Protein 6LEB (pdb70)

Organism: Staphylococcus aureus (NCBI:txid1280)

Radius of gyration: 27.62 Å; Cα contacts (8 Å, |Δi|>4): 1698; chains: 2; bounding box: 69×49×66 Å

InterPro domains:
  IPR008966 Adhesion domain superfamily [SSF49401] (119-272)
  IPR008966 Adhesion domain superfamily [SSF49401] (278-456)
  IPR011252 Fibrogen-binding domain 1 [G3DSA:2.60.40.1280] (119-278)
  IPR011266 Fibrinogen-binding domain 2 [PF10425] (284-421)
  IPR013783 Immunoglobulin-like fold [G3DSA:2.60.40.10] (432-464)
  IPR033764 SD-repeat containing protein, B domain [PF17210] (435-464)
  IPR041171 SDR-like Ig domain [PF17961] (153-250)

Solvent-accessible surface area: 28413 Å² total; per-residue (Å²): 180,38,64,81,3,13,89,72,1,72,12,77,110,28,54,0,36,32,34,148,17,56,98,19,211,128,81,51,64,69,3,0,75,1,63,40,75,4,20,0,10,0,94,4,63,6,66,9,56,87,74,2,73,83,12,3,25,2,12,0,99,14,17,117,54,0,16,1,12,29,36,101,60,22,39,119,78,29,45,8,61,7,9,100,21,89,61,1,0,124,5,107,15,63,84,189,87,5,17,0,58,4,53,4,27,68,11,5,55,94,47,34,103,7,55,13,32,10,24,18,12,0,0,0,38,6,79,61,0,31,60,24,102,45,58,22,99,0,60,2,35,0,2,94,45,103,49,50,80,93,3,41,0,19,4,39,11,86,118,58,68,30,2,3,5,8,16,15,64,19,36,26,134,69,49,2,9,14,1,0,0,0,0,1,4,112,108,98,77,0,80,84,1,34,1,30,0,55,9,79,23,0,74,11,65,49,128,44,162,38,15,66,0,19,24,12,90,70,91,110,22,13,25,9,0,2,21,11,67,57,96,142,21,108,83,4,30,81,115,23,100,30,95,61,56,86,95,54,60,15,2,38,2,74,2,23,54,78,121,102,52,14,57,89,13,8,0,0,28,3,19,1,60,26,54,24,124,53,28,26,11,16,84,0,40,0,28,0,56,6,85,108,39,147,32,76,64,50,19,76,25,48,46,92,122,15,25,8,50,3,75,17,75,139,151,190,38,67,79,3,15,88,72,2,72,11,77,110,28,60,2,40,32,32,134,16,57,100,17,201,121,82,52,67,72,3,0,74,0,62,40,90,3,16,0,11,0,91,3,63,5,68,11,54,84,73,2,80,85,10,2,25,1,11,0,95,14,16,115,56,0,17,1,13,22,36,98,61,21,38,119,80,30,41,7,60,5,15,98,21,89,60,2,0,123,4,106,15,64,84,180,91,6,17,0,57,4,53,5,29,68,12,5,58,95,51,36,103,6,54,12,33,12,20,20,13,0,0,0,39,6,78,61,0,29,61,27,98,47,56,24,101,0,58,2,34,0,2,94,45,103,49,48,94,94,2,37,0,18,4,37,10,90,117,62,67,24,2,3,5,8,16,13,65,18,39,27,134,69,49,2,8,14,1,0,0,0,0,0,4,56,107,110,76,0,79,95,1,36,1,30,0,54,10,81,21,0,65,11,65,46,127,42,161,37,15,66,0,20,26,12,90,72,89,123,26,12,26,8,0,3,22,10,74,55,102,138,22,106,82,4,30,81,113,23,100,30,96,61,55,97,102,53,30,16,1,39,1,74,2,24,54,78,120,102,52,13,57,86,13,8,0,0,28,2,21,0,61,27,37,22,124,52,28,26,11,16,82,0,44,0,28,0,62,6,88,108,38,144,31,76,68,51,19,78,24,49,45,112,118,17,25,9,51,2,79,25,77,136,163

B-factor: mean 20.79, std 12.11, range [7.82, 120.67]

CATH classification: 2.60.40.1280 (+1 more: 2.60.40.1290)

Nearest PDB structures (foldseek):
  6leb-assembly1_B  TM=1.003E+00  e=2.572E-63  Staphylococcus aureus
  6lxh-assembly1_B  TM=9.954E-01  e=1.216E-54  Staphylococcus aureus
  6lxh-assembly1_A  TM=9.614E-01  e=3.596E-55  Staphylococcus aureus
  6lxh-assembly1_C  TM=9.514E-01  e=2.008E-55  Staphylococcus aureus
  6lxs-assembly1_A  TM=9.581E-01  e=9.839E-55  Staphylococcus aureus

Secondary structure (DSSP, 8-state):
---B-GGGEEEEEEEEEEES-EE-TTT--EEEETTTT-EEEEEEEEEE-TT--TT-EEEEEE-TTEEESSSBPPPSEEEEE-TTS-EEEEEEEETTTTEEEEEE-THHHHEEEEEEEEEEEEEE-TTTS-STTEEEEEEEEETTEEEEEEEEEE----TT-SEEEEEEEE-TTT--EEEEEEE-TT---BS-EEEEEEEESEE--GGG---EEEE-SSGGGS-TTS---GGGSEE-GGGS-EEEETTTTEEEEETTTT-S-B---EEEEEEEEES-TT---EEEEEEEEETTEEEEEEEEE--SS-EEEEEEEE-/---B-TTTEEEEEEEEEEES-EE-TTT--EEEETTTT-EEEEEEEEEE-TT--TT-EEEEEE-TTEEESSSBPPPSEEEEE-TTS-EEEEEEEETTTTEEEEEE-THHHHEEEEEEEEEEEEEE-TTTS-STTEEEEEEEEETTEEEEEEEEEE----TT-SEEEEEEEE-TTT--EEEEEEE-TT---BS-EEEEEEEESEE--GGG---EEEE-SSGGGS-TTS---TTSSEE-GGGS-EEEETTTTEEEEETTTT-S-B---EEEEEEEEES-TT---EEEEEEEEETTEEEEEEEEE--SS-EEEEEEEE-

Sequence (630 aa):
QGTNVNDKVHFTNIDIAIDKGHVNKTTGNTEFWATSSDVLKLKANYTIDDSVKEGDTFTFKYGQYFRPGSVRLPSQTQNLYNAQGNIIAKGIYDDSKTNTTTYTFTNYVDQYTNVSGSFEEQVAFAKRENATTDKTAYKMEVTLGNDTYSKDVIVDYGNQKGQQLISSTNYINNEDLSRNMTVYVNQHKKTYTKETFVTNLTGYKFNPDAKNFKIYEVTDQNNQFVDSFTPDTSKLKDVTGQFDVIYSNDNKTATVDLLNGQSSSDKQYIIQQVAYPDNSSTDNGKIDYTLETQNGKSSWSSNSYSNVNGSSTANGDQKQGTNVNDKVHFTNIDIAIDKGHVNKTTGNTEFWATSSDVLKLKANYTIDDSVKEGDTFTFKYGQYFRPGSVRLPSQTQNLYNAQGNIIAKGIYDDSKTNTTTYTFTNYVDQYTTNVSGSFEEQVAFAKRENATTDKTAYKMEVTLGNDTYSKDVIVDYGNQKGQQLISSTNYINNEDLSRNMTVYVNQHKKTYTKETFVTNLTGYKFNPDAKNFKIYEVTDQNNQFVDSFTPDTTSSKKLLKDVTGQFDVIYSNDNKTATVDLLNGQSSSDKQYIIQQVAYPDNSSTDNGKIDYTLETQNGKSSWSSNSYSNVNGSSTANGDQK

Structure (mmCIF, N/CA/C/O backbone):
data_6LEB
#
_entry.id   6LEB
#
_cell.length_a   63.734
_cell.length_b   87.130
_cell.length_c   63.974
_cell.angle_alpha   90.000
_cell.angle_beta   97.990
_cell.angle_gamma   90.000
#
_symmetry.space_group_name_H-M   'P 1 21 1'
#
loop_
_entity.id
_entity.type
_entity.pdbx_description
1 polymer 'Ser-Asp rich fibrinogen-binding, bone sialoprotein-binding protein'
2 non-polymer 'MAGNESIUM ION'
3 non-polymer GLYCEROL
4 water water
#
loop_
_atom_site.group_PDB
_atom_site.id
_atom_site.type_symbol
_atom_site.label_atom_id
_atom_site.label_alt_id
_atom_site.label_comp_id
_atom_site.label_asym_id
_atom_site.label_entity_id
_atom_site.label_seq_id
_atom_site.pdbx_PDB_ins_code
_atom_site.Cartn_x
_atom_site.Cartn_y
_atom_site.Cartn_z
_atom_site.occupancy
_atom_site.B_iso_or_equiv
_atom_site.auth_seq_id
_atom_site.auth_comp_id
_atom_site.auth_asym_id
_atom_site.auth_atom_id
_atom_site.pdbx_PDB_model_num
ATOM 1 N N . GLN A 1 1 ? -26.786 67.208 6.192 1.00 54.92 181 GLN A N 1
ATOM 2 C CA . GLN A 1 1 ? -26.055 67.390 7.495 1.00 55.81 181 GLN A CA 1
ATOM 3 C C . GLN A 1 1 ? -26.502 66.326 8.532 1.00 59.62 181 GLN A C 1
ATOM 4 O O . GLN A 1 1 ? -27.690 66.212 8.889 1.00 52.24 181 GLN A O 1
ATOM 10 N N . GLY A 1 2 ? -25.506 65.523 9.078 1.00 39.65 182 GLY A N 1
ATOM 11 C CA . GLY A 1 2 ? -25.863 64.412 10.001 1.00 41.67 182 GLY A CA 1
ATOM 12 C C . GLY A 1 2 ? -26.255 63.184 9.229 1.00 33.59 182 GLY A C 1
ATOM 13 O O . GLY A 1 2 ? -26.809 62.228 9.861 1.00 37.79 182 GLY A O 1
ATOM 14 N N . THR A 1 3 ? -26.002 63.154 7.904 1.00 28.37 183 THR A N 1
ATOM 15 C CA . THR A 1 3 ? -26.391 62.000 7.100 1.00 23.05 183 THR A CA 1
ATOM 16 C C . THR A 1 3 ? -25.891 60.696 7.659 1.00 18.07 183 THR A C 1
ATOM 17 O O . THR A 1 3 ? -24.652 60.591 7.937 1.00 18.69 183 THR A O 1
ATOM 21 N N . ASN A 1 4 ? -26.706 59.680 7.767 1.00 17.97 184 ASN A N 1
ATOM 22 C CA . ASN A 1 4 ? -26.251 58.335 8.093 1.00 18.88 184 ASN A CA 1
ATOM 23 C C . ASN A 1 4 ? -25.491 57.708 6.929 1.00 16.73 184 ASN A C 1
ATOM 24 O O . ASN A 1 4 ? -25.959 57.554 5.825 1.00 21.39 184 ASN A O 1
ATOM 29 N N . VAL A 1 5 ? -24.240 57.387 7.183 1.00 14.51 185 VAL A N 1
ATOM 30 C CA . VAL A 1 5 ? -23.356 56.766 6.244 1.00 12.92 185 VAL A CA 1
ATOM 31 C C . VAL A 1 5 ? -22.863 55.396 6.646 1.00 13.28 185 VAL A C 1
ATOM 32 O O . VAL A 1 5 ? -21.783 54.929 6.256 1.00 15.45 185 VAL A O 1
ATOM 36 N N . ASN A 1 6 ? -23.754 54.600 7.263 1.00 14.33 186 ASN A N 1
ATOM 37 C CA . ASN A 1 6 ? -23.459 53.223 7.491 1.00 13.71 186 ASN A CA 1
ATOM 38 C C . ASN A 1 6 ? -23.116 52.494 6.208 1.00 16.06 186 ASN A C 1
ATOM 39 O O . ASN A 1 6 ? -22.365 51.518 6.270 1.00 16.46 186 ASN A O 1
ATOM 44 N N . ASP A 1 7 ? -23.696 52.926 5.078 1.00 15.77 187 ASP A N 1
ATOM 45 C CA . ASP A 1 7 ? -23.448 52.227 3.814 1.00 16.42 187 ASP A CA 1
ATOM 46 C C . ASP A 1 7 ? -22.142 52.717 3.123 1.00 16.84 187 ASP A C 1
ATOM 47 O O . ASP A 1 7 ? -21.863 52.216 2.062 1.00 20.20 187 ASP A O 1
ATOM 52 N N . LYS A 1 8 ? -21.381 53.629 3.727 1.00 15.61 188 LYS A N 1
ATOM 53 C CA . LYS A 1 8 ? -20.214 54.176 3.156 1.00 16.00 188 LYS A CA 1
ATOM 54 C C . LYS A 1 8 ? -18.969 54.015 4.023 1.00 15.50 188 LYS A C 1
ATOM 55 O O . LYS A 1 8 ? -17.921 54.497 3.668 1.00 16.06 188 LYS A O 1
ATOM 61 N N . VAL A 1 9 ? -19.087 53.274 5.135 1.00 14.58 189 VAL A N 1
ATOM 62 C CA . VAL A 1 9 ? -18.022 52.984 5.969 1.00 14.45 189 VAL A CA 1
ATOM 63 C C . VAL A 1 9 ? -18.006 51.420 6.010 1.00 15.15 189 VAL A C 1
ATOM 64 O O . VAL A 1 9 ? -18.950 50.803 6.473 1.00 14.64 189 VAL A O 1
ATOM 68 N N . HIS A 1 10 ? -16.927 50.819 5.530 1.00 13.15 190 HIS A N 1
ATOM 69 C CA . HIS A 1 10 ? -16.931 49.354 5.155 1.00 12.07 190 HIS A CA 1
ATOM 70 C C . HIS A 1 10 ? -15.922 48.670 6.049 1.00 13.51 190 HIS A C 1
ATOM 71 O O . HIS A 1 10 ? -14.715 49.019 6.023 1.00 15.07 190 HIS A O 1
ATOM 78 N N . PHE A 1 11 ? -16.404 47.706 6.821 1.00 14.13 191 PHE A N 1
ATOM 79 C CA . PHE A 1 11 ? -15.572 47.012 7.736 1.00 13.71 191 PHE A CA 1
ATOM 80 C C . PHE A 1 11 ? -15.197 45.612 7.176 1.00 12.95 191 PHE A C 1
ATOM 81 O O . PHE A 1 11 ? -16.041 44.936 6.576 1.00 17.00 191 PHE A O 1
ATOM 89 N N . THR A 1 12 ? -13.964 45.206 7.443 1.00 12.92 192 THR A N 1
ATOM 90 C CA . THR A 1 12 ? -13.436 43.891 7.035 1.00 13.86 192 THR A CA 1
ATOM 91 C C . THR A 1 12 ? -12.625 43.299 8.153 1.00 13.21 192 THR A C 1
ATOM 92 O O . THR A 1 12 ? -12.272 44.026 9.141 1.00 11.53 192 THR A O 1
ATOM 96 N N . ASN A 1 13 ? -12.352 41.996 8.107 1.00 13.10 193 ASN A N 1
ATOM 97 C CA . ASN A 1 13 ? -11.511 41.312 9.138 1.00 15.48 193 ASN A CA 1
ATOM 98 C C . ASN A 1 13 ? -12.060 41.535 10.541 1.00 12.14 193 ASN A C 1
ATOM 99 O O . ASN A 1 13 ? -11.337 41.721 11.487 1.00 14.31 193 ASN A O 1
ATOM 104 N N . ILE A 1 14 ? -13.369 41.527 10.626 1.00 12.74 194 ILE A N 1
ATOM 105 C CA . ILE A 1 14 ? -14.006 41.722 11.957 1.00 12.48 194 ILE A CA 1
ATOM 106 C C . ILE A 1 14 ? -13.700 40.486 12.802 1.00 12.93 194 ILE A C 1
ATOM 107 O O . ILE A 1 14 ? -13.733 39.327 12.288 1.00 14.43 194 ILE A O 1
ATOM 112 N N . ASP A 1 15 ? -13.350 40.676 14.045 1.00 11.62 195 ASP A N 1
ATOM 113 C CA . ASP A 1 15 ? -13.062 39.534 14.893 1.00 11.79 195 ASP A CA 1
ATOM 114 C C . ASP A 1 15 ? -13.432 39.877 16.347 1.00 12.19 195 ASP A C 1
ATOM 115 O O . ASP A 1 15 ? -13.278 41.017 16.799 1.00 12.71 195 ASP A O 1
ATOM 120 N N . ILE A 1 16 ? -13.910 38.870 17.095 1.00 12.04 196 ILE A N 1
ATOM 121 C CA . ILE A 1 16 ? -14.035 38.934 18.538 1.00 14.77 196 ILE A CA 1
ATOM 122 C C . ILE A 1 16 ? -13.148 37.860 19.091 1.00 12.82 196 ILE A C 1
ATOM 123 O O . ILE A 1 16 ? -13.338 36.684 18.757 1.00 17.88 196 ILE A O 1
ATOM 128 N N . ALA A 1 17 ? -12.213 38.222 19.907 1.00 13.97 197 ALA A N 1
ATOM 129 C CA . ALA A 1 17 ? -11.306 37.319 20.591 1.00 14.24 197 ALA A CA 1
ATOM 130 C C . ALA A 1 17 ? -11.418 37.395 22.090 1.00 14.53 197 ALA A C 1
ATOM 131 O O . ALA A 1 17 ? -11.895 38.338 22.657 1.00 14.05 197 ALA A O 1
ATOM 133 N N . ILE A 1 18 ? -11.092 36.326 22.775 1.00 13.04 198 ILE A N 1
ATOM 134 C CA . ILE A 1 18 ? -11.037 36.289 24.264 1.00 15.26 198 ILE A CA 1
ATOM 135 C C . ILE A 1 18 ? -9.545 36.569 24.699 1.00 14.02 198 ILE A C 1
ATOM 136 O O . ILE A 1 18 ? -8.620 35.884 24.192 1.00 18.78 198 ILE A O 1
ATOM 141 N N . ASP A 1 19 ? -9.333 37.524 25.578 1.00 12.64 199 ASP A N 1
ATOM 142 C CA . ASP A 1 19 ? -8.026 37.896 25.968 1.00 14.17 199 ASP A CA 1
ATOM 143 C C . ASP A 1 19 ? -7.940 37.845 27.493 1.00 16.79 199 ASP A C 1
ATOM 144 O O . ASP A 1 19 ? -8.528 38.728 28.159 1.00 16.37 199 ASP A O 1
ATOM 149 N N . LYS A 1 20 ? -7.203 36.887 28.044 1.00 18.41 200 LYS A N 1
ATOM 150 C CA . LYS A 1 20 ? -6.422 35.959 27.203 1.00 21.26 200 LYS A CA 1
ATOM 151 C C . LYS A 1 20 ? -7.189 34.682 26.965 1.00 22.69 200 LYS A C 1
ATOM 152 O O . LYS A 1 20 ? -6.833 33.936 26.041 1.00 23.10 200 LYS A O 1
ATOM 158 N N . GLY A 1 21 ? -8.246 34.403 27.778 1.00 17.58 201 GLY A N 1
ATOM 159 C CA . GLY A 1 21 ? -8.925 33.154 27.565 1.00 20.00 201 GLY A CA 1
ATOM 160 C C . GLY A 1 21 ? -8.359 32.118 28.528 1.00 19.97 201 GLY A C 1
ATOM 161 O O . GLY A 1 21 ? -7.200 32.148 28.903 1.00 21.42 201 GLY A O 1
ATOM 162 N N . HIS A 1 22 ? -9.218 31.248 29.026 1.00 20.18 202 HIS A N 1
ATOM 163 C CA . HIS A 1 22 ? -8.776 30.194 29.907 1.00 17.79 202 HIS A CA 1
ATOM 164 C C . HIS A 1 22 ? -9.191 28.892 29.269 1.00 23.17 202 HIS A C 1
ATOM 165 O O . HIS A 1 22 ? -10.266 28.728 28.788 1.00 23.77 202 HIS A O 1
ATOM 172 N N . VAL A 1 23 ? -8.254 27.904 29.211 1.00 28.05 203 VAL A N 1
ATOM 173 C CA . VAL A 1 23 ? -8.563 26.638 28.582 1.00 26.38 203 VAL A CA 1
ATOM 174 C C . VAL A 1 23 ? -9.227 25.761 29.705 1.00 30.26 203 VAL A C 1
ATOM 175 O O . VAL A 1 23 ? -8.700 25.577 30.831 1.00 35.66 203 VAL A O 1
ATOM 179 N N . ASN A 1 24 ? -10.359 25.187 29.371 1.00 28.22 204 ASN A N 1
ATOM 180 C CA . ASN A 1 24 ? -11.151 24.244 30.278 1.00 26.56 204 ASN A CA 1
ATOM 181 C C . ASN A 1 24 ? -10.426 22.906 30.206 1.00 31.86 204 ASN A C 1
ATOM 182 O O . ASN A 1 24 ? -10.186 22.348 29.096 1.00 33.54 204 ASN A O 1
ATOM 187 N N . LYS A 1 25 ? -9.977 22.471 31.389 1.00 37.28 205 LYS A N 1
ATOM 188 C CA . LYS A 1 25 ? -9.180 21.263 31.595 1.00 41.82 205 LYS A CA 1
ATOM 189 C C . LYS A 1 25 ? -9.853 20.028 30.943 1.00 45.87 205 LYS A C 1
ATOM 190 O O . LYS A 1 25 ? -9.228 19.201 30.248 1.00 53.87 205 LYS A O 1
ATOM 196 N N . THR A 1 26 ? -11.158 19.956 31.116 1.00 39.80 206 THR A N 1
ATOM 197 C CA . THR A 1 26 ? -11.917 18.793 30.641 1.00 34.86 206 THR A CA 1
ATOM 198 C C . THR A 1 26 ? -12.314 18.843 29.161 1.00 49.60 206 THR A C 1
ATOM 199 O O . THR A 1 26 ? -12.404 17.827 28.400 1.00 41.83 206 THR A O 1
ATOM 203 N N . THR A 1 27 ? -12.757 20.023 28.736 1.00 36.34 207 THR A N 1
ATOM 204 C CA . THR A 1 27 ? -13.349 20.070 27.407 1.00 35.97 207 THR A CA 1
ATOM 205 C C . THR A 1 27 ? -12.368 20.461 26.359 1.00 41.17 207 THR A C 1
ATOM 206 O O . THR A 1 27 ? -12.653 20.273 25.147 1.00 30.15 207 THR A O 1
ATOM 210 N N . GLY A 1 28 ? -11.342 21.249 26.796 1.00 30.66 208 GLY A N 1
ATOM 211 C CA . GLY A 1 28 ? -10.360 21.718 25.894 0.90 29.12 208 GLY A CA 1
ATOM 212 C C . GLY A 1 28 ? -10.679 23.010 25.211 1.00 37.51 208 GLY A C 1
ATOM 213 O O . GLY A 1 28 ? -9.848 23.596 24.418 1.00 33.24 208 GLY A O 1
ATOM 214 N N . ASN A 1 29 ? -11.864 23.536 25.506 1.00 31.18 209 ASN A N 1
ATOM 215 C CA . ASN A 1 29 ? -12.293 24.830 24.831 1.00 31.45 209 ASN A CA 1
ATOM 216 C C . ASN A 1 29 ? -11.623 25.950 25.510 1.00 25.28 209 ASN A C 1
ATOM 217 O O . ASN A 1 29 ? -11.422 25.855 26.749 1.00 26.47 209 ASN A O 1
ATOM 222 N N . THR A 1 30 ? -11.357 27.025 24.762 1.00 23.36 210 THR A N 1
ATOM 223 C CA . THR A 1 30 ? -10.991 28.325 25.381 1.00 21.73 210 THR A CA 1
ATOM 224 C C . THR A 1 30 ? -12.271 29.066 25.713 1.00 17.57 210 THR A C 1
ATOM 225 O O . THR A 1 30 ? -13.104 29.244 24.884 1.00 19.46 210 THR A O 1
ATOM 229 N N . GLU A 1 31 ? -12.326 29.471 26.990 1.00 15.47 211 GLU A N 1
ATOM 230 C CA . GLU A 1 31 ? -13.503 30.122 27.556 1.00 18.38 211 GLU A CA 1
ATOM 231 C C . GLU A 1 31 ? -13.175 31.498 27.992 1.00 16.80 211 GLU A C 1
ATOM 232 O O . GLU A 1 31 ? -12.010 31.821 28.254 1.00 17.38 211 GLU A O 1
ATOM 238 N N . PHE A 1 32 ? -14.249 32.253 28.158 1.00 15.93 212 PHE A N 1
ATOM 239 C CA . PHE A 1 32 ? -14.226 33.597 28.686 1.00 15.87 212 PHE A CA 1
ATOM 240 C C . PHE A 1 32 ? -14.553 33.525 30.144 1.00 15.07 212 PHE A C 1
ATOM 241 O O . PHE A 1 32 ? -15.718 33.385 30.506 1.00 17.27 212 PHE A O 1
ATOM 249 N N . TRP A 1 33 ? -13.535 33.622 30.960 1.00 15.92 213 TRP A N 1
ATOM 250 C CA . TRP A 1 33 ? -13.678 33.647 32.431 1.00 18.12 213 TRP A CA 1
ATOM 251 C C . TRP A 1 33 ? -13.782 35.046 32.879 1.00 14.31 213 TRP A C 1
ATOM 252 O O . TRP A 1 33 ? -12.816 35.744 33.197 1.00 15.71 213 TRP A O 1
ATOM 263 N N . ALA A 1 34 ? -15.041 35.458 32.953 1.00 17.52 214 ALA A N 1
ATOM 264 C CA . ALA A 1 34 ? -15.307 36.826 33.187 1.00 15.80 214 ALA A CA 1
ATOM 265 C C . ALA A 1 34 ? -14.953 37.323 34.520 1.00 17.30 214 ALA A C 1
ATOM 266 O O . ALA A 1 34 ? -14.823 38.553 34.704 1.00 19.81 214 ALA A O 1
ATOM 268 N N . THR A 1 35 ? -14.842 36.440 35.507 1.00 17.17 215 THR A N 1
ATOM 269 C CA . THR A 1 35 ? -14.476 36.920 36.839 1.00 18.81 215 THR A CA 1
ATOM 270 C C . THR A 1 35 ? -12.961 36.616 37.131 1.00 22.08 215 THR A C 1
ATOM 271 O O . THR A 1 35 ? -12.541 36.689 38.326 1.00 27.37 215 THR A O 1
ATOM 275 N N . SER A 1 36 ? -12.249 36.152 36.144 1.00 21.98 216 SER A N 1
ATOM 276 C CA . SER A 1 36 ? -10.765 35.932 36.215 1.00 24.75 216 SER A CA 1
ATOM 277 C C . SER A 1 36 ? -10.027 36.777 35.252 1.00 25.22 216 SER A C 1
ATOM 278 O O . SER A 1 36 ? -9.024 36.297 34.661 1.00 27.27 216 SER A O 1
ATOM 281 N N . SER A 1 37 ? -10.401 38.051 35.130 1.00 20.30 217 SER A N 1
ATOM 282 C CA . SER A 1 37 ? -9.611 39.008 34.343 1.00 23.03 217 SER A CA 1
ATOM 283 C C . SER A 1 37 ? -9.631 38.863 32.788 1.00 20.31 217 SER A C 1
ATOM 284 O O . SER A 1 37 ? -9.143 39.788 32.148 1.00 20.74 217 SER A O 1
ATOM 287 N N . ASP A 1 38 ? -10.357 37.923 32.253 1.00 17.70 218 ASP A N 1
ATOM 288 C CA . ASP A 1 38 ? -10.505 37.880 30.811 1.00 16.28 218 ASP A CA 1
ATOM 289 C C . ASP A 1 38 ? -11.449 39.053 30.367 1.00 15.05 218 ASP A C 1
ATOM 290 O O . ASP A 1 38 ? -12.396 39.403 31.057 1.00 15.81 218 ASP A O 1
ATOM 295 N N . VAL A 1 39 ? -11.181 39.554 29.188 1.00 11.34 219 VAL A N 1
ATOM 296 C CA . VAL A 1 39 ? -12.054 40.418 28.450 1.00 13.12 219 VAL A CA 1
ATOM 297 C C . VAL A 1 39 ? -12.218 39.888 27.030 1.00 13.12 219 VAL A C 1
ATOM 298 O O . VAL A 1 39 ? -11.532 39.016 26.564 1.00 14.35 219 VAL A O 1
ATOM 302 N N . LEU A 1 40 ? -13.162 40.482 26.314 1.00 11.28 220 LEU A N 1
ATOM 303 C CA . LEU A 1 40 ? -13.320 40.314 24.866 1.00 11.32 220 LEU A CA 1
ATOM 304 C C . LEU A 1 40 ? -12.609 41.463 24.150 1.00 10.84 220 LEU A C 1
ATOM 305 O O . LEU A 1 40 ? -12.517 42.511 24.714 1.00 11.70 220 LEU A O 1
ATOM 310 N N . LYS A 1 41 ? -12.090 41.211 22.972 1.00 11.86 221 LYS A N 1
ATOM 311 C CA . LYS A 1 41 ? -11.471 42.218 22.133 1.00 11.96 221 LYS A CA 1
ATOM 312 C C . LYS A 1 41 ? -12.118 42.171 20.766 1.00 11.93 221 LYS A C 1
ATOM 313 O O . LYS A 1 41 ? -12.118 41.139 20.130 1.00 14.44 221 LYS A O 1
ATOM 319 N N . LEU A 1 42 ? -12.759 43.284 20.385 1.00 11.26 222 LEU A N 1
ATOM 320 C CA . LEU A 1 42 ? -13.424 43.441 19.145 1.00 10.72 222 LEU A CA 1
ATOM 321 C C . LEU A 1 42 ? -12.432 44.190 18.240 1.00 9.35 222 LEU A C 1
ATOM 322 O O . LEU A 1 42 ? -12.014 45.305 18.627 1.00 10.77 222 LEU A O 1
ATOM 327 N N . LYS A 1 43 ? -12.146 43.671 17.053 1.00 10.27 223 LYS A N 1
ATOM 328 C CA . LYS A 1 43 ? -11.205 44.321 16.105 1.00 11.38 223 LYS A CA 1
ATOM 329 C C . LYS A 1 43 ? -11.807 44.339 14.749 1.00 10.90 223 LYS A C 1
ATOM 330 O O . LYS A 1 43 ? -12.576 43.444 14.374 1.00 12.22 223 LYS A O 1
ATOM 336 N N . ALA A 1 44 ? -11.488 45.396 13.968 1.00 9.86 224 ALA A N 1
ATOM 337 C CA . ALA A 1 44 ? -11.803 45.406 12.555 1.00 11.49 224 ALA A CA 1
ATOM 338 C C . ALA A 1 44 ? -10.939 46.385 11.813 1.00 11.59 224 ALA A C 1
ATOM 339 O O . ALA A 1 44 ? -10.404 47.289 12.412 1.00 11.53 224 ALA A O 1
ATOM 341 N N . ASN A 1 45 ? -10.801 46.187 10.514 1.00 10.27 225 ASN A N 1
ATOM 342 C CA . ASN A 1 45 ? -10.292 47.176 9.573 1.00 11.02 225 ASN A CA 1
ATOM 343 C C . ASN A 1 45 ? -11.469 47.885 8.970 1.00 9.25 225 ASN A C 1
ATOM 344 O O . ASN A 1 45 ? -12.613 47.293 8.835 1.00 11.23 225 ASN A O 1
ATOM 349 N N . TYR A 1 46 ? -11.254 49.066 8.444 1.00 10.71 226 TYR A N 1
ATOM 350 C CA . TYR A 1 46 ? -12.276 49.759 7.708 1.00 11.04 226 TYR A CA 1
ATOM 351 C C . TYR A 1 46 ? -11.720 50.746 6.658 1.00 12.14 226 TYR A C 1
ATOM 352 O O . TYR A 1 46 ? -10.562 51.077 6.698 1.00 11.67 226 TYR A O 1
ATOM 361 N N . THR A 1 47 ? -12.540 51.048 5.700 1.00 12.05 227 THR A N 1
ATOM 362 C CA . THR A 1 47 ? -12.332 52.127 4.742 1.00 12.15 227 THR A CA 1
ATOM 363 C C . THR A 1 47 ? -13.527 53.032 4.763 1.00 11.95 227 THR A C 1
ATOM 364 O O . THR A 1 47 ? -14.688 52.626 5.063 1.00 13.20 227 THR A O 1
ATOM 368 N N . ILE A 1 48 ? -13.298 54.304 4.468 1.00 11.68 228 ILE A N 1
ATOM 369 C CA . ILE A 1 48 ? -14.247 55.322 4.401 1.00 12.33 228 ILE A CA 1
ATOM 370 C C . ILE A 1 48 ? -14.419 55.778 2.967 1.00 14.45 228 ILE A C 1
ATOM 371 O O . ILE A 1 48 ? -13.404 56.172 2.383 1.00 15.30 228 ILE A O 1
ATOM 376 N N . ASP A 1 49 ? -15.627 55.742 2.402 1.00 13.39 229 ASP A N 1
ATOM 377 C CA . ASP A 1 49 ? -15.736 56.230 1.029 1.00 14.10 229 ASP A CA 1
ATOM 378 C C . ASP A 1 49 ? -15.450 57.750 1.001 1.00 16.78 229 ASP A C 1
ATOM 379 O O . ASP A 1 49 ? -15.761 58.510 1.933 1.00 17.29 229 ASP A O 1
ATOM 384 N N . ASP A 1 50 ? -14.839 58.224 -0.067 1.00 18.84 230 ASP A N 1
ATOM 385 C CA . ASP A 1 50 ? -14.496 59.668 -0.145 1.00 17.72 230 ASP A CA 1
ATOM 386 C C . ASP A 1 50 ? -15.739 60.573 -0.045 1.00 16.91 230 ASP A C 1
ATOM 387 O O . ASP A 1 50 ? -15.607 61.667 0.418 1.00 21.66 230 ASP A O 1
ATOM 392 N N . SER A 1 51 ? -16.900 60.137 -0.487 1.00 17.21 231 SER A N 1
ATOM 393 C CA . SER A 1 51 ? -18.071 61.034 -0.379 1.00 20.42 231 SER A CA 1
ATOM 394 C C . SER A 1 51 ? -18.564 61.384 1.001 1.00 22.05 231 SER A C 1
ATOM 395 O O . SER A 1 51 ? -19.417 62.274 1.190 1.00 24.01 231 SER A O 1
ATOM 398 N N . VAL A 1 52 ? -18.061 60.661 1.995 1.00 19.18 232 VAL A N 1
ATOM 399 C CA . VAL A 1 52 ? -18.415 60.974 3.407 1.00 16.16 232 VAL A CA 1
ATOM 400 C C . VAL A 1 52 ? -17.917 62.358 3.765 1.00 17.85 232 VAL A C 1
ATOM 401 O O . VAL A 1 52 ? -16.808 62.734 3.328 1.00 18.15 232 VAL A O 1
ATOM 405 N N . LYS A 1 53 ? -18.719 63.095 4.522 1.00 17.57 233 LYS A N 1
ATOM 406 C CA . LYS A 1 53 ? -18.413 64.458 4.909 1.00 20.17 233 LYS A CA 1
ATOM 407 C C . LYS A 1 53 ? -18.440 64.700 6.367 1.00 20.06 233 LYS A C 1
ATOM 408 O O . LYS A 1 53 ? -19.071 63.915 7.098 1.00 18.49 233 LYS A O 1
ATOM 414 N N . GLU A 1 54 ? -17.926 65.840 6.788 1.00 18.08 234 GLU A N 1
ATOM 415 C CA . GLU A 1 54 ? -18.023 66.260 8.167 1.00 18.63 234 GLU A CA 1
ATOM 416 C C . GLU A 1 54 ? -19.484 66.283 8.698 1.00 20.55 234 GLU A C 1
ATOM 417 O O . GLU A 1 54 ? -20.424 66.682 7.990 1.00 19.88 234 GLU A O 1
ATOM 423 N N . GLY A 1 55 ? -19.656 65.665 9.871 1.00 16.31 235 GLY A N 1
ATOM 424 C CA . GLY A 1 55 ? -20.902 65.501 10.500 1.00 16.77 235 GLY A CA 1
ATOM 425 C C . GLY A 1 55 ? -21.774 64.309 10.141 1.00 15.73 235 GLY A C 1
ATOM 426 O O . GLY A 1 55 ? -22.866 64.114 10.707 1.00 17.66 235 GLY A O 1
ATOM 427 N N . ASP A 1 56 ? -21.316 63.525 9.139 1.00 15.33 236 ASP A N 1
ATOM 428 C CA . ASP A 1 56 ? -21.943 62.275 8.776 1.00 16.05 236 ASP A CA 1
ATOM 429 C C . ASP A 1 56 ? -21.768 61.296 9.949 1.00 15.05 236 ASP A C 1
ATOM 430 O O . ASP A 1 56 ? -20.810 61.425 10.688 1.00 14.79 236 ASP A O 1
ATOM 435 N N . THR A 1 57 ? -22.756 60.457 10.110 1.00 14.98 237 THR A N 1
ATOM 436 C CA . THR A 1 57 ? -22.810 59.508 11.204 1.00 13.82 237 THR A CA 1
ATOM 437 C C . THR A 1 57 ? -22.813 58.123 10.847 1.00 13.16 237 THR A C 1
ATOM 438 O O . THR A 1 57 ? -23.333 57.707 9.792 1.00 14.75 237 THR A O 1
ATOM 442 N N . PHE A 1 58 ? -22.411 57.255 11.739 1.00 14.15 238 PHE A N 1
ATOM 443 C CA . PHE A 1 58 ? -22.478 55.821 11.536 1.00 12.36 238 PHE A CA 1
ATOM 444 C C . PHE A 1 58 ? -22.572 55.139 12.920 1.00 12.10 238 PHE A C 1
ATOM 445 O O . PHE A 1 58 ? -22.235 55.715 13.937 1.00 13.13 238 PHE A O 1
ATOM 453 N N . THR A 1 59 ? -23.047 53.922 12.923 1.00 12.45 239 THR A N 1
ATOM 454 C CA . THR A 1 59 ? -23.272 53.253 14.186 1.00 12.52 239 THR A CA 1
ATOM 455 C C . THR A 1 59 ? -22.536 51.924 14.326 1.00 12.40 239 THR A C 1
ATOM 456 O O . THR A 1 59 ? -22.245 51.236 13.379 1.00 12.96 239 THR A O 1
ATOM 460 N N . PHE A 1 60 ? -22.208 51.598 15.588 1.00 10.87 240 PHE A N 1
ATOM 461 C CA . PHE A 1 60 ? -21.897 50.263 16.003 1.00 10.16 240 PHE A CA 1
ATOM 462 C C . PHE A 1 60 ? -23.084 49.790 16.885 1.00 11.66 240 PHE A C 1
ATOM 463 O O . PHE A 1 60 ? -23.368 50.429 17.922 1.00 11.67 240 PHE A O 1
ATOM 471 N N . LYS A 1 61 ? -23.752 48.741 16.459 1.00 10.38 241 LYS A N 1
ATOM 472 C CA . LYS A 1 61 ? -24.892 48.163 17.206 1.00 10.77 241 LYS A CA 1
ATOM 473 C C . LYS A 1 61 ? -24.478 46.845 17.804 1.00 11.25 241 LYS A C 1
ATOM 474 O O . LYS A 1 61 ? -24.118 45.956 17.055 1.00 13.62 241 LYS A O 1
ATOM 480 N N . TYR A 1 62 ? -24.492 46.731 19.119 1.00 8.99 242 TYR A N 1
ATOM 481 C CA . TYR A 1 62 ? -24.084 45.508 19.783 1.00 9.79 242 TYR A CA 1
ATOM 482 C C . TYR A 1 62 ? -25.303 44.694 20.171 1.00 12.59 242 TYR A C 1
ATOM 483 O O . TYR A 1 62 ? -26.421 45.214 20.344 1.00 13.62 242 TYR A O 1
ATOM 492 N N . GLY A 1 63 ? -25.091 43.391 20.122 1.00 10.04 243 GLY A N 1
ATOM 493 C CA . GLY A 1 63 ? -26.203 42.466 20.337 1.00 12.18 243 GLY A CA 1
ATOM 494 C C . GLY A 1 63 ? -26.637 42.188 21.758 1.00 12.28 243 GLY A C 1
ATOM 495 O O . GLY A 1 63 ? -26.203 42.810 22.680 1.00 14.34 243 GLY A O 1
ATOM 496 N N . GLN A 1 64 ? -27.512 41.201 21.841 1.00 11.54 244 GLN A N 1
ATOM 497 C CA . GLN A 1 64 ? -28.105 40.815 23.123 1.00 13.70 244 GLN A CA 1
ATOM 498 C C . GLN A 1 64 ? -27.137 40.479 24.219 1.00 11.16 244 GLN A C 1
ATOM 499 O O . GLN A 1 64 ? -27.392 40.693 25.396 1.00 10.91 244 GLN A O 1
ATOM 505 N N . TYR A 1 65 ? -26.036 39.817 23.874 1.00 9.84 245 TYR A N 1
ATOM 506 C CA . TYR A 1 65 ? -25.136 39.270 24.814 1.00 10.70 245 TYR A CA 1
ATOM 507 C C . TYR A 1 65 ? -23.772 39.913 24.938 1.00 10.14 245 TYR A C 1
ATOM 508 O O . TYR A 1 65 ? -22.942 39.480 25.702 1.00 9.77 245 TYR A O 1
ATOM 517 N N . PHE A 1 66 ? -23.602 40.976 24.188 1.00 11.08 246 PHE A N 1
ATOM 518 C CA . PHE A 1 66 ? -22.326 41.621 23.902 1.00 9.46 246 PHE A CA 1
ATOM 519 C C . PHE A 1 66 ? -22.401 43.126 24.089 1.00 10.63 246 PHE A C 1
ATOM 520 O O . PHE A 1 66 ? -23.375 43.747 23.680 1.00 10.19 246 PHE A O 1
ATOM 528 N N . ARG A 1 67 ? -21.388 43.695 24.714 1.00 9.33 247 ARG A N 1
ATOM 529 C CA . ARG A 1 67 ? -21.327 45.140 24.858 1.00 9.14 247 ARG A CA 1
ATOM 530 C C . ARG A 1 67 ? -19.877 45.626 24.908 1.00 9.61 247 ARG A C 1
ATOM 531 O O . ARG A 1 67 ? -19.022 44.885 25.230 1.00 9.77 247 ARG A O 1
ATOM 539 N N . PRO A 1 68 ? -19.640 46.895 24.639 1.00 8.44 248 PRO A N 1
ATOM 540 C CA . PRO A 1 68 ? -18.280 47.449 24.898 1.00 8.43 248 PRO A CA 1
ATOM 541 C C . PRO A 1 68 ? -18.038 47.540 26.442 1.00 9.45 248 PRO A C 1
ATOM 542 O O . PRO A 1 68 ? -18.939 47.422 27.251 1.00 10.37 248 PRO A O 1
ATOM 546 N N . GLY A 1 69 ? -16.787 47.689 26.796 1.00 9.27 249 GLY A N 1
ATOM 547 C CA . GLY A 1 69 ? -16.321 47.802 28.165 1.00 9.76 249 GLY A CA 1
ATOM 548 C C . GLY A 1 69 ? -15.827 46.484 28.680 1.00 8.77 249 GLY A C 1
ATOM 549 O O . GLY A 1 69 ? -15.633 45.533 27.957 1.00 9.49 249 GLY A O 1
ATOM 550 N N . SER A 1 70 ? -15.621 46.450 30.009 1.00 9.11 250 SER A N 1
ATOM 551 C CA . SER A 1 70 ? -15.052 45.275 30.680 1.00 10.30 250 SER A CA 1
ATOM 552 C C . SER A 1 70 ? -15.895 44.990 31.906 1.00 10.68 250 SER A C 1
ATOM 553 O O . SER A 1 70 ? -17.116 45.224 31.867 1.00 10.76 250 SER A O 1
ATOM 556 N N . VAL A 1 71 ? -15.320 44.581 33.026 1.00 11.12 251 VAL A N 1
ATOM 557 C CA . VAL A 1 71 ? -16.128 44.610 34.260 1.00 10.15 251 VAL A CA 1
ATOM 558 C C . VAL A 1 71 ? -16.534 46.065 34.513 1.00 9.95 251 VAL A C 1
ATOM 559 O O . VAL A 1 71 ? -17.588 46.326 35.105 1.00 11.20 251 VAL A O 1
ATOM 563 N N . ARG A 1 72 ? -15.675 46.995 34.129 1.00 10.32 252 ARG A N 1
ATOM 564 C CA . ARG A 1 72 ? -15.981 48.427 34.198 1.00 12.09 252 ARG A CA 1
ATOM 565 C C . ARG A 1 72 ? -16.909 48.748 33.028 1.00 9.46 252 ARG A C 1
ATOM 566 O O . ARG A 1 72 ? -16.570 48.444 31.895 1.00 11.58 252 ARG A O 1
ATOM 574 N N . LEU A 1 73 ? -18.031 49.359 33.275 1.00 10.12 253 LEU A N 1
ATOM 575 C CA . LEU A 1 73 ? -19.018 49.728 32.241 1.00 11.24 253 LEU A CA 1
ATOM 576 C C . LEU A 1 73 ? -18.357 50.697 31.243 1.00 10.29 253 LEU A C 1
ATOM 577 O O . LEU A 1 73 ? -17.403 51.438 31.567 1.00 11.25 253 LEU A O 1
ATOM 582 N N . PRO A 1 74 ? -18.816 50.625 30.002 1.00 11.33 254 PRO A N 1
ATOM 583 C CA . PRO A 1 74 ? -18.234 51.470 28.979 1.00 11.87 254 PRO A CA 1
ATOM 584 C C . PRO A 1 74 ? -18.552 52.969 29.226 1.00 11.85 254 PRO A C 1
ATOM 585 O O . PRO A 1 74 ? -19.614 53.296 29.727 1.00 13.35 254 PRO A O 1
ATOM 589 N N . SER A 1 75 ? -17.587 53.779 28.803 1.00 12.04 255 SER A N 1
ATOM 590 C CA . SER A 1 75 ? -17.826 55.194 28.730 1.00 12.32 255 SER A CA 1
ATOM 591 C C . SER A 1 75 ? -18.942 55.556 27.775 1.00 12.11 255 SER A C 1
ATOM 592 O O . SER A 1 75 ? -19.111 54.943 26.744 1.00 11.76 255 SER A O 1
ATOM 595 N N . GLN A 1 76 ? -19.659 56.619 28.079 1.00 11.87 256 GLN A N 1
ATOM 596 C CA . GLN A 1 76 ? -20.577 57.236 27.049 1.00 11.76 256 GLN A CA 1
ATOM 597 C C . GLN A 1 76 ? -19.731 57.755 25.888 1.00 12.23 256 GLN A C 1
ATOM 598 O O . GLN A 1 76 ? -20.259 57.764 24.784 1.00 13.69 256 GLN A O 1
ATOM 604 N N . THR A 1 77 ? -18.493 58.146 26.095 1.00 12.30 257 THR A N 1
ATOM 605 C CA . THR A 1 77 ? -17.623 58.592 25.029 1.00 12.02 257 THR A CA 1
ATOM 606 C C . THR A 1 77 ? -16.941 57.387 24.421 1.00 11.01 257 THR A C 1
ATOM 607 O O . THR A 1 77 ? -16.231 56.676 25.097 1.00 12.16 257 THR A O 1
ATOM 611 N N . GLN A 1 78 ? -16.982 57.325 23.074 1.00 10.85 258 GLN A N 1
ATOM 612 C CA . GLN A 1 78 ? -16.204 56.386 22.302 1.00 11.21 258 GLN A CA 1
ATOM 613 C C . GLN A 1 78 ? -15.683 57.074 21.062 1.00 11.76 258 GLN A C 1
ATOM 614 O O . GLN A 1 78 ? -16.499 57.509 20.259 1.00 12.71 258 GLN A O 1
ATOM 620 N N . ASN A 1 79 ? -14.346 57.251 20.952 1.00 11.34 259 ASN A N 1
ATOM 621 C CA . ASN A 1 79 ? -13.789 57.958 19.874 1.00 13.05 259 ASN A CA 1
ATOM 622 C C . ASN A 1 79 ? -12.955 57.081 18.985 1.00 14.25 259 ASN A C 1
ATOM 623 O O . ASN A 1 79 ? -12.444 56.048 19.439 1.00 19.40 259 ASN A O 1
ATOM 628 N N . LEU A 1 80 ? -12.783 57.452 17.729 1.00 12.05 260 LEU A N 1
ATOM 629 C CA . LEU A 1 80 ? -11.858 56.817 16.818 1.00 11.89 260 LEU A CA 1
ATOM 630 C C . LEU A 1 80 ? -10.789 57.848 16.473 1.00 11.36 260 LEU A C 1
ATOM 631 O O . LEU A 1 80 ? -11.078 59.063 16.278 1.00 13.75 260 LEU A O 1
ATOM 636 N N . TYR A 1 81 ? -9.567 57.374 16.338 1.00 11.10 261 TYR A N 1
ATOM 637 C CA . TYR A 1 81 ? -8.340 58.156 16.105 1.00 12.26 261 TYR A CA 1
ATOM 638 C C . TYR A 1 81 ? -7.709 57.869 14.781 1.00 10.04 261 TYR A C 1
ATOM 639 O O . TYR A 1 81 ? -7.882 56.762 14.213 1.00 11.56 261 TYR A O 1
ATOM 648 N N . ASN A 1 82 ? -6.861 58.800 14.328 1.00 12.31 262 ASN A N 1
ATOM 649 C CA . ASN A 1 82 ? -5.951 58.539 13.241 1.00 12.13 262 ASN A CA 1
ATOM 650 C C . ASN A 1 82 ? -4.515 58.329 13.729 1.00 12.54 262 ASN A C 1
ATOM 651 O O . ASN A 1 82 ? -4.266 58.292 14.971 1.00 12.78 262 ASN A O 1
ATOM 656 N N . ALA A 1 83 ? -3.620 58.017 12.801 1.00 11.04 263 ALA A N 1
ATOM 657 C CA . ALA A 1 83 ? -2.249 57.670 13.141 1.00 11.77 263 ALA A CA 1
ATOM 658 C C . ALA A 1 83 ? -1.444 58.843 13.725 1.00 13.48 263 ALA A C 1
ATOM 659 O O . ALA A 1 83 ? -0.400 58.584 14.343 1.00 15.52 263 ALA A O 1
ATOM 661 N N . GLN A 1 84 ? -1.974 60.010 13.586 1.00 12.82 264 GLN A N 1
ATOM 662 C CA . GLN A 1 84 ? -1.410 61.232 14.163 1.00 16.52 264 GLN A CA 1
ATOM 663 C C . GLN A 1 84 ? -1.827 61.456 15.601 1.00 15.39 264 GLN A C 1
ATOM 664 O O . GLN A 1 84 ? -1.279 62.329 16.289 1.00 18.27 264 GLN A O 1
ATOM 670 N N . GLY A 1 85 ? -2.785 60.647 16.063 1.00 13.96 265 GLY A N 1
ATOM 671 C CA . GLY A 1 85 ? -3.301 60.737 17.420 1.00 14.96 265 GLY A CA 1
ATOM 672 C C . GLY A 1 85 ? -4.416 61.712 17.589 1.00 13.90 265 GLY A C 1
ATOM 673 O O . GLY A 1 85 ? -4.708 62.096 18.740 1.00 17.02 265 GLY A O 1
ATOM 674 N N . ASN A 1 86 ? -5.031 62.116 16.469 1.00 13.55 266 ASN A N 1
ATOM 675 C CA . ASN A 1 86 ? -6.200 63.040 16.503 1.00 15.43 266 ASN A CA 1
ATOM 676 C C . ASN A 1 86 ? -7.515 62.314 16.353 1.00 15.12 266 ASN A C 1
ATOM 677 O O . ASN A 1 86 ? -7.528 61.274 15.680 1.00 13.45 266 ASN A O 1
ATOM 682 N N . ILE A 1 87 ? -8.518 62.767 17.099 1.00 15.26 267 ILE A N 1
ATOM 683 C CA . ILE A 1 87 ? -9.850 62.235 16.973 1.00 14.68 267 ILE A CA 1
ATOM 684 C C . ILE A 1 87 ? -10.435 62.539 15.614 1.00 14.35 267 ILE A C 1
ATOM 685 O O . ILE A 1 87 ? -10.474 63.717 15.171 1.00 17.74 267 ILE A O 1
ATOM 690 N N . ILE A 1 88 ? -10.900 61.478 14.911 1.00 11.04 268 ILE A N 1
ATOM 691 C CA . ILE A 1 88 ? -11.578 61.646 13.624 1.00 13.08 268 ILE A CA 1
ATOM 692 C C . ILE A 1 88 ? -13.069 61.326 13.659 1.00 12.58 268 ILE A C 1
ATOM 693 O O . ILE A 1 88 ? -13.768 61.608 12.683 1.00 13.23 268 ILE A O 1
ATOM 698 N N . ALA A 1 89 ? -13.550 60.646 14.710 1.00 12.01 269 ALA A N 1
ATOM 699 C CA . ALA A 1 89 ? -14.967 60.411 14.857 1.00 13.77 269 ALA A CA 1
ATOM 700 C C . ALA A 1 89 ? -15.270 60.401 16.318 1.00 11.84 269 ALA A C 1
ATOM 701 O O . ALA A 1 89 ? -14.582 59.673 17.119 1.00 13.96 269 ALA A O 1
ATOM 703 N N . LYS A 1 90 ? -16.306 61.133 16.672 1.00 11.86 270 LYS A N 1
ATOM 704 C CA . LYS A 1 90 ? -16.700 61.325 18.066 1.00 11.65 270 LYS A CA 1
ATOM 705 C C . LYS A 1 90 ? -17.983 60.533 18.228 1.00 12.60 270 LYS A C 1
ATOM 706 O O . LYS A 1 90 ? -18.962 60.815 17.622 1.00 12.09 270 LYS A O 1
ATOM 712 N N . GLY A 1 91 ? -17.937 59.595 19.207 1.00 11.70 271 GLY A N 1
ATOM 713 C CA . GLY A 1 91 ? -19.034 58.652 19.427 1.00 11.59 271 GLY A CA 1
ATOM 714 C C . GLY A 1 91 ? -19.676 58.777 20.769 1.00 9.88 271 GLY A C 1
ATOM 715 O O . GLY A 1 91 ? -18.998 59.186 21.804 1.00 12.65 271 GLY A O 1
ATOM 716 N N . ILE A 1 92 ? -20.972 58.533 20.768 1.00 10.76 272 ILE A N 1
ATOM 717 C CA . ILE A 1 92 ? -21.749 58.475 21.986 1.00 12.57 272 ILE A CA 1
ATOM 718 C C . ILE A 1 92 ? -22.364 57.083 22.071 1.00 13.20 272 ILE A C 1
ATOM 719 O O . ILE A 1 92 ? -23.138 56.657 21.204 1.00 11.54 272 ILE A O 1
ATOM 724 N N . TYR A 1 93 ? -22.056 56.397 23.155 1.00 12.57 273 TYR A N 1
ATOM 725 C CA . TYR A 1 93 ? -22.578 55.069 23.466 1.00 11.97 273 TYR A CA 1
ATOM 726 C C . TYR A 1 93 ? -23.775 55.247 24.387 1.00 11.86 273 TYR A C 1
ATOM 727 O O . TYR A 1 93 ? -23.685 55.908 25.425 1.00 14.54 273 TYR A O 1
ATOM 736 N N . ASP A 1 94 ? -24.886 54.640 23.946 1.00 11.56 274 ASP A N 1
ATOM 737 C CA A ASP A 1 94 ? -26.152 54.557 24.696 0.50 13.84 274 ASP A CA 1
ATOM 738 C CA B ASP A 1 94 ? -26.154 54.557 24.699 0.50 13.65 274 ASP A CA 1
ATOM 739 C C . ASP A 1 94 ? -26.387 53.118 25.154 1.00 13.00 274 ASP A C 1
ATOM 740 O O . ASP A 1 94 ? -26.564 52.219 24.351 1.00 13.40 274 ASP A O 1
ATOM 749 N N . SER A 1 95 ? -26.394 52.925 26.457 1.00 14.04 275 SER A N 1
ATOM 750 C CA . SER A 1 95 ? -26.607 51.593 27.035 1.00 12.76 275 SER A CA 1
ATOM 751 C C . SER A 1 95 ? -27.967 51.012 26.789 1.00 14.95 275 SER A C 1
ATOM 752 O O . SER A 1 95 ? -28.125 49.787 26.716 1.00 19.07 275 SER A O 1
ATOM 755 N N . LYS A 1 96 ? -28.976 51.897 26.710 1.00 17.21 276 LYS A N 1
ATOM 756 C CA . LYS A 1 96 ? -30.332 51.416 26.491 1.00 17.67 276 LYS A CA 1
ATOM 757 C C . LYS A 1 96 ? -30.555 50.798 25.145 1.00 18.01 276 LYS A C 1
ATOM 758 O O . LYS A 1 96 ? -31.163 49.681 25.088 1.00 23.52 276 LYS A O 1
ATOM 764 N N . THR A 1 97 ? -29.911 51.358 24.149 1.00 16.08 277 THR A N 1
ATOM 765 C CA . THR A 1 97 ? -30.035 50.799 22.799 1.00 14.44 277 THR A CA 1
ATOM 766 C C . THR A 1 97 ? -28.773 49.980 22.443 1.00 12.27 277 THR A C 1
ATOM 767 O O . THR A 1 97 ? -28.746 49.381 21.332 1.00 14.61 277 THR A O 1
ATOM 771 N N . ASN A 1 98 ? -27.823 49.917 23.372 1.00 13.58 278 ASN A N 1
ATOM 772 C CA . ASN A 1 98 ? -26.541 49.169 23.105 1.00 11.83 278 ASN A CA 1
ATOM 773 C C . ASN A 1 98 ? -25.906 49.524 21.815 1.00 12.10 278 ASN A C 1
ATOM 774 O O . ASN A 1 98 ? -25.508 48.663 21.053 1.00 11.48 278 ASN A O 1
ATOM 779 N N . THR A 1 99 ? -25.857 50.816 21.533 1.00 11.07 279 THR A N 1
ATOM 780 C CA . THR A 1 99 ? -25.457 51.355 20.246 1.00 11.35 279 THR A CA 1
ATOM 781 C C . THR A 1 99 ? -24.547 52.543 20.454 1.00 11.23 279 THR A C 1
ATOM 782 O O . THR A 1 99 ? -24.846 53.391 21.254 1.00 11.13 279 THR A O 1
ATOM 786 N N . THR A 1 100 ? -23.439 52.617 19.711 1.00 10.47 280 THR A N 1
ATOM 787 C CA . THR A 1 100 ? -22.654 53.826 19.623 1.00 9.19 280 THR A CA 1
ATOM 788 C C . THR A 1 100 ? -22.971 54.586 18.315 1.00 10.12 280 THR A C 1
ATOM 789 O O . THR A 1 100 ? -22.915 53.930 17.240 1.00 11.11 280 THR A O 1
ATOM 793 N N . THR A 1 101 ? -23.187 55.865 18.425 1.00 10.57 281 THR A N 1
ATOM 794 C CA . THR A 1 101 ? -23.363 56.648 17.194 1.00 11.09 281 THR A CA 1
ATOM 795 C C . THR A 1 101 ? -22.153 57.575 17.118 1.00 11.74 281 THR A C 1
ATOM 796 O O . THR A 1 101 ? -21.833 58.339 18.014 1.00 11.54 281 THR A O 1
ATOM 800 N N . TYR A 1 102 ? -21.415 57.424 16.058 1.00 11.68 282 TYR A N 1
ATOM 801 C CA . TYR A 1 102 ? -20.192 58.189 15.749 1.00 11.71 282 TYR A CA 1
ATOM 802 C C . TYR A 1 102 ? -20.484 59.306 14.732 1.00 12.06 282 TYR A C 1
ATOM 803 O O . TYR A 1 102 ? -21.232 59.052 13.773 1.00 13.25 282 TYR A O 1
ATOM 812 N N . THR A 1 103 ? -19.909 60.449 14.947 1.00 11.23 283 THR A N 1
ATOM 813 C CA . THR A 1 103 ? -19.966 61.570 14.013 1.00 12.76 283 THR A CA 1
ATOM 814 C C . THR A 1 103 ? -18.620 61.916 13.555 1.00 11.40 283 THR A C 1
ATOM 815 O O . THR A 1 103 ? -17.738 62.229 14.344 1.00 12.02 283 THR A O 1
ATOM 819 N N . PHE A 1 104 ? -18.430 61.981 12.241 1.00 11.89 284 PHE A N 1
ATOM 820 C CA . PHE A 1 104 ? -17.123 62.322 11.664 1.00 12.74 284 PHE A CA 1
ATOM 821 C C . PHE A 1 104 ? -16.770 63.779 11.860 1.00 14.68 284 PHE A C 1
ATOM 822 O O . PHE A 1 104 ? -17.656 64.622 11.708 1.00 14.63 284 PHE A O 1
ATOM 830 N N . THR A 1 105 ? -15.464 64.030 12.061 1.00 13.59 285 THR A N 1
ATOM 831 C CA . THR A 1 105 ? -14.931 65.344 12.029 1.00 15.85 285 THR A CA 1
ATOM 832 C C . THR A 1 105 ? -14.654 65.793 10.606 1.00 14.95 285 THR A C 1
ATOM 833 O O . THR A 1 105 ? -14.945 65.089 9.691 1.00 17.46 285 THR A O 1
ATOM 837 N N . ASN A 1 106 ? -14.007 67.007 10.482 1.00 17.22 286 ASN A N 1
ATOM 838 C CA . ASN A 1 106 ? -13.522 67.417 9.183 1.00 17.59 286 ASN A CA 1
ATOM 839 C C . ASN A 1 106 ? -12.422 66.616 8.608 1.00 17.37 286 ASN A C 1
ATOM 840 O O . ASN A 1 106 ? -12.074 66.831 7.419 1.00 16.84 286 ASN A O 1
ATOM 845 N N . TYR A 1 107 ? -11.951 65.580 9.294 1.00 16.58 287 TYR A N 1
ATOM 846 C CA . TYR A 1 107 ? -10.909 64.752 8.733 1.00 15.53 287 TYR A CA 1
ATOM 847 C C . TYR A 1 107 ? -11.361 64.147 7.385 1.00 16.81 287 TYR A C 1
ATOM 848 O O . TYR A 1 107 ? -10.545 63.966 6.455 1.00 18.21 287 TYR A O 1
ATOM 857 N N . VAL A 1 108 ? -12.646 63.767 7.320 1.00 14.85 288 VAL A N 1
ATOM 858 C CA . VAL A 1 108 ? -13.168 63.144 6.145 1.00 14.76 288 VAL A CA 1
ATOM 859 C C . VAL A 1 108 ? -13.373 64.093 4.947 1.00 16.74 288 VAL A C 1
ATOM 860 O O . VAL A 1 108 ? -13.678 63.594 3.841 1.00 21.37 288 VAL A O 1
ATOM 864 N N . ASP A 1 109 ? -13.274 65.368 5.181 1.00 15.33 289 ASP A N 1
ATOM 865 C CA . ASP A 1 109 ? -13.267 66.307 4.056 1.00 19.44 289 ASP A CA 1
ATOM 866 C C . ASP A 1 109 ? -11.843 66.743 3.706 1.00 21.62 289 ASP A C 1
ATOM 867 O O . ASP A 1 109 ? -11.583 67.157 2.613 1.00 27.70 289 ASP A O 1
ATOM 872 N N . GLN A 1 110 ? -10.936 66.688 4.662 1.00 18.04 290 GLN A N 1
ATOM 873 C CA . GLN A 1 110 ? -9.505 67.055 4.439 1.00 18.28 290 GLN A CA 1
ATOM 874 C C . GLN A 1 110 ? -8.650 65.959 3.838 1.00 18.53 290 GLN A C 1
ATOM 875 O O . GLN A 1 110 ? -7.552 66.267 3.311 1.00 21.29 290 GLN A O 1
ATOM 881 N N . TYR A 1 111 ? -9.121 64.710 3.955 1.00 16.92 291 TYR A N 1
ATOM 882 C CA . TYR A 1 111 ? -8.358 63.533 3.533 1.00 16.33 291 TYR A CA 1
ATOM 883 C C . TYR A 1 111 ? -9.232 62.662 2.653 1.00 15.71 291 TYR A C 1
ATOM 884 O O . TYR A 1 111 ? -10.403 62.580 2.835 1.00 15.82 291 TYR A O 1
ATOM 893 N N . THR A 1 112 ? -8.592 62.052 1.638 1.00 16.29 292 THR A N 1
ATOM 894 C CA . THR A 1 112 ? -9.199 61.008 0.809 1.00 16.79 292 THR A CA 1
ATOM 895 C C . THR A 1 112 ? -8.528 59.644 1.081 1.00 15.91 292 THR A C 1
ATOM 896 O O . THR A 1 112 ? -7.485 59.568 1.728 1.00 14.31 292 THR A O 1
ATOM 900 N N . ASN A 1 113 ? -9.103 58.594 0.506 1.00 14.56 293 ASN A N 1
ATOM 901 C CA . ASN A 1 113 ? -8.475 57.298 0.550 1.00 14.74 293 ASN A CA 1
ATOM 902 C C . ASN A 1 113 ? -8.109 56.891 2.028 1.00 11.93 293 ASN A C 1
ATOM 903 O O . ASN A 1 113 ? -7.042 56.381 2.283 1.00 13.57 293 ASN A O 1
ATOM 908 N N . VAL A 1 114 ? -9.062 57.122 2.902 1.00 13.85 294 VAL A N 1
ATOM 909 C CA . VAL A 1 114 ? -8.844 56.768 4.307 1.00 13.18 294 VAL A CA 1
ATOM 910 C C . VAL A 1 114 ? -9.180 55.317 4.613 1.00 12.83 294 VAL A C 1
ATOM 911 O O . VAL A 1 114 ? -10.282 54.815 4.243 1.00 12.37 294 VAL A O 1
ATOM 915 N N . SER A 1 115 ? -8.272 54.693 5.316 1.00 12.79 295 SER A N 1
ATOM 916 C CA . SER A 1 115 ? -8.485 53.365 5.861 1.00 11.64 295 SER A CA 1
ATOM 917 C C . SER A 1 115 ? -7.953 53.348 7.265 1.00 13.11 295 SER A C 1
ATOM 918 O O . SER A 1 115 ? -7.106 54.131 7.609 1.00 14.48 295 SER A O 1
ATOM 921 N N . GLY A 1 116 ? -8.524 52.503 8.081 1.00 11.07 296 GLY A N 1
ATOM 922 C CA . GLY A 1 116 ? -8.140 52.430 9.500 1.00 11.43 296 GLY A CA 1
ATOM 923 C C . GLY A 1 116 ? -8.473 51.132 10.124 1.00 10.47 296 GLY A C 1
ATOM 924 O O . GLY A 1 116 ? -8.794 50.156 9.462 1.00 11.18 296 GLY A O 1
ATOM 925 N N . SER A 1 117 ? -8.318 51.130 11.449 1.00 10.48 297 SER A N 1
ATOM 926 C CA . SER A 1 117 ? -8.639 49.941 12.231 1.00 10.11 297 SER A CA 1
ATOM 927 C C . SER A 1 117 ? -8.948 50.328 13.636 1.00 11.57 297 SER A C 1
ATOM 928 O O . SER A 1 117 ? -8.609 51.452 14.036 1.00 10.16 297 SER A O 1
ATOM 931 N N . PHE A 1 118 ? -9.611 49.431 14.385 1.00 9.68 298 PHE A N 1
ATOM 932 C CA . PHE A 1 118 ? -9.724 49.641 15.802 1.00 9.56 298 PHE A CA 1
ATOM 933 C C . PHE A 1 118 ? -9.660 48.364 16.557 1.00 9.31 298 PHE A C 1
ATOM 934 O O . PHE A 1 118 ? -9.883 47.304 15.982 1.00 10.11 298 PHE A O 1
ATOM 942 N N A GLU A 1 119 ? -9.415 48.484 17.839 0.50 9.36 299 GLU A N 1
ATOM 943 N N B GLU A 1 119 ? -9.417 48.477 17.851 0.50 9.24 299 GLU A N 1
ATOM 944 C CA A GLU A 1 119 ? -9.522 47.363 18.775 0.50 10.34 299 GLU A CA 1
ATOM 945 C CA B GLU A 1 119 ? -9.482 47.339 18.814 0.50 10.22 299 GLU A CA 1
ATOM 946 C C A GLU A 1 119 ? -10.245 47.950 19.973 0.50 10.19 299 GLU A C 1
ATOM 947 C C B GLU A 1 119 ? -10.172 47.845 20.061 0.50 9.73 299 GLU A C 1
ATOM 948 O O A GLU A 1 119 ? -9.937 49.103 20.428 0.50 9.70 299 GLU A O 1
ATOM 949 O O B GLU A 1 119 ? -9.690 48.770 20.741 0.50 9.29 299 GLU A O 1
ATOM 960 N N . GLN A 1 120 ? -11.319 47.244 20.382 1.00 9.54 300 GLN A N 1
ATOM 961 C CA . GLN A 1 120 ? -12.117 47.742 21.483 1.00 10.26 300 GLN A CA 1
ATOM 962 C C . GLN A 1 120 ? -12.234 46.675 22.548 1.00 8.89 300 GLN A C 1
ATOM 963 O O . GLN A 1 120 ? -12.513 45.490 22.185 1.00 11.69 300 GLN A O 1
ATOM 969 N N . VAL A 1 121 ? -12.087 47.023 23.795 1.00 8.96 301 VAL A N 1
ATOM 970 C CA . VAL A 1 121 ? -12.356 46.071 24.892 1.00 9.89 301 VAL A CA 1
ATOM 971 C C . VAL A 1 121 ? -13.854 45.928 25.030 1.00 8.94 301 VAL A C 1
ATOM 972 O O . VAL A 1 121 ? -14.578 46.922 25.007 1.00 10.03 301 VAL A O 1
ATOM 976 N N . ALA A 1 122 ? -14.266 44.677 25.168 1.00 9.28 302 ALA A N 1
ATOM 977 C CA . ALA A 1 122 ? -15.688 44.377 25.168 1.00 9.04 302 ALA A CA 1
ATOM 978 C C . ALA A 1 122 ? -15.936 43.202 26.147 1.00 9.59 302 ALA A C 1
ATOM 979 O O . ALA A 1 122 ? -15.018 42.720 26.790 1.00 9.58 302 ALA A O 1
ATOM 981 N N . PHE A 1 123 ? -17.220 42.910 26.355 1.00 9.37 303 PHE A N 1
ATOM 982 C CA . PHE A 1 123 ? -17.581 42.023 27.483 1.00 8.39 303 PHE A CA 1
ATOM 983 C C . PHE A 1 123 ? -18.943 41.433 27.202 1.00 9.15 303 PHE A C 1
ATOM 984 O O . PHE A 1 123 ? -19.638 41.786 26.251 1.00 9.78 303 PHE A O 1
ATOM 992 N N . ALA A 1 124 ? -19.301 40.443 28.074 1.00 10.14 304 ALA A N 1
ATOM 993 C CA . ALA A 1 124 ? -20.693 39.980 28.059 1.00 10.31 304 ALA A CA 1
ATOM 994 C C . ALA A 1 124 ? -21.624 41.040 28.648 1.00 9.82 304 ALA A C 1
ATOM 995 O O . ALA A 1 124 ? -21.284 41.810 29.582 1.00 11.80 304 ALA A O 1
ATOM 997 N N . LYS A 1 125 ? -22.822 41.056 28.086 1.00 10.70 305 LYS A N 1
ATOM 998 C CA . LYS A 1 125 ? -23.952 41.733 28.719 1.00 11.01 305 LYS A CA 1
ATOM 999 C C . LYS A 1 125 ? -24.449 40.765 29.743 1.00 11.05 305 LYS A C 1
ATOM 1000 O O . LYS A 1 125 ? -25.230 39.872 29.460 1.00 11.69 305 LYS A O 1
ATOM 1006 N N . ARG A 1 126 ? -24.010 40.971 30.991 1.00 11.26 306 ARG A N 1
ATOM 1007 C CA . ARG A 1 126 ? -24.172 40.004 32.016 1.00 10.93 306 ARG A CA 1
ATOM 1008 C C . ARG A 1 126 ? -25.641 39.734 32.393 1.00 11.88 306 ARG A C 1
ATOM 1009 O O . ARG A 1 126 ? -25.873 38.663 32.928 1.00 11.44 306 ARG A O 1
ATOM 1017 N N . GLU A 1 127 ? -26.462 40.726 32.195 1.00 11.73 307 GLU A N 1
ATOM 1018 C CA . GLU A 1 127 ? -27.853 40.543 32.596 1.00 12.32 307 GLU A CA 1
ATOM 1019 C C . GLU A 1 127 ? -28.547 39.544 31.648 1.00 12.74 307 GLU A C 1
ATOM 1020 O O . GLU A 1 127 ? -29.574 38.940 32.050 1.00 13.96 307 GLU A O 1
ATOM 1026 N N . ASN A 1 128 ? -27.969 39.279 30.470 1.00 11.45 308 ASN A N 1
ATOM 1027 C CA . ASN A 1 128 ? -28.499 38.335 29.499 1.00 10.85 308 ASN A CA 1
ATOM 1028 C C . ASN A 1 128 ? -27.695 37.109 29.306 1.00 12.00 308 ASN A C 1
ATOM 1029 O O . ASN A 1 128 ? -28.260 36.013 29.148 1.00 13.68 308 ASN A O 1
ATOM 1034 N N . ALA A 1 129 ? -26.347 37.249 29.373 1.00 13.48 309 ALA A N 1
ATOM 1035 C CA . ALA A 1 129 ? -25.432 36.124 29.317 1.00 12.95 309 ALA A CA 1
ATOM 1036 C C . ALA A 1 129 ? -25.265 35.532 30.711 1.00 12.16 309 ALA A C 1
ATOM 1037 O O . ALA A 1 129 ? -24.274 35.778 31.371 1.00 13.88 309 ALA A O 1
ATOM 1039 N N . THR A 1 130 ? -26.287 34.854 31.202 1.00 11.26 310 THR A N 1
ATOM 1040 C CA . THR A 1 130 ? -26.417 34.626 32.638 1.00 12.01 310 THR A CA 1
ATOM 1041 C C . THR A 1 130 ? -25.709 33.390 33.184 1.00 15.44 310 THR A C 1
ATOM 1042 O O . THR A 1 130 ? -25.469 33.382 34.369 1.00 14.15 310 THR A O 1
ATOM 1046 N N . THR A 1 131 ? -25.439 32.353 32.365 1.00 14.55 311 THR A N 1
ATOM 1047 C CA . THR A 1 131 ? -25.185 31.048 32.918 1.00 14.74 311 THR A CA 1
ATOM 1048 C C . THR A 1 131 ? -23.847 30.477 32.531 1.00 15.78 311 THR A C 1
ATOM 1049 O O . THR A 1 131 ? -23.361 30.618 31.397 1.00 17.42 311 THR A O 1
ATOM 1053 N N . ASP A 1 132 ? -23.185 29.894 33.532 1.00 13.38 312 ASP A N 1
ATOM 1054 C CA . ASP A 1 132 ? -21.867 29.329 33.504 1.00 16.41 312 ASP A CA 1
ATOM 1055 C C . ASP A 1 132 ? -21.827 28.192 32.454 1.00 16.98 312 ASP A C 1
ATOM 1056 O O . ASP A 1 132 ? -22.773 27.430 32.277 1.00 17.50 312 ASP A O 1
ATOM 1061 N N . LYS A 1 133 ? -20.662 28.097 31.757 1.00 18.06 313 LYS A N 1
ATOM 1062 C CA . LYS A 1 133 ? -20.338 27.090 30.782 1.00 17.53 313 LYS A CA 1
ATOM 1063 C C . LYS A 1 133 ? -21.332 27.019 29.695 1.00 21.04 313 LYS A C 1
ATOM 1064 O O . LYS A 1 133 ? -21.588 25.947 29.110 1.00 27.54 313 LYS A O 1
ATOM 1070 N N . THR A 1 134 ? -21.892 28.154 29.328 1.00 20.59 314 THR A N 1
ATOM 1071 C CA . THR A 1 134 ? -22.936 28.289 28.319 1.00 16.17 314 THR A CA 1
ATOM 1072 C C . THR A 1 134 ? -22.342 29.213 27.155 1.00 16.31 314 THR A C 1
ATOM 1073 O O . THR A 1 134 ? -21.667 30.211 27.442 1.00 16.07 314 THR A O 1
ATOM 1077 N N . ALA A 1 135 ? -22.524 28.771 25.902 1.00 16.77 315 ALA A N 1
ATOM 1078 C CA . ALA A 1 135 ? -22.171 29.542 24.739 1.00 16.60 315 ALA A CA 1
ATOM 1079 C C . ALA A 1 135 ? -23.215 30.566 24.426 1.00 15.10 315 ALA A C 1
ATOM 1080 O O . ALA A 1 135 ? -24.383 30.307 24.341 1.00 19.13 315 ALA A O 1
ATOM 1082 N N . TYR A 1 136 ? -22.735 31.835 24.301 1.00 13.78 316 TYR A N 1
ATOM 1083 C CA . TYR A 1 136 ? -23.616 32.907 23.912 1.00 12.13 316 TYR A CA 1
ATOM 1084 C C . TYR A 1 136 ? -23.042 33.523 22.628 1.00 13.29 316 TYR A C 1
ATOM 1085 O O . TYR A 1 136 ? -21.829 33.741 22.519 1.00 13.20 316 TYR A O 1
ATOM 1094 N N . LYS A 1 137 ? -23.950 33.842 21.716 1.00 12.37 317 LYS A N 1
ATOM 1095 C CA . LYS A 1 137 ? -23.590 34.447 20.422 1.00 12.27 317 LYS A CA 1
ATOM 1096 C C . LYS A 1 137 ? -23.260 35.944 20.662 1.00 11.71 317 LYS A C 1
ATOM 1097 O O . LYS A 1 137 ? -24.149 36.668 21.036 1.00 14.37 317 LYS A O 1
ATOM 1103 N N . MET A 1 138 ? -22.001 36.331 20.437 1.00 13.19 318 MET A N 1
ATOM 1104 C CA . MET A 1 138 ? -21.626 37.681 20.548 1.00 12.56 318 MET A CA 1
ATOM 1105 C C . MET A 1 138 ? -21.720 38.361 19.179 1.00 14.83 318 MET A C 1
ATOM 1106 O O . MET A 1 138 ? -21.010 37.913 18.287 1.00 14.39 318 MET A O 1
ATOM 1111 N N . GLU A 1 139 ? -22.636 39.288 19.030 1.00 11.43 319 GLU A N 1
ATOM 1112 C CA . GLU A 1 139 ? -22.974 39.891 17.755 1.00 12.36 319 GLU A CA 1
ATOM 1113 C C . GLU A 1 139 ? -22.773 41.404 17.760 1.00 13.15 319 GLU A C 1
ATOM 1114 O O . GLU A 1 139 ? -23.017 42.041 18.710 1.00 12.48 319 GLU A O 1
ATOM 1120 N N . VAL A 1 140 ? -22.317 41.887 16.621 1.00 11.03 320 VAL A N 1
ATOM 1121 C CA . VAL A 1 140 ? -22.213 43.311 16.387 1.00 11.06 320 VAL A CA 1
ATOM 1122 C C . VAL A 1 140 ? -22.431 43.666 14.946 1.00 12.24 320 VAL A C 1
ATOM 1123 O O . VAL A 1 140 ? -22.108 42.821 14.068 1.00 13.37 320 VAL A O 1
ATOM 1127 N N . THR A 1 141 ? -22.939 44.850 14.696 1.00 10.41 321 THR A N 1
ATOM 1128 C CA . THR A 1 141 ? -23.102 45.417 13.366 1.00 10.35 321 THR A CA 1
ATOM 1129 C C . THR A 1 141 ? -22.310 46.695 13.307 1.00 11.56 321 THR A C 1
ATOM 1130 O O . THR A 1 141 ? -22.590 47.620 14.057 1.00 11.05 321 THR A O 1
ATOM 1134 N N . LEU A 1 142 ? -21.267 46.712 12.478 1.00 11.63 322 LEU A N 1
ATOM 1135 C CA . LEU A 1 142 ? -20.392 47.904 12.307 1.00 11.20 322 LEU A CA 1
ATOM 1136 C C . LEU A 1 142 ? -20.805 48.539 11.000 1.00 10.18 322 LEU A C 1
ATOM 1137 O O . LEU A 1 142 ? -20.609 47.962 9.915 1.00 11.72 322 LEU A O 1
ATOM 1142 N N . GLY A 1 143 ? -21.381 49.715 11.057 1.00 11.52 323 GLY A N 1
ATOM 1143 C CA . GLY A 1 143 ? -21.971 50.222 9.790 1.00 11.09 323 GLY A CA 1
ATOM 1144 C C . GLY A 1 143 ? -23.136 49.337 9.406 1.00 13.41 323 GLY A C 1
ATOM 1145 O O . GLY A 1 143 ? -24.058 49.153 10.225 1.00 15.19 323 GLY A O 1
ATOM 1146 N N . ASN A 1 144 ? -23.052 48.704 8.195 1.00 13.26 324 ASN A N 1
ATOM 1147 C CA . ASN A 1 144 ? -23.979 47.637 7.887 1.00 14.91 324 ASN A CA 1
ATOM 1148 C C . ASN A 1 144 ? -23.420 46.294 7.889 1.00 16.04 324 ASN A C 1
ATOM 1149 O O . ASN A 1 144 ? -24.030 45.303 7.396 1.00 19.00 324 ASN A O 1
ATOM 1154 N N . ASP A 1 145 ? -22.170 46.167 8.344 1.00 14.08 325 ASP A N 1
ATOM 1155 C CA . ASP A 1 145 ? -21.500 44.889 8.332 1.00 14.12 325 ASP A CA 1
ATOM 1156 C C . ASP A 1 145 ? -21.665 44.141 9.636 1.00 14.28 325 ASP A C 1
ATOM 1157 O O . ASP A 1 145 ? -21.235 44.573 10.688 1.00 13.93 325 ASP A O 1
ATOM 1162 N N . THR A 1 146 ? -22.251 42.953 9.581 1.00 15.03 326 THR A N 1
ATOM 1163 C CA . THR A 1 146 ? -22.540 42.092 10.736 1.00 13.83 326 THR A CA 1
ATOM 1164 C C . THR A 1 146 ? -21.422 41.087 10.954 1.00 14.89 326 THR A C 1
ATOM 1165 O O . THR A 1 146 ? -20.806 40.601 10.008 1.00 17.07 326 THR A O 1
ATOM 1169 N N . TYR A 1 147 ? -21.252 40.657 12.200 1.00 13.71 327 TYR A N 1
ATOM 1170 C CA . TYR A 1 147 ? -20.376 39.653 12.599 1.00 13.36 327 TYR A CA 1
ATOM 1171 C C . TYR A 1 147 ? -20.890 38.997 13.866 1.00 13.15 327 TYR A C 1
ATOM 1172 O O . TYR A 1 147 ? -21.522 39.686 14.731 1.00 16.04 327 TYR A O 1
ATOM 1181 N N . SER A 1 148 ? -20.695 37.691 14.013 1.00 13.49 328 SER A N 1
ATOM 1182 C CA . SER A 1 148 ? -20.943 37.017 15.287 1.00 16.00 328 SER A CA 1
ATOM 1183 C C . SER A 1 148 ? -20.036 35.908 15.547 1.00 14.35 328 SER A C 1
ATOM 1184 O O . SER A 1 148 ? -19.403 35.328 14.603 1.00 17.65 328 SER A O 1
ATOM 1187 N N . LYS A 1 149 ? -19.855 35.629 16.851 1.00 15.18 329 LYS A N 1
ATOM 1188 C CA . LYS A 1 149 ? -19.017 34.575 17.295 1.00 14.30 329 LYS A CA 1
ATOM 1189 C C . LYS A 1 149 ? -19.550 34.016 18.563 1.00 15.78 329 LYS A C 1
ATOM 1190 O O . LYS A 1 149 ? -19.860 34.775 19.494 1.00 14.54 329 LYS A O 1
ATOM 1196 N N . ASP A 1 150 ? -19.593 32.703 18.684 1.00 16.44 330 ASP A N 1
ATOM 1197 C CA . ASP A 1 150 ? -20.038 32.122 19.954 1.00 15.07 330 ASP A CA 1
ATOM 1198 C C . ASP A 1 150 ? -18.913 32.160 20.973 1.00 17.34 330 ASP A C 1
ATOM 1199 O O . ASP A 1 150 ? -17.818 31.811 20.625 1.00 19.18 330 ASP A O 1
ATOM 1204 N N . VAL A 1 151 ? -19.209 32.484 22.233 1.00 12.61 331 VAL A N 1
ATOM 1205 C CA . VAL A 1 151 ? -18.232 32.555 23.286 1.00 14.42 331 VAL A CA 1
ATOM 1206 C C . VAL A 1 151 ? -18.836 31.804 24.466 1.00 14.67 331 VAL A C 1
ATOM 1207 O O . VAL A 1 151 ? -19.945 32.132 24.918 1.00 15.33 331 VAL A O 1
ATOM 1211 N N . ILE A 1 152 ? -18.069 30.879 25.008 1.00 14.93 332 ILE A N 1
ATOM 1212 C CA . ILE A 1 152 ? -18.418 30.218 26.267 1.00 15.83 332 ILE A CA 1
ATOM 1213 C C . ILE A 1 152 ? -18.002 31.038 27.396 1.00 14.87 332 ILE A C 1
ATOM 1214 O O . ILE A 1 152 ? -16.821 31.302 27.566 1.00 15.42 332 ILE A O 1
ATOM 1219 N N . VAL A 1 153 ? -18.990 31.399 28.283 1.00 14.95 333 VAL A N 1
ATOM 1220 C CA . VAL A 1 153 ? -18.689 32.207 29.408 1.00 16.00 333 VAL A CA 1
ATOM 1221 C C . VAL A 1 153 ? -18.655 31.285 30.656 1.00 17.15 333 VAL A C 1
ATOM 1222 O O . VAL A 1 153 ? -19.405 30.356 30.688 1.00 21.74 333 VAL A O 1
ATOM 1226 N N . ASP A 1 154 ? -17.858 31.719 31.629 1.00 14.98 334 ASP A N 1
ATOM 1227 C CA . ASP A 1 154 ? -17.857 31.180 33.009 1.00 16.37 334 ASP A CA 1
ATOM 1228 C C . ASP A 1 154 ? -17.613 32.293 33.954 1.00 16.80 334 ASP A C 1
ATOM 1229 O O . ASP A 1 154 ? -16.639 33.032 33.834 1.00 20.03 334 ASP A O 1
ATOM 1234 N N . TYR A 1 155 ? -18.483 32.404 34.985 1.00 15.85 335 TYR A N 1
ATOM 1235 C CA . TYR A 1 155 ? -18.301 33.313 36.037 1.00 14.88 335 TYR A CA 1
ATOM 1236 C C . TYR A 1 155 ? -17.907 32.658 37.344 1.00 14.52 335 TYR A C 1
ATOM 1237 O O . TYR A 1 155 ? -17.621 33.352 38.315 1.00 18.43 335 TYR A O 1
ATOM 1246 N N . GLY A 1 156 ? -17.906 31.359 37.349 1.00 17.08 336 GLY A N 1
ATOM 1247 C CA . GLY A 1 156 ? -17.490 30.639 38.573 1.00 18.86 336 GLY A CA 1
ATOM 1248 C C . GLY A 1 156 ? -18.467 30.619 39.709 1.00 17.79 336 GLY A C 1
ATOM 1249 O O . GLY A 1 156 ? -18.046 30.812 40.898 1.00 18.11 336 GLY A O 1
ATOM 1250 N N . ASN A 1 157 ? -19.773 30.566 39.413 1.00 15.28 337 ASN A N 1
ATOM 1251 C CA . ASN A 1 157 ? -20.692 30.578 40.548 1.00 17.69 337 ASN A CA 1
ATOM 1252 C C . ASN A 1 157 ? -20.637 29.197 41.132 1.00 22.14 337 ASN A C 1
ATOM 1253 O O . ASN A 1 157 ? -21.046 28.278 40.557 1.00 36.81 337 ASN A O 1
ATOM 1258 N N . GLN A 1 158 ? -20.286 29.057 42.322 1.00 19.30 338 GLN A N 1
ATOM 1259 C CA . GLN A 1 158 ? -20.257 27.742 43.089 1.00 23.91 338 GLN A CA 1
ATOM 1260 C C . GLN A 1 158 ? -21.570 27.759 43.900 1.00 20.80 338 GLN A C 1
ATOM 1261 O O . GLN A 1 158 ? -21.651 28.385 44.904 1.00 25.48 338 GLN A O 1
ATOM 1267 N N . LYS A 1 159 ? -22.577 27.046 43.387 1.00 24.27 339 LYS A N 1
ATOM 1268 C CA . LYS A 1 159 ? -23.954 27.028 43.893 1.00 34.55 339 LYS A CA 1
ATOM 1269 C C . LYS A 1 159 ? -24.051 26.289 45.242 1.00 30.50 339 LYS A C 1
ATOM 1270 O O . LYS A 1 159 ? -24.970 26.515 46.003 1.00 39.10 339 LYS A O 1
ATOM 1276 N N . GLY A 1 160 ? -23.019 25.470 45.575 1.00 26.51 340 GLY A N 1
ATOM 1277 C CA . GLY A 1 160 ? -22.954 24.808 46.885 1.00 34.53 340 GLY A CA 1
ATOM 1278 C C . GLY A 1 160 ? -22.460 25.690 48.037 1.00 37.15 340 GLY A C 1
ATOM 1279 O O . GLY A 1 160 ? -22.552 25.272 49.196 1.00 37.44 340 GLY A O 1
ATOM 1280 N N . GLN A 1 161 ? -21.883 26.891 47.741 1.00 30.63 341 GLN A N 1
ATOM 1281 C CA . GLN A 1 161 ? -21.335 27.796 48.727 1.00 26.03 341 GLN A CA 1
ATOM 1282 C C . GLN A 1 161 ? -22.532 28.548 49.359 1.00 25.41 341 GLN A C 1
ATOM 1283 O O . GLN A 1 161 ? -23.428 28.962 48.692 1.00 35.91 341 GLN A O 1
ATOM 1289 N N . GLN A 1 162 ? -22.499 28.698 50.651 1.00 16.94 342 GLN A N 1
ATOM 1290 C CA . GLN A 1 162 ? -23.458 29.460 51.421 1.00 16.96 342 GLN A CA 1
ATOM 1291 C C . GLN A 1 162 ? -23.248 30.976 51.344 1.00 14.70 342 GLN A C 1
ATOM 1292 O O . GLN A 1 162 ? -24.148 31.755 51.630 1.00 13.55 342 GLN A O 1
ATOM 1298 N N . LEU A 1 163 ? -22.036 31.350 50.913 1.00 14.87 343 LEU A N 1
ATOM 1299 C CA . LEU A 1 163 ? -21.709 32.786 50.714 1.00 12.59 343 LEU A CA 1
ATOM 1300 C C . LEU A 1 163 ? -20.821 32.894 49.519 1.00 12.63 343 LEU A C 1
ATOM 1301 O O . LEU A 1 163 ? -19.694 32.323 49.548 1.00 14.52 343 LEU A O 1
ATOM 1306 N N . ILE A 1 164 ? -21.201 33.648 48.479 1.00 11.98 344 ILE A N 1
ATOM 1307 C CA . ILE A 1 164 ? -20.317 33.862 47.367 1.00 11.16 344 ILE A CA 1
ATOM 1308 C C . ILE A 1 164 ? -20.622 35.273 46.836 1.00 10.78 344 ILE A C 1
ATOM 1309 O O . ILE A 1 164 ? -21.762 35.698 46.895 1.00 13.12 344 ILE A O 1
ATOM 1314 N N . SER A 1 165 ? -19.607 36.012 46.406 1.00 9.60 345 SER A N 1
ATOM 1315 C CA . SER A 1 165 ? -19.781 37.330 45.916 1.00 10.81 345 SER A CA 1
ATOM 1316 C C . SER A 1 165 ? -19.052 37.533 44.595 1.00 11.96 345 SER A C 1
ATOM 1317 O O . SER A 1 165 ? -18.065 36.844 44.318 1.00 14.13 345 SER A O 1
ATOM 1320 N N . SER A 1 166 ? -19.411 38.553 43.879 1.00 11.69 346 SER A N 1
ATOM 1321 C CA . SER A 1 166 ? -18.671 39.000 42.680 1.00 11.15 346 SER A CA 1
ATOM 1322 C C . SER A 1 166 ? -18.896 40.477 42.479 1.00 13.05 346 SER A C 1
ATOM 1323 O O . SER A 1 166 ? -19.875 41.043 42.909 1.00 11.39 346 SER A O 1
ATOM 1326 N N . THR A 1 167 ? -18.014 41.099 41.713 1.00 11.43 347 THR A N 1
ATOM 1327 C CA . THR A 1 167 ? -18.265 42.451 41.181 1.00 9.99 347 THR A CA 1
ATOM 1328 C C . THR A 1 167 ? -19.337 42.265 40.123 1.00 11.59 347 THR A C 1
ATOM 1329 O O . THR A 1 167 ? -19.205 41.459 39.237 1.00 18.07 347 THR A O 1
ATOM 1333 N N . ASN A 1 168 ? -20.418 42.974 40.237 1.00 9.98 348 ASN A N 1
ATOM 1334 C CA . ASN A 1 168 ? -21.462 43.104 39.216 1.00 10.10 348 ASN A CA 1
ATOM 1335 C C . ASN A 1 168 ? -20.919 44.003 38.175 1.00 9.80 348 ASN A C 1
ATOM 1336 O O . ASN A 1 168 ? -20.875 43.621 36.996 1.00 11.22 348 ASN A O 1
ATOM 1341 N N . TYR A 1 169 ? -20.495 45.211 38.524 1.00 8.66 349 TYR A N 1
ATOM 1342 C CA . TYR A 1 169 ? -19.791 46.082 37.623 1.00 9.21 349 TYR A CA 1
ATOM 1343 C C . TYR A 1 169 ? -19.033 47.156 38.400 1.00 10.37 349 TYR A C 1
ATOM 1344 O O . TYR A 1 169 ? -19.271 47.392 39.574 1.00 10.87 349 TYR A O 1
ATOM 1353 N N . ILE A 1 170 ? -18.072 47.750 37.669 1.00 9.61 350 ILE A N 1
ATOM 1354 C CA . ILE A 1 170 ? -17.416 48.960 38.116 1.00 9.84 350 ILE A CA 1
ATOM 1355 C C . ILE A 1 170 ? -17.999 50.132 37.418 1.00 10.04 350 ILE A C 1
ATOM 1356 O O . ILE A 1 170 ? -18.091 50.142 36.191 1.00 10.21 350 ILE A O 1
ATOM 1361 N N . ASN A 1 171 ? -18.415 51.147 38.136 1.00 10.68 351 ASN A N 1
ATOM 1362 C CA . ASN A 1 171 ? -18.953 52.368 37.537 1.00 12.92 351 ASN A CA 1
ATOM 1363 C C . ASN A 1 171 ? -17.862 53.105 36.830 1.00 11.94 351 ASN A C 1
ATOM 1364 O O . ASN A 1 171 ? -16.813 53.382 37.392 1.00 12.90 351 ASN A O 1
ATOM 1369 N N . ASN A 1 172 ? -18.129 53.503 35.566 1.00 13.43 352 ASN A N 1
ATOM 1370 C CA . ASN A 1 172 ? -17.053 54.111 34.824 1.00 12.89 352 ASN A CA 1
ATOM 1371 C C . ASN A 1 172 ? -16.703 55.556 35.307 1.00 14.63 352 ASN A C 1
ATOM 1372 O O . ASN A 1 172 ? -15.594 55.963 35.091 1.00 15.79 352 ASN A O 1
ATOM 1377 N N . GLU A 1 173 ? -17.711 56.210 35.819 1.00 14.63 353 GLU A N 1
ATOM 1378 C CA . GLU A 1 173 ? -17.535 57.645 36.229 1.00 16.50 353 GLU A CA 1
ATOM 1379 C C . GLU A 1 173 ? -16.958 57.842 37.598 1.00 17.81 353 GLU A C 1
ATOM 1380 O O . GLU A 1 173 ? -16.164 58.766 37.784 1.00 20.91 353 GLU A O 1
ATOM 1386 N N . ASP A 1 174 ? -17.299 56.925 38.544 1.00 14.11 354 ASP A N 1
ATOM 1387 C CA . ASP A 1 174 ? -16.793 57.102 39.940 1.00 16.22 354 ASP A CA 1
ATOM 1388 C C . ASP A 1 174 ? -15.929 55.932 40.440 1.00 14.12 354 ASP A C 1
ATOM 1389 O O . ASP A 1 174 ? -15.419 55.965 41.538 1.00 15.46 354 ASP A O 1
ATOM 1394 N N . LEU A 1 175 ? -15.727 54.908 39.608 1.00 11.05 355 LEU A N 1
ATOM 1395 C CA . LEU A 1 175 ? -14.979 53.719 39.926 1.00 10.73 355 LEU A CA 1
ATOM 1396 C C . LEU A 1 175 ? -15.520 52.979 41.161 1.00 10.56 355 LEU A C 1
ATOM 1397 O O . LEU A 1 175 ? -14.818 52.120 41.685 1.00 12.37 355 LEU A O 1
ATOM 1402 N N . SER A 1 176 ? -16.751 53.235 41.478 1.00 9.49 356 SER A N 1
ATOM 1403 C CA . SER A 1 176 ? -17.361 52.457 42.560 1.00 10.81 356 SER A CA 1
ATOM 1404 C C . SER A 1 176 ? -17.474 50.975 42.160 1.00 10.56 356 SER A C 1
ATOM 1405 O O . SER A 1 176 ? -17.752 50.613 40.981 1.00 12.02 356 SER A O 1
ATOM 1408 N N . ARG A 1 177 ? -17.305 50.129 43.160 1.00 10.53 357 ARG A N 1
ATOM 1409 C CA . ARG A 1 177 ? -17.551 48.693 42.979 1.00 10.75 357 ARG A CA 1
ATOM 1410 C C . ARG A 1 177 ? -19.010 48.433 43.280 1.00 11.62 357 ARG A C 1
ATOM 1411 O O . ARG A 1 177 ? -19.444 48.824 44.345 1.00 12.29 357 ARG A O 1
ATOM 1419 N N . ASN A 1 178 ? -19.710 47.845 42.354 1.00 9.52 358 ASN A N 1
ATOM 1420 C CA . ASN A 1 178 ? -21.100 47.491 42.513 1.00 9.92 358 ASN A CA 1
ATOM 1421 C C . ASN A 1 178 ? -21.153 46.025 42.608 1.00 8.93 358 ASN A C 1
ATOM 1422 O O . ASN A 1 178 ? -20.777 45.310 41.693 1.00 10.48 358 ASN A O 1
ATOM 1427 N N . MET A 1 179 ? -21.424 45.549 43.815 1.00 8.13 359 MET A N 1
ATOM 1428 C CA . MET A 1 179 ? -21.281 44.170 44.216 1.00 9.36 359 MET A CA 1
ATOM 1429 C C . MET A 1 179 ? -22.564 43.383 44.241 1.00 8.22 359 MET A C 1
ATOM 1430 O O . MET A 1 179 ? -23.605 43.940 44.540 1.00 9.21 359 MET A O 1
ATOM 1435 N N . THR A 1 180 ? -22.449 42.062 43.998 1.00 8.47 360 THR A N 1
ATOM 1436 C CA . THR A 1 180 ? -23.540 41.151 44.198 1.00 8.68 360 THR A CA 1
ATOM 1437 C C . THR A 1 180 ? -23.071 40.022 45.119 1.00 9.97 360 THR A C 1
ATOM 1438 O O . THR A 1 180 ? -22.040 39.450 44.887 1.00 10.68 360 THR A O 1
ATOM 1442 N N . VAL A 1 181 ? -23.885 39.772 46.165 1.00 9.26 361 VAL A N 1
ATOM 1443 C CA . VAL A 1 181 ? -23.610 38.737 47.125 1.00 9.13 361 VAL A CA 1
ATOM 1444 C C . VAL A 1 181 ? -24.782 37.767 47.130 1.00 9.86 361 VAL A C 1
ATOM 1445 O O . VAL A 1 181 ? -25.932 38.186 47.239 1.00 10.06 361 VAL A O 1
ATOM 1449 N N . TYR A 1 182 ? -24.449 36.469 47.057 1.00 9.75 362 TYR A N 1
ATOM 1450 C CA . TYR A 1 182 ? -25.468 35.363 47.151 1.00 9.56 362 TYR A CA 1
ATOM 1451 C C . TYR A 1 182 ? -25.311 34.692 48.480 1.00 10.66 362 TYR A C 1
ATOM 1452 O O . TYR A 1 182 ? -24.251 34.134 48.763 1.00 11.73 362 TYR A O 1
ATOM 1461 N N . VAL A 1 183 ? -26.414 34.698 49.224 1.00 11.16 363 VAL A N 1
ATOM 1462 C CA . VAL A 1 183 ? -26.417 34.045 50.525 1.00 10.27 363 VAL A CA 1
ATOM 1463 C C . VAL A 1 183 ? -27.398 32.876 50.511 1.00 11.64 363 VAL A C 1
ATOM 1464 O O . VAL A 1 183 ? -28.585 33.051 50.192 1.00 11.32 363 VAL A O 1
ATOM 1468 N N . ASN A 1 184 ? -26.859 31.723 50.885 1.00 12.82 364 ASN A N 1
ATOM 1469 C CA . ASN A 1 184 ? -27.720 30.565 51.046 1.00 13.96 364 ASN A CA 1
ATOM 1470 C C . ASN A 1 184 ? -28.238 29.966 49.755 1.00 15.17 364 ASN A C 1
ATOM 1471 O O . ASN A 1 184 ? -29.355 29.501 49.714 1.00 14.53 364 ASN A O 1
ATOM 1476 N N . GLN A 1 185 ? -27.433 29.974 48.714 1.00 14.53 365 GLN A N 1
ATOM 1477 C CA . GLN A 1 185 ? -27.870 29.267 47.492 1.00 13.10 365 GLN A CA 1
ATOM 1478 C C . GLN A 1 185 ? -28.300 27.847 47.699 1.00 17.10 365 GLN A C 1
ATOM 1479 O O . GLN A 1 185 ? -29.207 27.428 47.003 1.00 20.66 365 GLN A O 1
ATOM 1485 N N . HIS A 1 186 ? -27.601 27.123 48.605 1.00 18.90 366 HIS A N 1
ATOM 1486 C CA . HIS A 1 186 ? -27.948 25.729 48.844 1.00 21.72 366 HIS A CA 1
ATOM 1487 C C . HIS A 1 186 ? -29.144 25.476 49.858 1.00 24.71 366 HIS A C 1
ATOM 1488 O O . HIS A 1 186 ? -29.510 24.290 50.181 1.00 32.77 366 HIS A O 1
ATOM 1495 N N . LYS A 1 187 ? -29.837 26.467 50.267 1.00 21.39 367 LYS A N 1
ATOM 1496 C CA . LYS A 1 187 ? -30.969 26.403 51.120 1.00 19.57 367 LYS A CA 1
ATOM 1497 C C . LYS A 1 187 ? -30.814 25.596 52.420 1.00 20.03 367 LYS A C 1
ATOM 1498 O O . LYS A 1 187 ? -31.604 24.678 52.696 1.00 30.46 367 LYS A O 1
ATOM 1504 N N . LYS A 1 188 ? -29.877 25.976 53.246 1.00 18.75 368 LYS A N 1
ATOM 1505 C CA . LYS A 1 188 ? -29.747 25.490 54.612 1.00 19.11 368 LYS A CA 1
ATOM 1506 C C . LYS A 1 188 ? -30.607 26.322 55.573 1.00 16.77 368 LYS A C 1
ATOM 1507 O O . LYS A 1 188 ? -31.061 27.447 55.257 1.00 15.71 368 LYS A O 1
ATOM 1513 N N . THR A 1 189 ? -30.696 25.824 56.820 1.00 18.74 369 THR A N 1
ATOM 1514 C CA . THR A 1 189 ? -31.345 26.543 57.889 1.00 16.23 369 THR A CA 1
ATOM 1515 C C . THR A 1 189 ? -30.415 27.065 58.861 1.00 16.75 369 THR A C 1
ATOM 1516 O O . THR A 1 189 ? -29.480 26.258 59.274 1.00 20.17 369 THR A O 1
ATOM 1520 N N . TYR A 1 190 ? -30.561 28.305 59.256 1.00 15.78 370 TYR A N 1
ATOM 1521 C CA . TYR A 1 190 ? -29.644 28.922 60.212 1.00 14.66 370 TYR A CA 1
ATOM 1522 C C . TYR A 1 190 ? -30.329 29.352 61.493 1.00 16.93 370 TYR A C 1
ATOM 1523 O O . TYR A 1 190 ? -31.458 29.820 61.474 1.00 16.84 370 TYR A O 1
ATOM 1532 N N . THR A 1 191 ? -29.583 29.225 62.588 1.00 15.69 371 THR A N 1
ATOM 1533 C CA . THR A 1 191 ? -30.007 29.749 63.893 1.00 15.73 371 THR A CA 1
ATOM 1534 C C . THR A 1 191 ? -29.087 30.847 64.447 1.00 16.33 371 THR A C 1
ATOM 1535 O O . THR A 1 191 ? -29.307 31.388 65.537 1.00 17.59 371 THR A O 1
ATOM 1539 N N . LYS A 1 192 ? -28.138 31.274 63.552 1.00 16.25 372 LYS A N 1
ATOM 1540 C CA . LYS A 1 192 ? -27.348 32.461 63.743 1.00 17.62 372 LYS A CA 1
ATOM 1541 C C . LYS A 1 192 ? -26.926 32.810 62.302 1.00 15.13 372 LYS A C 1
ATOM 1542 O O . LYS A 1 192 ? -26.715 31.915 61.517 1.00 14.86 372 LYS A O 1
ATOM 1548 N N . GLU A 1 193 ? -26.972 34.106 61.942 1.00 14.28 373 GLU A N 1
ATOM 1549 C CA . GLU A 1 193 ? -26.751 34.456 60.540 1.00 15.15 373 GLU A CA 1
ATOM 1550 C C . GLU A 1 193 ? -26.354 35.931 60.439 1.00 14.72 373 GLU A C 1
ATOM 1551 O O . GLU A 1 193 ? -27.140 36.750 60.048 1.00 17.22 373 GLU A O 1
ATOM 1557 N N . THR A 1 194 ? -25.104 36.240 60.886 1.00 12.91 374 THR A N 1
ATOM 1558 C CA . THR A 1 194 ? -24.561 37.592 60.858 1.00 14.04 374 THR A CA 1
ATOM 1559 C C . THR A 1 194 ? -23.720 37.735 59.609 1.00 12.36 374 THR A C 1
ATOM 1560 O O . THR A 1 194 ? -22.695 37.034 59.446 1.00 13.38 374 THR A O 1
ATOM 1564 N N . PHE A 1 195 ? -24.122 38.704 58.790 1.00 12.03 375 PHE A N 1
ATOM 1565 C CA . PHE A 1 195 ? -23.449 39.001 57.511 1.00 11.36 375 PHE A CA 1
ATOM 1566 C C . PHE A 1 195 ? -22.697 40.303 57.667 1.00 11.42 375 PHE A C 1
ATOM 1567 O O . PHE A 1 195 ? -23.261 41.350 57.970 1.00 12.21 375 PHE A O 1
ATOM 1575 N N . VAL A 1 196 ? -21.356 40.226 57.513 1.00 11.39 376 VAL A N 1
ATOM 1576 C CA . VAL A 1 196 ? -20.488 41.405 57.652 1.00 12.16 376 VAL A CA 1
ATOM 1577 C C . VAL A 1 196 ? -19.712 41.617 56.349 1.00 11.34 376 VAL A C 1
ATOM 1578 O O . VAL A 1 196 ? -19.229 40.633 55.705 1.00 10.55 376 VAL A O 1
ATOM 1582 N N . THR A 1 197 ? -19.646 42.875 55.953 1.00 10.79 377 THR A N 1
ATOM 1583 C CA . THR A 1 197 ? -18.774 43.283 54.854 1.00 10.00 377 THR A CA 1
ATOM 1584 C C . THR A 1 197 ? -17.716 44.240 55.422 1.00 10.64 377 THR A C 1
ATOM 1585 O O . THR A 1 197 ? -18.055 45.191 56.123 1.00 11.49 377 THR A O 1
ATOM 1589 N N . ASN A 1 198 ? -16.450 44.052 55.058 1.00 10.12 378 ASN A N 1
ATOM 1590 C CA . ASN A 1 198 ? -15.349 44.879 55.492 1.00 11.06 378 ASN A CA 1
ATOM 1591 C C . ASN A 1 198 ? -14.614 45.335 54.208 1.00 11.36 378 ASN A C 1
ATOM 1592 O O . ASN A 1 198 ? -14.178 44.500 53.431 1.00 12.02 378 ASN A O 1
ATOM 1597 N N . LEU A 1 199 ? -14.501 46.619 54.093 1.00 10.61 379 LEU A N 1
ATOM 1598 C CA . LEU A 1 199 ? -13.887 47.289 52.916 1.00 9.14 379 LEU A CA 1
ATOM 1599 C C . LEU A 1 199 ? -12.493 47.732 53.284 1.00 10.66 379 LEU A C 1
ATOM 1600 O O . LEU A 1 199 ? -12.218 48.313 54.387 1.00 12.19 379 LEU A O 1
ATOM 1605 N N . THR A 1 200 ? -11.539 47.552 52.338 1.00 10.80 380 THR A N 1
ATOM 1606 C CA . THR A 1 200 ? -10.186 48.062 52.423 1.00 10.77 380 THR A CA 1
ATOM 1607 C C . THR A 1 200 ? -9.972 48.945 51.154 1.00 11.07 380 THR A C 1
ATOM 1608 O O . THR A 1 200 ? -9.982 48.441 50.045 1.00 10.75 380 THR A O 1
ATOM 1612 N N . GLY A 1 201 ? -9.792 50.218 51.376 1.00 10.84 381 GLY A N 1
ATOM 1613 C CA . GLY A 1 201 ? -9.628 51.124 50.271 1.00 10.04 381 GLY A CA 1
ATOM 1614 C C . GLY A 1 201 ? -10.881 51.742 49.716 1.00 9.17 381 GLY A C 1
ATOM 1615 O O . GLY A 1 201 ? -10.817 52.528 48.748 1.00 11.21 381 GLY A O 1
ATOM 1616 N N . TYR A 1 202 ? -12.017 51.385 50.286 1.00 9.31 382 TYR A N 1
ATOM 1617 C CA . TYR A 1 202 ? -13.343 51.872 49.919 1.00 10.08 382 TYR A CA 1
ATOM 1618 C C . TYR A 1 202 ? -14.146 52.197 51.112 1.00 9.76 382 TYR A C 1
ATOM 1619 O O . TYR A 1 202 ? -13.801 51.721 52.224 1.00 11.34 382 TYR A O 1
ATOM 1628 N N . LYS A 1 203 ? -15.246 52.910 50.871 1.00 10.62 383 LYS A N 1
ATOM 1629 C CA . LYS A 1 203 ? -16.243 53.202 51.874 1.00 10.44 383 LYS A CA 1
ATOM 1630 C C . LYS A 1 203 ? -17.620 53.032 51.316 1.00 9.69 383 LYS A C 1
ATOM 1631 O O . LYS A 1 203 ? -17.830 53.264 50.138 1.00 12.07 383 LYS A O 1
ATOM 1637 N N . PHE A 1 204 ? -18.606 52.721 52.159 1.00 10.33 384 PHE A N 1
ATOM 1638 C CA . PHE A 1 204 ? -19.989 52.824 51.850 1.00 10.19 384 PHE A CA 1
ATOM 1639 C C . PHE A 1 204 ? -20.432 54.295 52.061 1.00 12.84 384 PHE A C 1
ATOM 1640 O O . PHE A 1 204 ? -19.829 55.014 52.843 1.00 14.29 384 PHE A O 1
ATOM 1648 N N . ASN A 1 205 ? -21.537 54.607 51.360 1.00 11.74 385 ASN A N 1
ATOM 1649 C CA . ASN A 1 205 ? -22.244 55.862 51.611 1.00 17.00 385 ASN A CA 1
ATOM 1650 C C . ASN A 1 205 ? -23.614 55.428 52.037 1.00 17.36 385 ASN A C 1
ATOM 1651 O O . ASN A 1 205 ? -24.513 55.244 51.224 1.00 18.48 385 ASN A O 1
ATOM 1656 N N . PRO A 1 206 ? -23.842 55.431 53.319 1.00 17.62 386 PRO A N 1
ATOM 1657 C CA . PRO A 1 206 ? -25.201 55.081 53.831 1.00 23.29 386 PRO A CA 1
ATOM 1658 C C . PRO A 1 206 ? -26.275 55.966 53.344 1.00 24.50 386 PRO A C 1
ATOM 1659 O O . PRO A 1 206 ? -27.354 55.507 52.896 1.00 28.51 386 PRO A O 1
ATOM 1663 N N . ASP A 1 207 ? -26.010 57.237 53.194 1.00 22.12 387 ASP A N 1
ATOM 1664 C CA . ASP A 1 207 ? -27.112 58.121 52.724 1.00 29.99 387 ASP A CA 1
ATOM 1665 C C . ASP A 1 207 ? -27.543 57.858 51.276 1.00 28.00 387 ASP A C 1
ATOM 1666 O O . ASP A 1 207 ? -28.587 58.357 50.916 1.00 27.93 387 ASP A O 1
ATOM 1671 N N . ALA A 1 208 ? -26.750 57.164 50.457 1.00 24.42 388 ALA A N 1
ATOM 1672 C CA . ALA A 1 208 ? -27.084 56.935 49.085 1.00 23.14 388 ALA A CA 1
ATOM 1673 C C . ALA A 1 208 ? -28.169 55.850 48.877 1.00 21.36 388 ALA A C 1
ATOM 1674 O O . ALA A 1 208 ? -28.615 55.670 47.770 1.00 22.12 388 ALA A O 1
ATOM 1676 N N . LYS A 1 209 ? -28.534 55.106 49.905 1.00 18.98 389 LYS A N 1
ATOM 1677 C CA . LYS A 1 209 ? -29.612 54.133 49.890 1.00 23.45 389 LYS A CA 1
ATOM 1678 C C . LYS A 1 209 ? -29.429 53.139 48.764 1.00 19.73 389 LYS A C 1
ATOM 1679 O O . LYS A 1 209 ? -30.324 52.873 47.910 1.00 20.34 389 LYS A O 1
ATOM 1685 N N . ASN A 1 210 ? -28.222 52.593 48.718 1.00 15.89 390 ASN A N 1
ATOM 1686 C CA . ASN A 1 210 ? -27.875 51.611 47.658 1.00 16.55 390 ASN A CA 1
ATOM 1687 C C . ASN A 1 210 ? -27.399 50.253 48.175 1.00 14.48 390 ASN A C 1
ATOM 1688 O O . ASN A 1 210 ? -26.814 49.432 47.405 1.00 14.38 390 ASN A O 1
ATOM 1693 N N . PHE A 1 211 ? -27.627 50.014 49.465 1.00 13.06 391 PHE A N 1
ATOM 1694 C CA . PHE A 1 211 ? -27.366 48.672 50.068 1.00 12.38 391 PHE A CA 1
ATOM 1695 C C . PHE A 1 211 ? -28.729 47.989 50.054 1.00 12.07 391 PHE A C 1
ATOM 1696 O O . PHE A 1 211 ? -29.603 48.408 50.787 1.00 14.85 391 PHE A O 1
ATOM 1704 N N . LYS A 1 212 ? -28.898 47.047 49.156 1.00 11.39 392 LYS A N 1
ATOM 1705 C CA . LYS A 1 212 ? -30.188 46.491 48.856 1.00 11.14 392 LYS A CA 1
ATOM 1706 C C . LYS A 1 212 ? -30.182 44.989 49.169 1.00 10.58 392 LYS A C 1
ATOM 1707 O O . LYS A 1 212 ? -29.207 44.245 48.856 1.00 12.22 392 LYS A O 1
ATOM 1713 N N . ILE A 1 213 ? -31.253 44.502 49.786 1.00 10.68 393 ILE A N 1
ATOM 1714 C CA . ILE A 1 213 ? -31.425 43.079 50.190 1.00 9.29 393 ILE A CA 1
ATOM 1715 C C . ILE A 1 213 ? -32.685 42.543 49.523 1.00 10.47 393 ILE A C 1
ATOM 1716 O O . ILE A 1 213 ? -33.805 43.108 49.722 1.00 11.44 393 ILE A O 1
ATOM 1721 N N . TYR A 1 214 ? -32.518 41.511 48.688 1.00 10.28 394 TYR A N 1
ATOM 1722 C CA . TYR A 1 214 ? -33.625 40.877 48.005 1.00 11.01 394 TYR A CA 1
ATOM 1723 C C . TYR A 1 214 ? -33.851 39.467 48.465 1.00 12.79 394 TYR A C 1
ATOM 1724 O O . TYR A 1 214 ? -32.923 38.701 48.595 1.00 12.09 394 TYR A O 1
ATOM 1733 N N . GLU A 1 215 ? -35.060 39.104 48.805 1.00 11.72 395 GLU A N 1
ATOM 1734 C CA . GLU A 1 215 ? -35.376 37.716 49.230 1.00 12.35 395 GLU A CA 1
ATOM 1735 C C . GLU A 1 215 ? -35.683 36.926 47.982 1.00 13.22 395 GLU A C 1
ATOM 1736 O O . GLU A 1 215 ? -36.641 37.283 47.241 1.00 15.11 395 GLU A O 1
ATOM 1742 N N . VAL A 1 216 ? -34.943 35.899 47.702 1.00 12.83 396 VAL A N 1
ATOM 1743 C CA . VAL A 1 216 ? -35.095 35.033 46.538 1.00 12.61 396 VAL A CA 1
ATOM 1744 C C . VAL A 1 216 ? -36.380 34.250 46.740 1.00 13.18 396 VAL A C 1
ATOM 1745 O O . VAL A 1 216 ? -36.619 33.645 47.795 1.00 13.69 396 VAL A O 1
ATOM 1749 N N . THR A 1 217 ? -37.169 34.154 45.648 1.00 11.83 397 THR A N 1
ATOM 1750 C CA . THR A 1 217 ? -38.419 33.382 45.675 1.00 12.35 397 THR A CA 1
ATOM 1751 C C . THR A 1 217 ? -38.390 32.220 44.653 1.00 16.35 397 THR A C 1
ATOM 1752 O O . THR A 1 217 ? -39.315 31.448 44.563 1.00 17.24 397 THR A O 1
ATOM 1756 N N . ASP A 1 218 ? -37.335 32.144 43.892 1.00 14.12 398 ASP A N 1
ATOM 1757 C CA . ASP A 1 218 ? -37.143 31.131 42.860 1.00 16.15 398 ASP A CA 1
ATOM 1758 C C . ASP A 1 218 ? -35.625 30.949 42.649 1.00 14.88 398 ASP A C 1
ATOM 1759 O O . ASP A 1 218 ? -34.948 31.933 42.412 1.00 15.90 398 ASP A O 1
ATOM 1764 N N . GLN A 1 219 ? -35.127 29.711 42.768 1.00 17.95 399 GLN A N 1
ATOM 1765 C CA . GLN A 1 219 ? -33.732 29.465 42.622 1.00 17.10 399 GLN A CA 1
ATOM 1766 C C . GLN A 1 219 ? -33.142 30.078 41.352 1.00 15.89 399 GLN A C 1
ATOM 1767 O O . GLN A 1 219 ? -31.915 30.452 41.325 1.00 17.44 399 GLN A O 1
ATOM 1773 N N A ASN A 1 220 ? -33.904 30.141 40.271 0.50 16.44 400 ASN A N 1
ATOM 1774 N N B ASN A 1 220 ? -33.926 30.143 40.291 0.50 17.34 400 ASN A N 1
ATOM 1775 C CA A ASN A 1 220 ? -33.367 30.726 39.007 0.50 15.74 400 ASN A CA 1
ATOM 1776 C CA B ASN A 1 220 ? -33.475 30.734 39.023 0.50 17.80 400 ASN A CA 1
ATOM 1777 C C A ASN A 1 220 ? -33.145 32.244 38.996 0.50 12.95 400 ASN A C 1
ATOM 1778 C C B ASN A 1 220 ? -33.027 32.175 39.070 0.50 15.12 400 ASN A C 1
ATOM 1779 O O A ASN A 1 220 ? -32.622 32.845 38.024 0.50 13.31 400 ASN A O 1
ATOM 1780 O O B ASN A 1 220 ? -32.187 32.606 38.261 0.50 17.09 400 ASN A O 1
ATOM 1789 N N . GLN A 1 221 ? -33.455 32.850 40.123 1.00 14.25 401 GLN A N 1
ATOM 1790 C CA . GLN A 1 221 ? -33.105 34.246 40.340 1.00 14.39 401 GLN A CA 1
ATOM 1791 C C . GLN A 1 221 ? -31.606 34.394 40.547 1.00 13.90 401 GLN A C 1
ATOM 1792 O O . GLN A 1 221 ? -31.053 35.468 40.328 1.00 14.01 401 GLN A O 1
ATOM 1798 N N . PHE A 1 222 ? -30.968 33.392 41.086 1.00 12.73 402 PHE A N 1
ATOM 1799 C CA . PHE A 1 222 ? -29.494 33.427 41.268 1.00 12.24 402 PHE A CA 1
ATOM 1800 C C . PHE A 1 222 ? -28.855 33.142 39.911 1.00 15.01 402 PHE A C 1
ATOM 1801 O O . PHE A 1 222 ? -28.446 32.013 39.589 1.00 23.03 402 PHE A O 1
ATOM 1809 N N . VAL A 1 223 ? -28.554 34.157 39.178 1.00 12.39 403 VAL A N 1
ATOM 1810 C CA . VAL A 1 223 ? -27.899 34.036 37.900 1.00 12.62 403 VAL A CA 1
ATOM 1811 C C . VAL A 1 223 ? -26.389 33.858 38.161 1.00 12.31 403 VAL A C 1
ATOM 1812 O O . VAL A 1 223 ? -25.794 34.558 38.959 1.00 14.51 403 VAL A O 1
ATOM 1816 N N . ASP A 1 224 ? -25.743 33.018 37.339 1.00 11.88 404 ASP A N 1
ATOM 1817 C CA . ASP A 1 224 ? -24.366 32.759 37.509 1.00 13.34 404 ASP A CA 1
ATOM 1818 C C . ASP A 1 224 ? -23.513 34.019 37.221 1.00 13.37 404 ASP A C 1
ATOM 1819 O O . ASP A 1 224 ? -22.391 34.180 37.724 1.00 12.84 404 ASP A O 1
ATOM 1824 N N . SER A 1 225 ? -24.022 34.873 36.398 1.00 11.99 405 SER A N 1
ATOM 1825 C CA . SER A 1 225 ? -23.327 36.093 36.050 1.00 12.15 405 SER A CA 1
ATOM 1826 C C . SER A 1 225 ? -23.203 37.153 37.150 1.00 11.87 405 SER A C 1
ATOM 1827 O O . SER A 1 225 ? -22.521 38.163 36.984 1.00 12.14 405 SER A O 1
ATOM 1830 N N . PHE A 1 226 ? -23.933 36.987 38.245 1.00 11.71 406 PHE A N 1
ATOM 1831 C CA . PHE A 1 226 ? -23.961 37.921 39.345 1.00 10.75 406 PHE A CA 1
ATOM 1832 C C . PHE A 1 226 ? -24.562 39.243 38.937 1.00 10.09 406 PHE A C 1
ATOM 1833 O O . PHE A 1 226 ? -24.359 40.283 39.629 1.00 12.29 406 PHE A O 1
ATOM 1841 N N . THR A 1 227 ? -25.392 39.231 37.870 1.00 10.00 407 THR A N 1
ATOM 1842 C CA . THR A 1 227 ? -26.119 40.380 37.437 1.00 10.78 407 THR A CA 1
ATOM 1843 C C . THR A 1 227 ? -27.612 40.080 37.346 1.00 12.02 407 THR A C 1
ATOM 18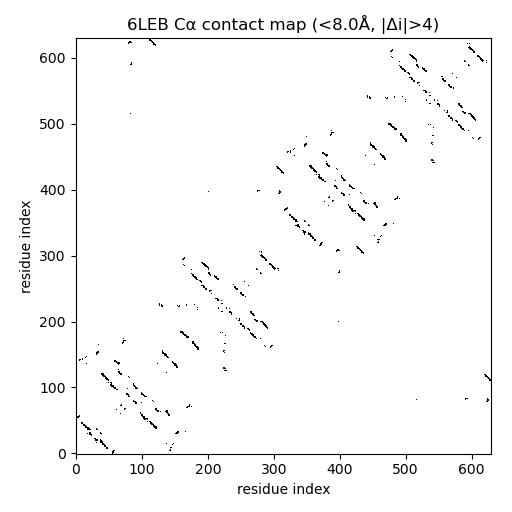44 O O . THR A 1 227 ? -28.159 39.940 36.242 1.00 12.35 407 THR A O 1
ATOM 1848 N N . PRO A 1 228 ? -28.235 39.803 38.502 1.00 10.54 408 PRO A N 1
ATOM 1849 C CA . PRO A 1 228 ? -29.647 39.425 38.509 1.00 13.75 408 PRO A CA 1
ATOM 1850 C C . PRO A 1 228 ? -30.475 40.580 38.053 1.00 13.50 408 PRO A C 1
ATOM 1851 O O . PRO A 1 228 ? -30.134 41.757 38.083 1.00 14.20 408 PRO A O 1
ATOM 1855 N N . ASP A 1 229 ? -31.679 40.226 37.665 1.00 16.89 409 ASP A N 1
ATOM 1856 C CA . ASP A 1 229 ? -32.660 41.181 37.220 1.00 18.11 409 ASP A CA 1
ATOM 1857 C C . ASP A 1 229 ? -33.475 41.677 38.422 1.00 18.87 409 ASP A C 1
ATOM 1858 O O . ASP A 1 229 ? -34.359 41.022 38.845 1.00 20.03 409 ASP A O 1
ATOM 1863 N N . THR A 1 230 ? -33.113 42.814 38.960 1.00 15.83 410 THR A N 1
ATOM 1864 C CA . THR A 1 230 ? -33.615 43.229 40.283 1.00 21.91 410 THR A CA 1
ATOM 1865 C C . THR A 1 230 ? -35.144 43.544 40.172 1.00 24.45 410 THR A C 1
ATOM 1866 O O . THR A 1 230 ? -35.821 43.616 41.208 1.00 26.16 410 THR A O 1
ATOM 1870 N N . SER A 1 231 ? -35.668 43.578 38.923 1.00 23.67 411 SER A N 1
ATOM 1871 C CA . SER A 1 231 ? -37.114 43.830 38.658 1.00 21.76 411 SER A CA 1
ATOM 1872 C C . SER A 1 231 ? -37.944 42.570 38.819 1.00 24.15 411 SER A C 1
ATOM 1873 O O . SER A 1 231 ? -39.236 42.633 38.800 1.00 22.56 411 SER A O 1
ATOM 1876 N N . LYS A 1 232 ? -37.376 41.415 38.835 1.00 22.41 412 LYS A N 1
ATOM 1877 C CA . LYS A 1 232 ? -38.072 40.198 39.057 1.00 23.82 412 LYS A CA 1
ATOM 1878 C C . LYS A 1 232 ? -38.141 39.937 40.590 1.00 20.40 412 LYS A C 1
ATOM 1879 O O . LYS A 1 232 ? -38.642 38.859 40.982 1.00 22.27 412 LYS A O 1
ATOM 1885 N N . LEU A 1 233 ? -37.326 40.749 41.355 1.00 18.85 413 LEU A N 1
ATOM 1886 C CA . LEU A 1 233 ? -36.978 40.276 42.776 1.00 15.36 413 LEU A CA 1
ATOM 1887 C C . LEU A 1 233 ? -37.833 40.974 43.816 1.00 16.77 413 LEU A C 1
ATOM 1888 O O . LEU A 1 233 ? -38.329 42.000 43.613 1.00 19.82 413 LEU A O 1
ATOM 1893 N N . LYS A 1 234 ? -37.949 40.323 44.922 1.00 15.49 414 LYS A N 1
ATOM 1894 C CA . LYS A 1 234 ? -38.619 40.814 46.149 1.00 15.09 414 LYS A CA 1
ATOM 1895 C C . LYS A 1 234 ? -37.696 41.640 46.980 1.00 15.01 414 LYS A C 1
ATOM 1896 O O . LYS A 1 234 ? -36.871 41.079 47.676 1.00 14.61 414 LYS A O 1
ATOM 1902 N N . ASP A 1 235 ? -37.878 42.939 47.007 1.00 14.10 415 ASP A N 1
ATOM 1903 C CA . ASP A 1 235 ? -37.043 43.839 47.767 1.00 12.62 415 ASP A CA 1
ATOM 1904 C C . ASP A 1 235 ? -37.516 43.870 49.198 1.00 15.43 415 ASP A C 1
ATOM 1905 O O . ASP A 1 235 ? -38.662 44.221 49.459 1.00 16.83 415 ASP A O 1
ATOM 1910 N N . VAL A 1 236 ? -36.632 43.435 50.131 1.00 13.85 416 VAL A N 1
ATOM 1911 C CA . VAL A 1 236 ? -36.927 43.418 51.559 1.00 12.01 416 VAL A CA 1
ATOM 1912 C C . VAL A 1 236 ? -36.019 44.292 52.359 1.00 11.89 416 VAL A C 1
ATOM 1913 O O . VAL A 1 236 ? -35.922 44.190 53.613 1.00 13.02 416 VAL A O 1
ATOM 1917 N N . THR A 1 237 ? -35.345 45.200 51.684 1.00 12.70 417 THR A N 1
ATOM 1918 C CA . THR A 1 237 ? -34.355 46.035 52.339 1.00 14.72 417 THR A CA 1
ATOM 1919 C C . THR A 1 237 ? -34.816 46.690 53.595 1.00 13.80 417 THR A C 1
ATOM 1920 O O . THR A 1 237 ? -34.103 46.656 54.583 1.00 15.14 417 THR A O 1
ATOM 1924 N N . GLY A 1 238 ? -36.029 47.274 53.551 1.00 14.87 418 GLY A N 1
ATOM 1925 C CA . GLY A 1 238 ? -36.509 48.018 54.670 1.00 17.72 418 GLY A CA 1
ATOM 1926 C C . GLY A 1 238 ? -36.831 47.207 55.923 1.00 20.03 418 GLY A C 1
ATOM 1927 O O . GLY A 1 238 ? -37.017 47.800 56.972 1.00 23.43 418 GLY A O 1
ATOM 1928 N N . GLN A 1 239 ? -36.892 45.871 55.841 1.00 15.84 419 GLN A N 1
ATOM 1929 C CA . GLN A 1 239 ? -37.122 45.004 56.965 1.00 19.50 419 GLN A CA 1
ATOM 1930 C C . GLN A 1 239 ? -35.903 44.820 57.792 1.00 16.28 419 GLN A C 1
ATOM 1931 O O . GLN A 1 239 ? -36.021 44.346 58.893 1.00 18.18 419 GLN A O 1
ATOM 1937 N N . PHE A 1 240 ? -34.686 45.174 57.294 1.00 16.42 420 PHE A N 1
ATOM 1938 C CA . PHE A 1 240 ? -33.461 44.789 57.971 1.00 14.52 420 PHE A CA 1
ATOM 1939 C C . PHE A 1 240 ? -32.754 46.010 58.512 1.00 15.48 420 PHE A C 1
ATOM 1940 O O . PHE A 1 240 ? -32.987 47.116 57.939 1.00 19.01 420 PHE A O 1
ATOM 1948 N N . ASP A 1 241 ? -31.914 45.820 59.557 1.00 15.52 421 ASP A N 1
ATOM 1949 C CA . ASP A 1 241 ? -31.091 46.901 60.125 1.00 13.75 421 ASP A CA 1
ATOM 1950 C C . ASP A 1 241 ? -29.655 46.707 59.669 1.00 11.65 421 ASP A C 1
ATOM 1951 O O . ASP A 1 241 ? -28.953 45.810 60.168 1.00 16.78 421 ASP A O 1
ATOM 1956 N N . VAL A 1 242 ? -29.208 47.547 58.707 1.00 11.84 422 VAL A N 1
ATOM 1957 C CA . VAL A 1 242 ? -27.802 47.486 58.265 1.00 12.88 422 VAL A CA 1
ATOM 1958 C C . VAL A 1 242 ? -27.011 48.488 59.025 1.00 12.09 422 VAL A C 1
ATOM 1959 O O . VAL A 1 242 ? -27.353 49.659 59.015 1.00 13.96 422 VAL A O 1
ATOM 1963 N N . ILE A 1 243 ? -26.110 48.012 59.860 1.00 11.95 423 ILE A N 1
ATOM 1964 C CA . ILE A 1 243 ? -25.379 48.841 60.847 1.00 12.92 423 ILE A CA 1
ATOM 1965 C C . ILE A 1 243 ? -23.963 49.154 60.339 1.00 12.33 423 ILE A C 1
ATOM 1966 O O . ILE A 1 243 ? -23.233 48.175 60.000 1.00 11.31 423 ILE A O 1
ATOM 1971 N N . TYR A 1 244 ? -23.672 50.398 60.142 1.00 11.54 424 TYR A N 1
ATOM 1972 C CA . TYR A 1 244 ? -22.382 50.836 59.694 1.00 12.03 424 TYR A CA 1
ATOM 1973 C C . TYR A 1 244 ? -21.484 51.155 60.831 1.00 11.70 424 TYR A C 1
ATOM 1974 O O . TYR A 1 244 ? -21.917 51.722 61.846 1.00 14.56 424 TYR A O 1
ATOM 1983 N N . SER A 1 245 ? -20.188 50.865 60.641 1.00 11.08 425 SER A N 1
ATOM 1984 C CA . SER A 1 245 ? -19.197 51.195 61.669 1.00 12.14 425 SER A CA 1
ATOM 1985 C C . SER A 1 245 ? -17.844 51.344 60.988 1.00 12.57 425 SER A C 1
ATOM 1986 O O . SER A 1 245 ? -17.706 51.111 59.748 1.00 12.33 425 SER A O 1
ATOM 1989 N N . ASN A 1 246 ? -16.801 51.688 61.737 1.00 14.61 426 ASN A N 1
ATOM 1990 C CA . ASN A 1 246 ? -15.395 51.694 61.267 1.00 13.56 426 ASN A CA 1
ATOM 1991 C C . ASN A 1 246 ? -15.279 52.603 60.091 1.00 13.80 426 ASN A C 1
ATOM 1992 O O . ASN A 1 246 ? -14.733 52.173 59.014 1.00 14.49 426 ASN A O 1
ATOM 1997 N N . ASP A 1 247 ? -15.673 53.843 60.273 1.00 13.63 427 ASP A N 1
ATOM 1998 C CA . ASP A 1 247 ? -15.501 54.848 59.215 1.00 14.51 427 ASP A CA 1
ATOM 1999 C C . ASP A 1 247 ? -16.157 54.426 57.929 1.00 13.91 427 ASP A C 1
ATOM 2000 O O . ASP A 1 247 ? -15.629 54.722 56.834 1.00 15.33 427 ASP A O 1
ATOM 2005 N N . ASN A 1 248 ? -17.359 53.872 58.047 1.00 12.93 428 ASN A N 1
ATOM 2006 C CA . ASN A 1 248 ? -18.121 53.410 56.892 1.00 11.88 428 ASN A CA 1
ATOM 2007 C C . ASN A 1 248 ? -17.380 52.355 56.075 1.00 13.11 428 ASN A C 1
ATOM 2008 O O . ASN A 1 248 ? -17.757 52.164 54.905 1.00 13.60 428 ASN A O 1
ATOM 2013 N N . LYS A 1 249 ? -16.515 51.598 56.673 1.00 10.88 429 LYS A N 1
ATOM 2014 C CA . LYS A 1 249 ? -15.853 50.492 56.055 1.00 11.34 429 LYS A CA 1
ATOM 2015 C C . LYS A 1 249 ? -16.383 49.165 56.483 1.00 12.75 429 LYS A C 1
ATOM 2016 O O . LYS A 1 249 ? -16.051 48.139 55.864 1.00 12.59 429 LYS A O 1
ATOM 2022 N N . THR A 1 250 ? -17.263 49.080 57.488 1.00 11.58 430 THR A N 1
ATOM 2023 C CA . THR A 1 250 ? -17.878 47.854 57.912 1.00 11.54 430 THR A CA 1
ATOM 2024 C C . THR A 1 250 ? -19.394 48.020 57.936 1.00 10.95 430 THR A C 1
ATOM 2025 O O . THR A 1 250 ? -19.919 49.031 58.388 1.00 11.17 430 THR A O 1
ATOM 2029 N N . ALA A 1 251 ? -20.076 47.040 57.340 1.00 10.62 431 ALA A N 1
ATOM 2030 C CA . ALA A 1 251 ? -21.539 46.892 57.434 1.00 10.79 431 ALA A CA 1
ATOM 2031 C C . ALA A 1 251 ? -21.883 45.588 57.958 1.00 10.52 431 ALA A C 1
ATOM 2032 O O . ALA A 1 251 ? -21.366 44.553 57.494 1.00 10.82 431 ALA A O 1
ATOM 2034 N N . THR A 1 252 ? -22.771 45.583 58.959 1.00 10.60 432 THR A N 1
ATOM 2035 C CA . THR A 1 252 ? -23.206 44.312 59.605 1.00 10.34 432 THR A CA 1
ATOM 2036 C C . THR A 1 252 ? -24.730 44.233 59.559 1.00 11.79 432 THR A C 1
ATOM 2037 O O . THR A 1 252 ? -25.428 45.198 59.848 1.00 12.60 432 THR A O 1
ATOM 2041 N N . VAL A 1 253 ? -25.199 43.057 59.205 1.00 10.19 433 VAL A N 1
ATOM 2042 C CA . VAL A 1 253 ? -26.645 42.797 59.204 1.00 11.17 433 VAL A CA 1
ATOM 2043 C C . VAL A 1 253 ? -26.986 41.406 59.770 1.00 11.56 433 VAL A C 1
ATOM 2044 O O . VAL A 1 253 ? -26.384 40.418 59.393 1.00 12.34 433 VAL A O 1
ATOM 2048 N N . ASP A 1 254 ? -27.890 41.406 60.719 1.00 13.88 434 ASP A N 1
ATOM 2049 C CA . ASP A 1 254 ? -28.459 40.178 61.271 1.00 14.00 434 ASP A CA 1
ATOM 2050 C C . ASP A 1 254 ? -29.522 39.692 60.298 1.00 13.37 434 ASP A C 1
ATOM 2051 O O . ASP A 1 254 ? -30.621 40.229 60.337 1.00 14.24 434 ASP A O 1
ATOM 2056 N N . LEU A 1 255 ? -29.204 38.680 59.511 1.00 12.55 435 LEU A N 1
ATOM 2057 C CA . LEU A 1 255 ? -30.126 38.201 58.528 1.00 17.91 435 LEU A CA 1
ATOM 2058 C C . LEU A 1 255 ? -31.244 37.376 59.156 1.00 17.75 435 LEU A C 1
ATOM 2059 O O . LEU A 1 255 ? -32.198 37.123 58.491 1.00 17.35 435 LEU A O 1
ATOM 2064 N N . LEU A 1 256 ? -31.096 36.899 60.394 1.00 15.29 436 LEU A N 1
ATOM 2065 C CA . LEU A 1 256 ? -32.241 36.249 61.049 1.00 16.64 436 LEU A CA 1
ATOM 2066 C C . LEU A 1 256 ? -33.368 37.154 61.249 1.00 22.39 436 LEU A C 1
ATOM 2067 O O . LEU A 1 256 ? -34.512 36.753 61.250 1.00 18.51 436 LEU A O 1
ATOM 2072 N N . ASN A 1 257 ? -33.020 38.390 61.500 1.00 24.13 437 ASN A N 1
ATOM 2073 C CA . ASN A 1 257 ? -33.997 39.516 61.587 1.00 22.92 437 ASN A CA 1
ATOM 2074 C C . ASN A 1 257 ? -35.176 39.284 62.575 1.00 25.18 437 ASN A C 1
ATOM 2075 O O . ASN A 1 257 ? -36.328 39.397 62.208 1.00 33.93 437 ASN A O 1
ATOM 2080 N N . GLY A 1 258 ? -34.841 38.839 63.731 1.00 29.18 438 GLY A N 1
ATOM 2081 C CA . GLY A 1 258 ? -35.811 38.637 64.782 1.00 31.39 438 GLY A CA 1
ATOM 2082 C C . GLY A 1 258 ? -36.543 37.314 64.782 1.00 27.07 438 GLY A C 1
ATOM 2083 O O . GLY A 1 258 ? -37.415 37.069 65.614 1.00 28.71 438 GLY A O 1
ATOM 2084 N N . GLN A 1 259 ? -36.175 36.433 63.891 1.00 24.18 439 GLN A N 1
ATOM 2085 C CA . GLN A 1 259 ? -36.658 35.024 63.870 1.00 19.26 439 GLN A CA 1
ATOM 2086 C C . GLN A 1 259 ? -35.619 34.121 64.554 1.00 22.51 439 GLN A C 1
ATOM 2087 O O . GLN A 1 259 ? -34.433 34.412 64.560 1.00 25.62 439 GLN A O 1
ATOM 2093 N N . SER A 1 260 ? -36.086 33.038 65.110 1.00 22.02 440 SER A N 1
ATOM 2094 C CA . SER A 1 260 ? -35.225 32.136 65.733 1.00 24.66 440 SER A CA 1
ATOM 2095 C C . SER A 1 260 ? -34.449 31.233 64.747 1.00 23.20 440 SER A C 1
ATOM 2096 O O . SER A 1 260 ? -33.359 30.747 65.080 1.00 24.31 440 SER A O 1
ATOM 2099 N N . SER A 1 261 ? -34.977 31.108 63.544 1.00 17.70 441 SER A N 1
ATOM 2100 C CA . SER A 1 261 ? -34.304 30.375 62.505 1.00 17.99 441 SER A CA 1
ATOM 2101 C C . SER A 1 261 ? -34.721 30.937 61.155 1.00 17.82 441 SER A C 1
ATOM 2102 O O . SER A 1 261 ? -35.722 31.574 61.054 1.00 19.53 441 SER A O 1
ATOM 2105 N N . SER A 1 262 ? -33.880 30.742 60.185 1.00 16.88 442 SER A N 1
ATOM 2106 C CA . SER A 1 262 ? -34.176 31.106 58.798 1.00 17.44 442 SER A CA 1
ATOM 2107 C C . SER A 1 262 ? -33.610 30.174 57.784 1.00 15.89 442 SER A C 1
ATOM 2108 O O . SER A 1 262 ? -32.408 29.773 57.903 1.00 14.48 442 SER A O 1
ATOM 2111 N N . ASP A 1 263 ? -34.386 29.904 56.753 1.00 16.14 443 ASP A N 1
ATOM 2112 C CA . ASP A 1 263 ? -33.915 29.169 55.566 1.00 14.40 443 ASP A CA 1
ATOM 2113 C C . ASP A 1 263 ? -34.121 30.018 54.332 1.00 13.74 443 ASP A C 1
ATOM 2114 O O . ASP A 1 263 ? -34.039 29.524 53.264 1.00 14.96 443 ASP A O 1
ATOM 2119 N N . LYS A 1 264 ? -34.230 31.334 54.532 1.00 13.41 444 LYS A N 1
ATOM 2120 C CA . LYS A 1 264 ? -34.432 32.273 53.424 1.00 12.55 444 LYS A CA 1
ATOM 2121 C C . LYS A 1 264 ? -33.070 32.316 52.623 1.00 14.10 444 LYS A C 1
ATOM 2122 O O . LYS A 1 264 ? -31.945 32.064 53.131 1.00 14.01 444 LYS A O 1
ATOM 2128 N N . GLN A 1 265 ? -33.222 32.773 51.400 1.00 11.53 445 GLN A N 1
ATOM 2129 C CA . GLN A 1 265 ? -32.126 32.878 50.436 1.00 11.07 445 GLN A CA 1
ATOM 2130 C C . GLN A 1 265 ? -32.079 34.368 49.948 1.00 11.41 445 GLN A C 1
ATOM 2131 O O . GLN A 1 265 ? -33.155 34.936 49.738 1.00 12.50 445 GLN A O 1
ATOM 2137 N N . TYR A 1 266 ? -30.909 34.991 49.874 1.00 11.05 446 TYR A N 1
ATOM 2138 C CA . TYR A 1 266 ? -30.791 36.400 49.635 1.00 10.92 446 TYR A CA 1
ATOM 2139 C C . TYR A 1 266 ? -29.822 36.721 48.521 1.00 9.74 446 TYR A C 1
ATOM 2140 O O . TYR A 1 266 ? -28.799 36.059 48.345 1.00 10.82 446 TYR A O 1
ATOM 2149 N N . ILE A 1 267 ? -30.160 37.759 47.783 1.00 10.44 447 ILE A N 1
ATOM 2150 C CA . ILE A 1 267 ? -29.279 38.476 46.911 1.00 9.95 447 ILE A CA 1
ATOM 2151 C C . ILE A 1 267 ? -29.092 39.846 47.529 1.00 10.44 447 ILE A C 1
ATOM 2152 O O . ILE A 1 267 ? -30.049 40.567 47.759 1.00 11.05 447 ILE A O 1
ATOM 2157 N N . ILE A 1 268 ? -27.827 40.235 47.736 1.00 8.70 448 ILE A N 1
ATOM 2158 C CA . ILE A 1 268 ? -27.526 41.526 48.356 1.00 10.02 448 ILE A CA 1
ATOM 2159 C C . ILE A 1 268 ? -26.671 42.263 47.359 1.00 9.70 448 ILE A C 1
ATOM 2160 O O . ILE A 1 268 ? -25.707 41.713 46.811 1.00 10.35 448 ILE A O 1
ATOM 2165 N N . GLN A 1 269 ? -26.993 43.527 47.177 1.00 9.40 449 GLN A N 1
ATOM 2166 C CA . GLN A 1 269 ? -26.218 44.447 46.315 1.00 9.14 449 GLN A CA 1
ATOM 2167 C C . GLN A 1 269 ? -25.744 45.616 47.071 1.00 9.12 449 GLN A C 1
ATOM 2168 O O . GLN A 1 269 ? -26.447 46.100 47.973 1.00 11.12 449 GLN A O 1
ATOM 2174 N N . GLN A 1 270 ? -24.508 46.058 46.782 1.00 9.19 450 GLN A N 1
ATOM 2175 C CA . GLN A 1 270 ? -23.833 47.105 47.538 1.00 9.36 450 GLN A CA 1
ATOM 2176 C C . GLN A 1 270 ? -23.031 47.995 46.604 1.00 10.18 450 GLN A C 1
ATOM 2177 O O . GLN A 1 270 ? -22.723 47.571 45.448 1.00 11.14 450 GLN A O 1
ATOM 2183 N N . VAL A 1 271 ? -22.667 49.169 47.080 1.00 10.04 451 VAL A N 1
ATOM 2184 C CA . VAL A 1 271 ? -21.840 50.116 46.314 1.00 11.49 451 VAL A CA 1
ATOM 2185 C C . VAL A 1 271 ? -20.756 50.566 47.233 1.00 10.44 451 VAL A C 1
ATOM 2186 O O . VAL A 1 271 ? -21.003 51.091 48.349 1.00 11.85 451 VAL A O 1
ATOM 2190 N N . ALA A 1 272 ? -19.476 50.381 46.812 1.00 9.26 452 ALA A N 1
ATOM 2191 C CA . ALA A 1 272 ? -18.308 50.812 47.567 1.00 10.99 452 ALA A CA 1
ATOM 2192 C C . ALA A 1 272 ? -17.470 51.741 46.765 1.00 9.39 452 ALA A C 1
ATOM 2193 O O . ALA A 1 272 ? -17.080 51.467 45.662 1.00 11.33 452 ALA A O 1
ATOM 2195 N N . TYR A 1 273 ? -17.120 52.862 47.381 1.00 9.29 453 TYR A N 1
ATOM 2196 C CA . TYR A 1 273 ? -16.505 53.989 46.671 1.00 9.65 453 TYR A CA 1
ATOM 2197 C C . TYR A 1 273 ? -15.027 54.096 47.046 1.00 10.94 453 TYR A C 1
ATOM 2198 O O . TYR A 1 273 ? -14.686 54.056 48.240 1.00 10.27 453 TYR A O 1
ATOM 2207 N N . PRO A 1 274 ? -14.119 54.235 46.071 1.00 9.54 454 PRO A N 1
ATOM 2208 C CA . PRO A 1 274 ? -12.688 54.382 46.433 1.00 9.47 454 PRO A CA 1
ATOM 2209 C C . PRO A 1 274 ? -12.419 55.516 47.414 1.00 10.59 454 PRO A C 1
ATOM 2210 O O . PRO A 1 274 ? -13.011 56.620 47.248 1.00 12.14 454 PRO A O 1
ATOM 2214 N N . ASP A 1 275 ? -11.423 55.305 48.268 1.00 10.74 455 ASP A N 1
ATOM 2215 C CA . ASP A 1 275 ? -11.062 56.383 49.178 1.00 11.01 455 ASP A CA 1
ATOM 2216 C C . ASP A 1 275 ? -10.649 57.664 48.449 1.00 11.25 455 ASP A C 1
ATOM 2217 O O . ASP A 1 275 ? -10.874 58.808 48.949 1.00 14.39 455 ASP A O 1
ATOM 2222 N N . ASN A 1 276 ? -9.846 57.524 47.395 1.00 10.24 456 ASN A N 1
ATOM 2223 C CA . ASN A 1 276 ? -9.397 58.685 46.687 1.00 12.04 456 ASN A CA 1
ATOM 2224 C C . ASN A 1 276 ? -9.095 58.355 45.220 1.00 14.24 456 ASN A C 1
ATOM 2225 O O . ASN A 1 276 ? -9.211 57.230 44.790 1.00 14.01 456 ASN A O 1
ATOM 2230 N N . SER A 1 277 ? -8.847 59.418 44.406 1.00 15.40 457 SER A N 1
ATOM 2231 C CA . SER A 1 277 ? -8.680 59.231 43.012 1.00 15.16 457 SER A CA 1
ATOM 2232 C C . SER A 1 277 ? -7.307 58.724 42.550 1.00 12.72 457 SER A C 1
ATOM 2233 O O . SER A 1 277 ? -7.079 58.509 41.335 1.00 18.59 457 SER A O 1
ATOM 2236 N N . SER A 1 278 ? -6.365 58.558 43.449 1.00 15.55 458 SER A N 1
ATOM 2237 C CA . SER A 1 278 ? -4.989 58.134 43.061 1.00 15.96 458 SER A CA 1
ATOM 2238 C C . SER A 1 278 ? -5.001 56.665 42.634 1.00 14.60 458 SER A C 1
ATOM 2239 O O . SER A 1 278 ? -4.099 56.219 41.875 1.00 15.77 458 SER A O 1
ATOM 2242 N N . THR A 1 279 ? -6.002 55.902 43.068 1.00 13.10 459 THR A N 1
ATOM 2243 C CA . THR A 1 279 ? -6.044 54.434 42.767 1.00 11.48 459 THR A CA 1
ATOM 2244 C C . THR A 1 279 ? -7.479 53.971 43.006 1.00 10.62 459 THR A C 1
ATOM 2245 O O . THR A 1 279 ? -8.174 54.622 4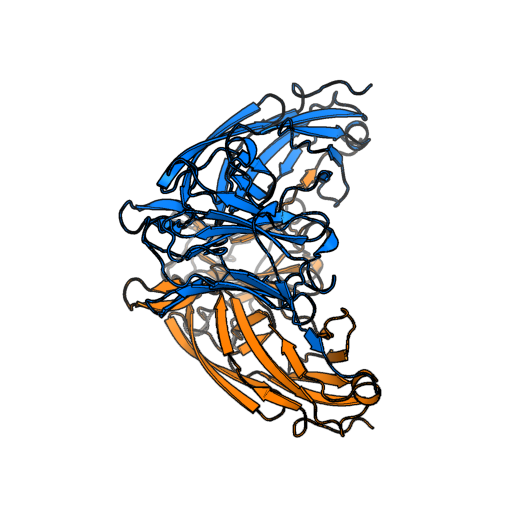3.850 1.00 11.38 459 THR A O 1
ATOM 2249 N N . ASP A 1 280 ? -7.856 52.827 42.416 1.00 11.27 460 ASP A N 1
ATOM 2250 C CA . ASP A 1 280 ? -9.077 52.144 42.837 1.00 9.71 460 ASP A CA 1
ATOM 2251 C C . ASP A 1 280 ? -8.733 50.781 43.397 1.00 9.61 460 ASP A C 1
ATOM 2252 O O . ASP A 1 280 ? -9.615 49.893 43.499 1.00 11.25 460 ASP A O 1
ATOM 2257 N N . ASN A 1 281 ? -7.477 50.511 43.686 1.00 10.01 461 ASN A N 1
ATOM 2258 C CA . ASN A 1 281 ? -7.079 49.234 44.299 1.00 10.26 461 ASN A CA 1
ATOM 2259 C C . ASN A 1 281 ? -7.641 49.079 45.700 1.00 11.26 461 ASN A C 1
ATOM 2260 O O . ASN A 1 281 ? -7.836 50.072 46.423 1.00 11.61 461 ASN A O 1
ATOM 2265 N N . GLY A 1 282 ? -7.872 47.834 46.119 1.00 11.16 462 GLY A N 1
ATOM 2266 C CA . GLY A 1 282 ? -8.379 47.571 47.436 1.00 10.95 462 GLY A CA 1
ATOM 2267 C C . GLY A 1 282 ? -8.982 46.175 47.535 1.00 11.18 462 GLY A C 1
ATOM 2268 O O . GLY A 1 282 ? -8.707 45.354 46.662 1.00 11.11 462 GLY A O 1
ATOM 2269 N N . LYS A 1 283 ? -9.796 45.960 48.535 1.00 11.10 463 LYS A N 1
ATOM 2270 C CA . LYS A 1 283 ? -10.313 44.617 48.767 1.00 12.13 463 LYS A CA 1
ATOM 2271 C C . LYS A 1 283 ? -11.669 44.733 49.426 1.00 11.08 463 LYS A C 1
ATOM 2272 O O . LYS A 1 283 ? -11.922 45.718 50.173 1.00 11.03 463 LYS A O 1
ATOM 2278 N N . ILE A 1 284 ? -12.552 43.760 49.171 1.00 10.63 464 ILE A N 1
ATOM 2279 C CA . ILE A 1 284 ? -13.841 43.718 49.871 1.00 11.78 464 ILE A CA 1
ATOM 2280 C C . ILE A 1 284 ? -13.973 42.296 50.441 1.00 12.95 464 ILE A C 1
ATOM 2281 O O . ILE A 1 284 ? -13.855 41.299 49.713 1.00 14.30 464 ILE A O 1
ATOM 2286 N N . ASP A 1 285 ? -14.153 42.219 51.775 1.00 11.85 465 ASP A N 1
ATOM 2287 C CA . ASP A 1 285 ? -14.154 40.944 52.430 1.00 12.75 465 ASP A CA 1
ATOM 2288 C C . ASP A 1 285 ? -15.590 40.706 53.019 1.00 10.86 465 ASP A C 1
ATOM 2289 O O . ASP A 1 285 ? -16.096 41.545 53.730 1.00 12.30 465 ASP A O 1
ATOM 2294 N N . TYR A 1 286 ? -16.189 39.552 52.684 1.00 10.48 466 TYR A N 1
ATOM 2295 C CA . TYR A 1 286 ? -17.476 39.149 53.210 1.00 9.97 466 TYR A CA 1
ATOM 2296 C C . TYR A 1 286 ? -17.354 38.002 54.184 1.00 12.85 466 TYR A C 1
ATOM 2297 O O . TYR A 1 286 ? -16.559 37.098 53.878 1.00 13.14 466 TYR A O 1
ATOM 2306 N N . THR A 1 287 ? -18.122 38.080 55.267 1.00 11.76 467 THR A N 1
ATOM 2307 C CA . THR A 1 287 ? -18.186 36.918 56.179 1.00 12.04 467 THR A CA 1
ATOM 2308 C C . THR A 1 287 ? -19.618 36.654 56.546 1.00 12.84 467 THR A C 1
ATOM 2309 O O . THR A 1 287 ? -20.414 37.558 56.610 1.00 13.29 467 THR A O 1
ATOM 2313 N N . LEU A 1 288 ? -19.941 35.389 56.783 1.00 13.37 468 LEU A N 1
ATOM 2314 C CA . LEU A 1 288 ? -21.222 34.992 57.211 1.00 12.79 468 LEU A CA 1
ATOM 2315 C C . LEU A 1 288 ? -20.993 34.018 58.470 1.00 12.85 468 LEU A C 1
ATOM 2316 O O . LEU A 1 288 ? -20.391 32.999 58.309 1.00 15.94 468 LEU A O 1
ATOM 2321 N N . GLU A 1 289 ? -21.433 34.465 59.625 1.00 12.13 469 GLU A N 1
ATOM 2322 C CA . GLU A 1 289 ? -21.286 33.742 60.874 1.00 15.02 469 GLU A CA 1
ATOM 2323 C C . GLU A 1 289 ? -22.584 33.033 61.181 1.00 15.56 469 GLU A C 1
ATOM 2324 O O . GLU A 1 289 ? -23.634 33.702 61.326 1.00 15.16 469 GLU A O 1
ATOM 2330 N N . THR A 1 290 ? -22.527 31.713 61.199 1.00 18.03 470 THR A N 1
ATOM 2331 C CA . THR A 1 290 ? -23.714 30.884 61.443 1.00 16.75 470 THR A CA 1
ATOM 2332 C C . THR A 1 290 ? -23.428 30.018 62.675 1.00 14.96 470 THR A C 1
ATOM 2333 O O . THR A 1 290 ? -22.372 30.080 63.258 1.00 16.47 470 THR A O 1
ATOM 2337 N N . GLN A 1 291 ? -24.436 29.186 63.021 1.00 15.02 471 GLN A N 1
ATOM 2338 C CA . GLN A 1 291 ? -24.239 28.241 64.117 1.00 14.29 471 GLN A CA 1
ATOM 2339 C C . GLN A 1 291 ? -23.133 27.242 63.773 1.00 16.52 471 GLN A C 1
ATOM 2340 O O . GLN A 1 291 ? -22.619 26.619 64.700 1.00 17.99 471 GLN A O 1
ATOM 2346 N N . ASN A 1 292 ? -22.798 27.059 62.487 1.00 16.30 472 ASN A N 1
ATOM 2347 C CA . ASN A 1 292 ? -21.820 26.037 62.092 1.00 18.09 472 ASN A CA 1
ATOM 2348 C C . ASN A 1 292 ? -20.399 26.605 62.098 1.00 21.06 472 ASN A C 1
ATOM 2349 O O . ASN A 1 292 ? -19.517 25.870 61.968 1.00 23.43 472 ASN A O 1
ATOM 2354 N N . GLY A 1 293 ? -20.230 27.919 62.164 1.00 20.24 473 GLY A N 1
ATOM 2355 C CA . GLY A 1 293 ? -18.941 28.588 62.021 1.00 18.52 473 GLY A CA 1
ATOM 2356 C C . GLY A 1 293 ? -18.996 29.786 61.119 1.00 20.02 473 GLY A C 1
ATOM 2357 O O . GLY A 1 293 ? -20.032 30.379 60.951 1.00 22.38 473 GLY A O 1
ATOM 2358 N N . LYS A 1 294 ? -17.925 30.131 60.505 1.00 18.59 474 LYS A N 1
ATOM 2359 C CA . LYS A 1 294 ? -17.856 31.338 59.675 1.00 19.16 474 LYS A CA 1
ATOM 2360 C C . LYS A 1 294 ? -17.455 30.918 58.273 1.00 20.86 474 LYS A C 1
ATOM 2361 O O . LYS A 1 294 ? -16.489 30.179 58.014 1.00 23.86 474 LYS A O 1
ATOM 2367 N N . SER A 1 295 ? -18.161 31.458 57.312 1.00 19.08 475 SER A N 1
ATOM 2368 C CA . SER A 1 295 ? -17.784 31.289 55.865 1.00 20.22 475 SER A CA 1
ATOM 2369 C C . SER A 1 295 ? -17.262 32.668 55.455 1.00 19.76 475 SER A C 1
ATOM 2370 O O . SER A 1 295 ? -17.648 33.712 56.008 1.00 16.82 475 SER A O 1
ATOM 2373 N N . SER A 1 296 ? -16.415 32.668 54.447 1.00 18.67 476 SER A N 1
ATOM 2374 C CA . SER A 1 296 ? -15.838 33.945 53.946 1.00 16.62 476 SER A CA 1
ATOM 2375 C C . SER A 1 296 ? -15.656 33.932 52.423 1.00 17.88 476 SER A C 1
ATOM 2376 O O . SER A 1 296 ? -15.464 32.878 51.877 1.00 19.38 476 SER A O 1
ATOM 2379 N N . TRP A 1 297 ? -15.793 35.078 51.781 1.00 14.92 477 TRP A N 1
ATOM 2380 C CA . TRP A 1 297 ? -15.497 35.216 50.372 1.00 14.09 477 TRP A CA 1
ATOM 2381 C C . TRP A 1 297 ? -14.923 36.594 50.204 1.00 13.58 477 TRP A C 1
ATOM 2382 O O . TRP A 1 297 ? -15.356 37.546 50.884 1.00 15.23 477 TRP A O 1
ATOM 2393 N N . SER A 1 298 ? -13.869 36.739 49.429 1.00 16.22 478 SER A N 1
ATOM 2394 C CA A SER A 1 298 ? -13.326 38.069 49.217 0.50 17.97 478 SER A CA 1
ATOM 2395 C CA B SER A 1 298 ? -13.346 38.082 49.219 0.50 17.96 478 SER A CA 1
ATOM 2396 C C . SER A 1 298 ? -13.176 38.406 47.746 1.00 18.40 478 SER A C 1
ATOM 2397 O O . SER A 1 298 ? -13.068 37.523 46.880 1.00 19.44 478 SER A O 1
ATOM 2402 N N . ASN A 1 299 ? -13.049 39.660 47.513 1.00 14.48 479 ASN A N 1
ATOM 2403 C CA . ASN A 1 299 ? -12.889 40.212 46.167 1.00 13.25 479 ASN A CA 1
ATOM 2404 C C . ASN A 1 299 ? -11.738 41.239 46.240 1.00 14.43 479 ASN A C 1
ATOM 2405 O O . ASN A 1 299 ? -11.875 42.227 46.923 1.00 14.90 479 ASN A O 1
ATOM 2410 N N . SER A 1 300 ? -10.673 40.986 45.476 1.00 14.54 480 SER A N 1
ATOM 2411 C CA . SER A 1 300 ? -9.481 41.909 45.483 1.00 13.23 480 SER A CA 1
ATOM 2412 C C . SER A 1 300 ? -9.394 42.609 44.140 1.00 14.00 480 SER A C 1
ATOM 2413 O O . SER A 1 300 ? -9.736 42.091 43.099 1.00 15.94 480 SER A O 1
ATOM 2416 N N . TYR A 1 301 ? -8.886 43.851 44.250 1.00 11.22 481 TYR A N 1
ATOM 2417 C CA . TYR A 1 301 ? -8.711 44.705 43.145 1.00 9.81 481 TYR A CA 1
ATOM 2418 C C . TYR A 1 301 ? -7.238 45.139 43.136 1.00 10.63 481 TYR A C 1
ATOM 2419 O O . TYR A 1 301 ? -6.871 45.940 44.006 1.00 11.28 481 TYR A O 1
ATOM 2428 N N . SER A 1 302 ? -6.509 44.653 42.136 1.00 11.30 482 SER A N 1
ATOM 2429 C CA . SER A 1 302 ? -5.076 44.985 42.058 1.00 11.96 482 SER A CA 1
ATOM 2430 C C . SER A 1 302 ? -4.699 45.194 40.581 1.00 13.04 482 SER A C 1
ATOM 2431 O O . SER A 1 302 ? -4.586 44.233 39.796 1.00 16.54 482 SER A O 1
ATOM 2434 N N . ASN A 1 303 ? -4.603 46.442 40.187 1.00 12.05 483 ASN A N 1
ATOM 2435 C CA . ASN A 1 303 ? -4.340 46.864 38.789 1.00 13.73 483 ASN A CA 1
ATOM 2436 C C . ASN A 1 303 ? -2.889 46.675 38.384 1.00 14.98 483 ASN A C 1
ATOM 2437 O O . ASN A 1 303 ? -2.084 46.214 39.168 1.00 15.49 483 ASN A O 1
ATOM 2442 N N . VAL A 1 304 ? -2.573 47.078 37.172 1.00 17.23 484 VAL A N 1
ATOM 2443 C CA . VAL A 1 304 ? -1.140 46.911 36.753 1.00 19.93 484 VAL A CA 1
ATOM 2444 C C . VAL A 1 304 ? -0.329 48.169 36.964 1.00 14.03 484 VAL A C 1
ATOM 2445 O O . VAL A 1 304 ? 0.748 48.283 36.471 1.00 17.17 484 VAL A O 1
ATOM 2449 N N . ASN A 1 305 ? -0.843 49.108 37.769 1.00 13.86 485 ASN A N 1
ATOM 2450 C CA . ASN A 1 305 ? -0.174 50.333 38.047 1.00 13.86 485 ASN A CA 1
ATOM 2451 C C . ASN A 1 305 ? 0.520 50.344 39.420 1.00 12.25 485 ASN A C 1
ATOM 2452 O O . ASN A 1 305 ? 1.480 51.126 39.555 1.00 15.11 485 ASN A O 1
ATOM 2457 N N . GLY A 1 306 ? 0.022 49.668 40.408 1.00 10.75 486 GLY A N 1
ATOM 2458 C CA . GLY A 1 306 ? 0.451 49.784 41.738 1.00 12.28 486 GLY A CA 1
ATOM 2459 C C . GLY A 1 306 ? -0.176 50.964 42.442 1.00 13.55 486 GLY A C 1
ATOM 2460 O O . GLY A 1 306 ? -0.786 51.843 41.839 1.00 12.80 486 GLY A O 1
ATOM 2461 N N . SER A 1 307 ? -0.037 50.976 43.775 1.00 10.58 487 SER A N 1
ATOM 2462 C CA . SER A 1 307 ? -0.681 52.031 44.600 1.00 10.66 487 SER A CA 1
ATOM 2463 C C . SER A 1 307 ? -0.139 51.979 46.021 1.00 9.33 487 SER A C 1
ATOM 2464 O O . SER A 1 307 ? 0.628 51.097 46.376 1.00 10.79 487 SER A O 1
ATOM 2467 N N . SER A 1 308 ? -0.549 52.977 46.807 1.00 9.56 488 SER A N 1
ATOM 2468 C CA . SER A 1 308 ? -0.170 52.960 48.216 1.00 10.38 488 SER A CA 1
ATOM 2469 C C . SER A 1 308 ? -1.184 53.801 48.969 1.00 10.16 488 SER A C 1
ATOM 2470 O O . SER A 1 308 ? -1.930 54.625 48.374 1.00 10.80 488 SER A O 1
ATOM 2473 N N . THR A 1 309 ? -1.268 53.571 50.286 1.00 9.03 489 THR A N 1
ATOM 2474 C CA . THR A 1 309 ? -2.110 54.318 51.132 1.00 10.27 489 THR A CA 1
ATOM 2475 C C . THR A 1 309 ? -1.526 54.432 52.541 1.00 9.17 489 THR A C 1
ATOM 2476 O O . THR A 1 309 ? -0.552 53.767 52.820 1.00 10.63 489 THR A O 1
ATOM 2480 N N . ALA A 1 310 ? -2.080 55.291 53.394 1.00 10.66 490 ALA A N 1
ATOM 2481 C CA . ALA A 1 310 ? -1.573 55.491 54.754 1.00 9.66 490 ALA A CA 1
ATOM 2482 C C . ALA A 1 310 ? -2.664 56.278 55.495 1.00 12.91 490 ALA A C 1
ATOM 2483 O O . ALA A 1 310 ? -3.418 57.057 54.906 1.00 11.59 490 ALA A O 1
ATOM 2485 N N . ASN A 1 311 ? -2.621 56.166 56.814 1.00 13.81 491 ASN A N 1
ATOM 2486 C CA . ASN A 1 311 ? -3.501 57.000 57.652 1.00 16.56 491 ASN A CA 1
ATOM 2487 C C . ASN A 1 311 ? -2.785 57.307 58.952 1.00 15.19 491 ASN A C 1
ATOM 2488 O O . ASN A 1 311 ? -1.818 56.647 59.269 1.00 16.37 491 ASN A O 1
ATOM 2493 N N . GLY A 1 312 ? -3.191 58.382 59.584 1.00 16.02 492 GLY A N 1
ATOM 2494 C CA . GLY A 1 312 ? -2.572 58.777 60.814 1.00 15.67 492 GLY A CA 1
ATOM 2495 C C . GLY A 1 312 ? -3.486 59.812 61.501 1.00 15.37 492 GLY A C 1
ATOM 2496 O O . GLY A 1 312 ? -4.616 59.995 61.065 1.00 17.17 492 GLY A O 1
ATOM 2497 N N . ASP A 1 313 ? -3.009 60.229 62.679 1.00 14.11 493 ASP A N 1
ATOM 2498 C CA . ASP A 1 313 ? -3.765 61.142 63.525 1.00 15.77 493 ASP A CA 1
ATOM 2499 C C . ASP A 1 313 ? -3.164 62.496 63.418 1.00 18.20 493 ASP A C 1
ATOM 2500 O O . ASP A 1 313 ? -1.973 62.736 63.630 1.00 17.38 493 ASP A O 1
ATOM 2505 N N . GLN A 1 314 ? -4.001 63.442 62.993 1.00 22.87 494 GLN A N 1
ATOM 2506 C CA . GLN A 1 314 ? -3.513 64.808 62.847 1.00 28.96 494 GLN A CA 1
ATOM 2507 C C . GLN A 1 314 ? -3.175 65.264 64.253 1.00 30.78 494 GLN A C 1
ATOM 2508 O O . GLN A 1 314 ? -3.946 65.013 65.194 1.00 32.24 494 GLN A O 1
ATOM 2514 N N . LYS A 1 315 ? -2.065 65.982 64.400 1.00 46.50 495 LYS A N 1
ATOM 2515 C CA . LYS A 1 315 ? -1.589 66.397 65.747 1.00 68.94 495 LYS A CA 1
ATOM 2516 C C . LYS A 1 315 ? -2.499 67.394 66.455 1.00 61.48 495 LYS A C 1
ATOM 2517 O O . LYS A 1 315 ? -3.209 68.065 65.739 1.00 58.95 495 LYS A O 1
ATOM 2523 N N . GLN B 1 1 ? 18.936 67.259 58.975 1.00 64.42 181 GLN B N 1
ATOM 2524 C CA . GLN B 1 1 ? 18.111 67.120 57.713 1.00 56.04 181 GLN B CA 1
ATOM 2525 C C . GLN B 1 1 ? 18.639 66.033 56.819 1.00 69.16 181 GLN B C 1
ATOM 2526 O O . GLN B 1 1 ? 19.852 66.010 56.444 1.00 53.62 181 GLN B O 1
ATOM 2532 N N . GLY B 1 2 ? 17.708 65.198 56.340 1.00 48.15 182 GLY B N 1
ATOM 2533 C CA . GLY B 1 2 ? 18.060 64.156 55.365 1.00 48.52 182 GLY B CA 1
ATOM 2534 C C . GLY B 1 2 ? 18.490 62.928 56.085 1.00 38.62 182 GLY B C 1
ATOM 2535 O O . GLY B 1 2 ? 19.016 62.002 55.417 1.00 38.93 182 GLY B O 1
ATOM 2536 N N . THR B 1 3 ? 18.195 62.871 57.417 1.00 30.65 183 THR B N 1
ATOM 2537 C CA . THR B 1 3 ? 18.548 61.715 58.192 1.00 21.79 183 THR B CA 1
ATOM 2538 C C . THR B 1 3 ? 18.046 60.393 57.599 1.00 16.70 183 THR B C 1
ATOM 2539 O O . THR B 1 3 ? 16.841 60.303 57.321 1.00 15.63 183 THR B O 1
ATOM 2543 N N . ASN B 1 4 ? 18.870 59.380 57.540 1.00 18.72 184 ASN B N 1
ATOM 2544 C CA . ASN B 1 4 ? 18.409 58.054 57.113 1.00 15.13 184 ASN B CA 1
ATOM 2545 C C . ASN B 1 4 ? 17.633 57.428 58.266 1.00 16.85 184 ASN B C 1
ATOM 2546 O O . ASN B 1 4 ? 18.163 57.291 59.330 1.00 20.46 184 ASN B O 1
ATOM 2551 N N . VAL B 1 5 ? 16.377 57.075 58.019 1.00 14.72 185 VAL B N 1
ATOM 2552 C CA . VAL B 1 5 ? 15.471 56.540 58.967 1.00 13.26 185 VAL B CA 1
ATOM 2553 C C . VAL B 1 5 ? 14.985 55.139 58.536 1.00 13.21 185 VAL B C 1
ATOM 2554 O O . VAL B 1 5 ? 13.953 54.677 58.893 1.00 13.49 185 VAL B O 1
ATOM 2558 N N . ASN B 1 6 ? 15.874 54.377 57.879 1.00 13.57 186 ASN B N 1
ATOM 2559 C CA . ASN B 1 6 ? 15.571 52.981 57.670 1.00 13.17 186 ASN B CA 1
ATOM 2560 C C . ASN B 1 6 ? 15.264 52.207 58.929 1.00 16.23 186 ASN B C 1
ATOM 2561 O O . ASN B 1 6 ? 14.526 51.265 58.849 1.00 15.78 186 ASN B O 1
ATOM 2566 N N . ASP B 1 7 ? 15.869 52.598 60.089 1.00 13.92 187 ASP B N 1
ATOM 2567 C CA . ASP B 1 7 ? 15.572 51.947 61.300 1.00 15.43 187 ASP B CA 1
ATOM 2568 C C . ASP B 1 7 ? 14.287 52.389 61.949 1.00 16.18 187 ASP B C 1
ATOM 2569 O O . ASP B 1 7 ? 13.977 51.857 63.043 1.00 19.29 187 ASP B O 1
ATOM 2574 N N . LYS B 1 8 ? 13.541 53.347 61.372 1.00 13.81 188 LYS B N 1
ATOM 2575 C CA . LYS B 1 8 ? 12.389 53.953 61.997 1.00 13.84 188 LYS B CA 1
ATOM 2576 C C . LYS B 1 8 ? 11.126 53.762 61.156 1.00 15.49 188 LYS B C 1
ATOM 2577 O O . LYS B 1 8 ? 10.076 54.252 61.498 1.00 13.95 188 LYS B O 1
ATOM 2583 N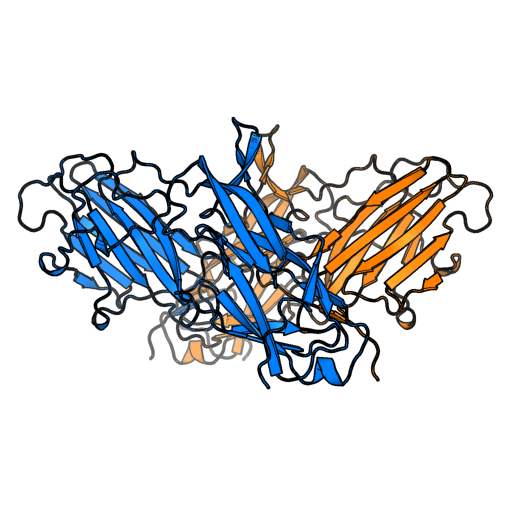 N . VAL B 1 9 ? 11.254 53.067 59.996 1.00 13.35 189 VAL B N 1
ATOM 2584 C CA . VAL B 1 9 ? 10.142 52.746 59.126 1.00 13.46 189 VAL B CA 1
ATOM 2585 C C . VAL B 1 9 ? 10.079 51.201 59.065 1.00 14.80 189 VAL B C 1
ATOM 2586 O O . VAL B 1 9 ? 11.035 50.595 58.626 1.00 13.84 189 VAL B O 1
ATOM 2590 N N . HIS B 1 10 ? 9.037 50.605 59.594 1.00 11.03 190 HIS B N 1
ATOM 2591 C CA . HIS B 1 10 ? 9.018 49.180 59.899 1.00 12.21 190 HIS B CA 1
ATOM 2592 C C . HIS B 1 10 ? 7.993 48.504 59.001 1.00 14.49 190 HIS B C 1
ATOM 2593 O O . HIS B 1 10 ? 6.794 48.834 59.034 1.00 15.15 190 HIS B O 1
ATOM 2600 N N . PHE B 1 11 ? 8.466 47.489 58.263 1.00 12.14 191 PHE B N 1
ATOM 2601 C CA . PHE B 1 11 ? 7.610 46.865 57.338 1.00 12.89 191 PHE B CA 1
ATOM 2602 C C . PHE B 1 11 ? 7.218 45.480 57.843 1.00 12.10 191 PHE B C 1
ATOM 2603 O O . PHE B 1 11 ? 8.062 44.787 58.456 1.00 16.23 191 PHE B O 1
ATOM 2611 N N . THR B 1 12 ? 5.995 45.067 57.624 1.00 11.43 192 THR B N 1
ATOM 2612 C CA . THR B 1 12 ? 5.471 43.786 58.032 1.00 11.41 192 THR B CA 1
ATOM 2613 C C . THR B 1 12 ? 4.649 43.173 56.859 1.00 11.60 192 THR B C 1
ATOM 2614 O O . THR B 1 12 ? 4.264 43.942 55.891 1.00 11.46 192 THR B O 1
ATOM 2618 N N . ASN B 1 13 ? 4.334 41.903 56.926 1.00 12.29 193 ASN B N 1
ATOM 2619 C CA . ASN B 1 13 ? 3.480 41.216 55.938 1.00 14.47 193 ASN B CA 1
ATOM 2620 C C . ASN B 1 13 ? 4.044 41.485 54.542 1.00 12.24 193 ASN B C 1
ATOM 2621 O O . ASN B 1 13 ? 3.314 41.606 53.553 1.00 13.90 193 ASN B O 1
ATOM 2626 N N . ILE B 1 14 ? 5.369 41.384 54.407 1.00 11.60 194 ILE B N 1
ATOM 2627 C CA . ILE B 1 14 ? 5.985 41.575 53.064 1.00 11.08 194 ILE B CA 1
ATOM 2628 C C . ILE B 1 14 ? 5.694 40.366 52.228 1.00 12.03 194 ILE B C 1
ATOM 2629 O O . ILE B 1 14 ? 5.730 39.236 52.738 1.00 13.71 194 ILE B O 1
ATOM 2634 N N . ASP B 1 15 ? 5.325 40.578 50.987 1.00 10.77 195 ASP B N 1
ATOM 2635 C CA . ASP B 1 15 ? 5.017 39.474 50.111 1.00 11.33 195 ASP B CA 1
ATOM 2636 C C . ASP B 1 15 ? 5.473 39.825 48.695 1.00 10.12 195 ASP B C 1
ATOM 2637 O O . ASP B 1 15 ? 5.207 40.926 48.201 1.00 11.48 195 ASP B O 1
ATOM 2642 N N . ILE B 1 16 ? 5.882 38.836 47.935 1.00 11.13 196 ILE B N 1
ATOM 2643 C CA . ILE B 1 16 ? 6.034 38.905 46.491 1.00 12.20 196 ILE B CA 1
ATOM 2644 C C . ILE B 1 16 ? 5.164 37.797 45.900 1.00 11.58 196 ILE B C 1
ATOM 2645 O O . ILE B 1 16 ? 5.338 36.612 46.254 1.00 14.95 196 ILE B O 1
ATOM 2650 N N . ALA B 1 17 ? 4.193 38.189 45.045 1.00 11.44 197 ALA B N 1
ATOM 2651 C CA . ALA B 1 17 ? 3.273 37.255 44.401 1.00 14.53 197 ALA B CA 1
ATOM 2652 C C . ALA B 1 17 ? 3.427 37.351 42.922 1.00 12.20 197 ALA B C 1
ATOM 2653 O O . ALA B 1 17 ? 3.889 38.340 42.402 1.00 14.44 197 ALA B O 1
ATOM 2655 N N . ILE B 1 18 ? 3.070 36.284 42.251 1.00 12.50 198 ILE B N 1
ATOM 2656 C CA . ILE B 1 18 ? 3.033 36.236 40.761 1.00 12.08 198 ILE B CA 1
ATOM 2657 C C . ILE B 1 18 ? 1.581 36.532 40.311 1.00 11.94 198 ILE B C 1
ATOM 2658 O O . ILE B 1 18 ? 0.657 35.879 40.798 1.00 14.99 198 ILE B O 1
ATOM 2663 N N . ASP B 1 19 ? 1.383 37.525 39.478 1.00 10.55 199 ASP B N 1
ATOM 2664 C CA . ASP B 1 19 ? 0.061 37.945 39.096 1.00 11.49 199 ASP B CA 1
ATOM 2665 C C . ASP B 1 19 ? -0.096 37.894 37.563 1.00 13.67 199 ASP B C 1
ATOM 2666 O O . ASP B 1 19 ? 0.565 38.725 36.876 1.00 13.39 199 ASP B O 1
ATOM 2671 N N . LYS B 1 20 ? -0.801 36.937 36.984 1.00 14.11 200 LYS B N 1
ATOM 2672 C CA . LYS B 1 20 ? -1.581 35.926 37.641 1.00 16.23 200 LYS B CA 1
ATOM 2673 C C . LYS B 1 20 ? -0.852 34.649 38.013 1.00 14.44 200 LYS B C 1
ATOM 2674 O O . LYS B 1 20 ? -1.250 33.971 38.880 1.00 16.92 200 LYS B O 1
ATOM 2680 N N . GLY B 1 21 ? 0.221 34.386 37.309 1.00 13.53 201 GLY B N 1
ATOM 2681 C CA . GLY B 1 21 ? 0.882 33.109 37.409 1.00 13.23 201 GLY B CA 1
ATOM 2682 C C . GLY B 1 21 ? 0.331 32.079 36.488 1.00 13.40 201 GLY B C 1
ATOM 2683 O O . GLY B 1 21 ? -0.795 32.128 36.102 1.00 14.94 201 GLY B O 1
ATOM 2684 N N . HIS B 1 22 ? 1.157 31.142 36.091 1.00 14.02 202 HIS B N 1
ATOM 2685 C CA . HIS B 1 22 ? 0.815 30.061 35.283 1.00 12.23 202 HIS B CA 1
ATOM 2686 C C . HIS B 1 22 ? 1.225 28.765 35.874 1.00 14.54 202 HIS B C 1
ATOM 2687 O O . HIS B 1 22 ? 2.386 28.626 36.273 1.00 14.95 202 HIS B O 1
ATOM 2694 N N . VAL B 1 23 ? 0.356 27.754 35.874 1.00 16.37 203 VAL B N 1
ATOM 2695 C CA . VAL B 1 23 ? 0.728 26.421 36.471 1.00 17.13 203 VAL B CA 1
ATOM 2696 C C . VAL B 1 23 ? 1.361 25.606 35.380 1.00 18.03 203 VAL B C 1
ATOM 2697 O O . VAL B 1 23 ? 0.826 25.417 34.265 1.00 24.07 203 VAL B O 1
ATOM 2701 N N . ASN B 1 24 ? 2.540 25.104 35.685 1.00 19.20 204 ASN B N 1
ATOM 2702 C CA . ASN B 1 24 ? 3.310 24.134 34.851 1.00 18.77 204 ASN B CA 1
ATOM 2703 C C . ASN B 1 24 ? 2.593 22.795 34.991 1.00 23.59 204 ASN B C 1
ATOM 2704 O O . ASN B 1 24 ? 2.402 22.286 36.094 1.00 21.78 204 ASN B O 1
ATOM 2709 N N . LYS B 1 25 ? 2.163 22.331 33.826 1.00 27.07 205 LYS B N 1
ATOM 2710 C CA . LYS B 1 25 ? 1.305 21.154 33.721 1.00 28.99 205 LYS B CA 1
ATOM 2711 C C . LYS B 1 25 ? 2.050 19.929 34.233 1.00 36.91 205 LYS B C 1
ATOM 2712 O O . LYS B 1 25 ? 1.501 19.055 34.891 1.00 44.87 205 LYS B O 1
ATOM 2718 N N . THR B 1 26 ? 3.341 19.929 34.017 1.00 23.10 206 THR B N 1
ATOM 2719 C CA . THR B 1 26 ? 4.149 18.712 34.383 1.00 26.02 206 THR B CA 1
ATOM 2720 C C . THR B 1 26 ? 4.600 18.722 35.847 1.00 26.47 206 THR B C 1
ATOM 2721 O O . THR B 1 26 ? 4.715 17.749 36.549 1.00 40.33 206 THR B O 1
ATOM 2725 N N . THR B 1 27 ? 5.145 19.935 36.233 1.00 25.56 207 THR B N 1
ATOM 2726 C CA . THR B 1 27 ? 5.727 19.996 37.601 1.00 23.68 207 THR B CA 1
ATOM 2727 C C . THR B 1 27 ? 4.715 20.256 38.667 1.00 21.29 207 THR B C 1
ATOM 2728 O O . THR B 1 27 ? 4.953 20.024 39.879 1.00 23.38 207 THR B O 1
ATOM 2732 N N . GLY B 1 28 ? 3.633 20.964 38.293 1.00 20.38 208 GLY B N 1
ATOM 2733 C CA . GLY B 1 28 ? 2.682 21.439 39.268 1.00 20.44 208 GLY B CA 1
ATOM 2734 C C . GLY B 1 28 ? 2.917 22.843 39.910 1.00 21.34 208 GLY B C 1
ATOM 2735 O O . GLY B 1 28 ? 2.078 23.429 40.652 1.00 23.48 208 GLY B O 1
ATOM 2736 N N . ASN B 1 29 ? 4.107 23.422 39.649 1.00 18.88 209 ASN B N 1
ATOM 2737 C CA . ASN B 1 29 ? 4.435 24.700 40.271 1.00 20.66 209 ASN B CA 1
ATOM 2738 C C . ASN B 1 29 ? 3.755 25.875 39.595 1.00 16.74 209 ASN B C 1
ATOM 2739 O O . ASN B 1 29 ? 3.591 25.800 38.386 1.00 17.33 209 ASN B O 1
ATOM 2744 N N . THR B 1 30 ? 3.492 26.945 40.312 1.00 14.28 210 THR B N 1
ATOM 2745 C CA . THR B 1 30 ? 3.036 28.196 39.691 1.00 15.31 210 THR B CA 1
ATOM 2746 C C . THR B 1 30 ? 4.292 28.973 39.334 1.00 13.62 210 THR B C 1
ATOM 2747 O O . THR B 1 30 ? 5.152 29.165 40.153 1.00 18.22 210 THR B O 1
ATOM 2751 N N . GLU B 1 31 ? 4.325 29.426 38.094 1.00 11.37 211 GLU B N 1
ATOM 2752 C CA . GLU B 1 31 ? 5.511 30.033 37.478 1.00 11.76 211 GLU B CA 1
ATOM 2753 C C . GLU B 1 31 ? 5.195 31.448 37.003 1.00 11.06 211 GLU B C 1
ATOM 2754 O O . GLU B 1 31 ? 3.992 31.801 36.785 1.00 11.38 211 GLU B O 1
ATOM 2760 N N . PHE B 1 32 ? 6.237 32.234 36.815 1.00 10.19 212 PHE B N 1
ATOM 2761 C CA . PHE B 1 32 ? 6.145 33.613 36.335 1.00 9.91 212 PHE B CA 1
ATOM 2762 C C . PHE B 1 32 ? 6.491 33.570 34.855 1.00 10.47 212 PHE B C 1
ATOM 2763 O O . PHE B 1 32 ? 7.607 33.421 34.501 1.00 10.11 212 PHE B O 1
ATOM 2771 N N . TRP B 1 33 ? 5.454 33.672 34.038 1.00 10.23 213 TRP B N 1
ATOM 2772 C CA . TRP B 1 33 ? 5.596 33.626 32.586 1.00 11.49 213 TRP B CA 1
ATOM 2773 C C . TRP B 1 33 ? 5.751 35.044 32.083 1.00 12.13 213 TRP B C 1
ATOM 2774 O O . TRP B 1 33 ? 4.765 35.689 31.809 1.00 11.83 213 TRP B O 1
ATOM 2785 N N . ALA B 1 34 ? 7.006 35.473 32.061 1.00 11.42 214 ALA B N 1
ATOM 2786 C CA . ALA B 1 34 ? 7.285 36.913 31.885 1.00 11.49 214 ALA B CA 1
ATOM 2787 C C . ALA B 1 34 ? 6.926 37.381 30.499 1.00 12.41 214 ALA B C 1
ATOM 2788 O O . ALA B 1 34 ? 6.778 38.584 30.334 1.00 15.51 214 ALA B O 1
ATOM 2790 N N . THR B 1 35 ? 6.820 36.476 29.521 1.00 12.95 215 THR B N 1
ATOM 2791 C CA . THR B 1 35 ? 6.461 36.896 28.214 1.00 13.50 215 THR B CA 1
ATOM 2792 C C . THR B 1 35 ? 4.968 36.561 27.901 1.00 15.20 215 THR B C 1
ATOM 2793 O O . THR B 1 35 ? 4.552 36.572 26.716 1.00 19.39 215 THR B O 1
ATOM 2797 N N . SER B 1 36 ? 4.218 36.148 28.915 1.00 14.13 216 SER B N 1
ATOM 2798 C CA . SER B 1 36 ? 2.805 35.881 28.794 1.00 16.03 216 SER B CA 1
ATOM 2799 C C . SER B 1 36 ? 2.039 36.697 29.782 1.00 16.34 216 SER B C 1
ATOM 2800 O O . SER B 1 36 ? 1.007 36.210 30.354 1.00 19.42 216 SER B O 1
ATOM 2803 N N . SER B 1 37 ? 2.427 37.982 29.917 1.00 14.30 217 SER B N 1
ATOM 2804 C CA . SER B 1 37 ? 1.679 38.955 30.714 1.00 18.82 217 SER B CA 1
ATOM 2805 C C . SER B 1 37 ? 1.705 38.865 32.240 1.00 15.07 217 SER B C 1
ATOM 2806 O O . SER B 1 37 ? 1.111 39.702 32.858 1.00 18.68 217 SER B O 1
ATOM 2809 N N . ASP B 1 38 ? 2.402 37.914 32.802 1.00 12.31 218 ASP B N 1
ATOM 2810 C CA . ASP B 1 38 ? 2.538 37.906 34.251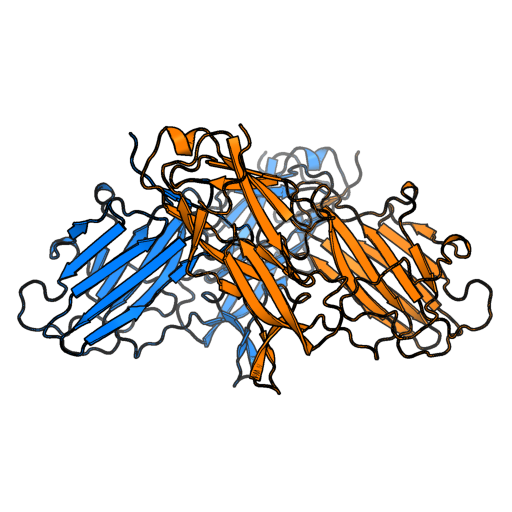 1.00 10.39 218 ASP B CA 1
ATOM 2811 C C . ASP B 1 38 ? 3.459 39.032 34.705 1.00 12.18 218 ASP B C 1
ATOM 2812 O O . ASP B 1 38 ? 4.405 39.423 33.995 1.00 12.09 218 ASP B O 1
ATOM 2817 N N . VAL B 1 39 ? 3.154 39.559 35.860 1.00 10.57 219 VAL B N 1
ATOM 2818 C CA . VAL B 1 39 ? 4.050 40.415 36.574 1.00 10.62 219 VAL B CA 1
ATOM 2819 C C . VAL B 1 39 ? 4.234 39.921 37.989 1.00 10.72 219 VAL B C 1
ATOM 2820 O O . VAL B 1 39 ? 3.545 39.006 38.415 1.00 11.58 219 VAL B O 1
ATOM 2824 N N . LEU B 1 40 ? 5.174 40.540 38.713 1.00 9.32 220 LEU B N 1
ATOM 2825 C CA . LEU B 1 40 ? 5.257 40.348 40.133 1.00 10.85 220 LEU B CA 1
ATOM 2826 C C . LEU B 1 40 ? 4.595 41.455 40.888 1.00 10.01 220 LEU B C 1
ATOM 2827 O O . LEU B 1 40 ? 4.480 42.531 40.315 1.00 10.14 220 LEU B O 1
ATOM 2832 N N . LYS B 1 41 ? 4.066 41.172 42.079 1.00 10.74 221 LYS B N 1
ATOM 2833 C CA . LYS B 1 41 ? 3.456 42.177 42.917 1.00 10.74 221 LYS B CA 1
ATOM 2834 C C . LYS B 1 41 ? 4.177 42.131 44.247 1.00 10.10 221 LYS B C 1
ATOM 2835 O O . LYS B 1 41 ? 4.082 41.109 44.925 1.00 11.46 221 LYS B O 1
ATOM 2841 N N . LEU B 1 42 ? 4.771 43.228 44.656 1.00 10.70 222 LEU B N 1
ATOM 2842 C CA . LEU B 1 42 ? 5.407 43.383 45.973 1.00 10.47 222 LEU B CA 1
ATOM 2843 C C . LEU B 1 42 ? 4.420 44.151 46.838 1.00 10.51 222 LEU B C 1
ATOM 2844 O O . LEU B 1 42 ? 4.024 45.219 46.446 1.00 10.61 222 LEU B O 1
ATOM 2849 N N . LYS B 1 43 ? 4.109 43.612 47.992 1.00 9.95 223 LYS B N 1
ATOM 2850 C CA . LYS B 1 43 ? 3.197 44.258 48.935 1.00 10.45 223 LYS B CA 1
ATOM 2851 C C . LYS B 1 43 ? 3.810 44.294 50.305 1.00 9.92 223 LYS B C 1
ATOM 2852 O O . LYS B 1 43 ? 4.573 43.383 50.657 1.00 10.99 223 LYS B O 1
ATOM 2858 N N . ALA B 1 44 ? 3.456 45.299 51.070 1.00 10.06 224 ALA B N 1
ATOM 2859 C CA . ALA B 1 44 ? 3.840 45.305 52.488 1.00 9.30 224 ALA B CA 1
ATOM 2860 C C . ALA B 1 44 ? 2.940 46.301 53.236 1.00 10.84 224 ALA B C 1
ATOM 2861 O O . ALA B 1 44 ? 2.445 47.242 52.663 1.00 10.09 224 ALA B O 1
ATOM 2863 N N . ASN B 1 45 ? 2.828 46.089 54.522 1.00 10.41 225 ASN B N 1
ATOM 2864 C CA . ASN B 1 45 ? 2.364 47.112 55.482 1.00 10.43 225 ASN B CA 1
ATOM 2865 C C . ASN B 1 45 ? 3.548 47.747 56.151 1.00 10.72 225 ASN B C 1
ATOM 2866 O O . ASN B 1 45 ? 4.661 47.177 56.248 1.00 10.44 225 ASN B O 1
ATOM 2871 N N . TYR B 1 46 ? 3.324 48.970 56.637 1.00 9.39 226 TYR B N 1
ATOM 2872 C CA . TYR B 1 46 ? 4.375 49.677 57.359 1.00 10.70 226 TYR B CA 1
ATOM 2873 C C . TYR B 1 46 ? 3.805 50.577 58.458 1.00 10.40 226 TYR B C 1
ATOM 2874 O O . TYR B 1 46 ? 2.654 51.017 58.401 1.00 11.49 226 TYR B O 1
ATOM 2883 N N . THR B 1 47 ? 4.662 50.880 59.412 1.00 10.73 227 THR B N 1
ATOM 2884 C CA . THR B 1 47 ? 4.446 51.946 60.358 1.00 12.02 227 THR B CA 1
ATOM 2885 C C . THR B 1 47 ? 5.620 52.836 60.381 1.00 10.80 227 THR B C 1
ATOM 2886 O O . THR B 1 47 ? 6.787 52.414 60.098 1.00 13.29 227 THR B O 1
ATOM 2890 N N . ILE B 1 48 ? 5.434 54.143 60.719 1.00 11.47 228 ILE B N 1
ATOM 2891 C CA . ILE B 1 48 ? 6.435 55.174 60.813 1.00 13.07 228 ILE B CA 1
ATOM 2892 C C . ILE B 1 48 ? 6.576 55.566 62.255 1.00 13.20 228 ILE B C 1
ATOM 2893 O O . ILE B 1 48 ? 5.563 55.945 62.834 1.00 13.81 228 ILE B O 1
ATOM 2898 N N . ASP B 1 49 ? 7.786 55.460 62.829 1.00 13.98 229 ASP B N 1
ATOM 2899 C CA . ASP B 1 49 ? 7.936 55.959 64.188 1.00 15.06 229 ASP B CA 1
ATOM 2900 C C . ASP B 1 49 ? 7.637 57.446 64.235 1.00 16.27 229 ASP B C 1
ATOM 2901 O O . ASP B 1 49 ? 7.967 58.193 63.307 1.00 14.56 229 ASP B O 1
ATOM 2906 N N . ASP B 1 50 ? 7.065 57.932 65.323 1.00 18.35 230 ASP B N 1
ATOM 2907 C CA . ASP B 1 50 ? 6.734 59.346 65.397 1.00 17.40 230 ASP B CA 1
ATOM 2908 C C . ASP B 1 50 ? 7.953 60.277 65.318 1.00 18.18 230 ASP B C 1
ATOM 2909 O O . ASP B 1 50 ? 7.830 61.361 64.875 1.00 17.90 230 ASP B O 1
ATOM 2914 N N . SER B 1 51 ? 9.120 59.813 65.726 1.00 17.00 231 SER B N 1
ATOM 2915 C CA . SER B 1 51 ? 10.293 60.692 65.700 1.00 19.04 231 SER B CA 1
ATOM 2916 C C . SER B 1 51 ? 10.798 61.034 64.292 1.00 17.26 231 SER B C 1
ATOM 2917 O O . SER B 1 51 ? 11.573 61.906 64.114 1.00 18.85 231 SER B O 1
ATOM 2920 N N . VAL B 1 52 ? 10.286 60.385 63.255 1.00 15.74 232 VAL B N 1
ATOM 2921 C CA . VAL B 1 52 ? 10.645 60.710 61.903 1.00 14.96 232 VAL B CA 1
ATOM 2922 C C . VAL B 1 52 ? 10.087 62.062 61.558 1.00 13.05 232 VAL B C 1
ATOM 2923 O O . VAL B 1 52 ? 8.976 62.455 62.002 1.00 13.96 232 VAL B O 1
ATOM 2927 N N . LYS B 1 53 ? 10.866 62.813 60.780 1.00 12.90 233 LYS B N 1
ATOM 2928 C CA . LYS B 1 53 ? 10.639 64.216 60.493 1.00 15.14 233 LYS B CA 1
ATOM 2929 C C . LYS B 1 53 ? 10.747 64.505 59.036 1.00 14.71 233 LYS B C 1
ATOM 2930 O O . LYS B 1 53 ? 11.270 63.664 58.272 1.00 14.67 233 LYS B O 1
ATOM 2936 N N . GLU B 1 54 ? 10.229 65.616 58.614 1.00 13.50 234 GLU B N 1
ATOM 2937 C CA . GLU B 1 54 ? 10.303 66.039 57.232 1.00 13.19 234 GLU B CA 1
ATOM 2938 C C . GLU B 1 54 ? 11.733 66.052 56.730 1.00 16.49 234 GLU B C 1
ATOM 2939 O O . GLU B 1 54 ? 12.677 66.475 57.410 1.00 15.64 234 GLU B O 1
ATOM 2945 N N . GLY B 1 55 ? 11.896 65.454 55.548 1.00 14.71 235 GLY B N 1
ATOM 2946 C CA . GLY B 1 55 ? 13.154 65.350 54.856 1.00 15.61 235 GLY B CA 1
ATOM 2947 C C . GLY B 1 55 ? 14.001 64.119 55.219 1.00 16.74 235 GLY B C 1
ATOM 2948 O O . GLY B 1 55 ? 15.058 63.847 54.570 1.00 15.48 235 GLY B O 1
ATOM 2949 N N . ASP B 1 56 ? 13.546 63.292 56.182 1.00 13.96 236 ASP B N 1
ATOM 2950 C CA . ASP B 1 56 ? 14.138 62.050 56.521 1.00 13.71 236 ASP B CA 1
ATOM 2951 C C . ASP B 1 56 ? 13.937 61.040 55.334 1.00 13.69 236 ASP B C 1
ATOM 2952 O O . ASP B 1 56 ? 13.032 61.223 54.556 1.00 14.31 236 ASP B O 1
ATOM 2957 N N . THR B 1 57 ? 14.907 60.218 55.159 1.00 12.96 237 THR B N 1
ATOM 2958 C CA . THR B 1 57 ? 14.973 59.299 53.967 1.00 13.76 237 THR B CA 1
ATOM 2959 C C . THR B 1 57 ? 14.977 57.861 54.387 1.00 13.51 237 THR B C 1
ATOM 2960 O O . THR B 1 57 ? 15.472 57.449 55.434 1.00 14.10 237 THR B O 1
ATOM 2964 N N . PHE B 1 58 ? 14.531 57.024 53.476 1.00 13.35 238 PHE B N 1
ATOM 2965 C CA . PHE B 1 58 ? 14.580 55.572 53.636 1.00 11.87 238 PHE B CA 1
ATOM 2966 C C . PHE B 1 58 ? 14.653 54.931 52.267 1.00 10.89 238 PHE B C 1
ATOM 2967 O O . PHE B 1 58 ? 14.375 55.593 51.239 1.00 12.75 238 PHE B O 1
ATOM 2975 N N . THR B 1 59 ? 15.136 53.710 52.238 1.00 11.29 239 THR B N 1
ATOM 2976 C CA . THR B 1 59 ? 15.366 53.052 50.950 1.00 12.23 239 THR B CA 1
ATOM 2977 C C . THR B 1 59 ? 14.575 51.772 50.776 1.00 11.29 239 THR B C 1
ATOM 2978 O O . THR B 1 59 ? 14.306 51.024 51.735 1.00 12.16 239 THR B O 1
ATOM 2982 N N . PHE B 1 60 ? 14.271 51.431 49.535 1.00 10.08 240 PHE B N 1
ATOM 2983 C CA . PHE B 1 60 ? 13.947 50.078 49.155 1.00 10.96 240 PHE B CA 1
ATOM 2984 C C . PHE B 1 60 ? 15.112 49.618 48.240 1.00 10.03 240 PHE B C 1
ATOM 2985 O O . PHE B 1 60 ? 15.396 50.271 47.185 1.00 12.32 240 PHE B O 1
ATOM 2993 N N . LYS B 1 61 ? 15.782 48.558 48.644 1.00 10.55 241 LYS B N 1
ATOM 2994 C CA . LYS B 1 61 ? 16.906 48.047 47.901 1.00 11.09 241 LYS B CA 1
ATOM 2995 C C . LYS B 1 61 ? 16.476 46.694 47.315 1.00 12.77 241 LYS B C 1
ATOM 2996 O O . LYS B 1 61 ? 16.157 45.857 48.019 1.00 13.22 241 LYS B O 1
ATOM 3002 N N . TYR B 1 62 ? 16.480 46.594 45.994 1.00 9.94 242 TYR B N 1
ATOM 3003 C CA . TYR B 1 62 ? 16.082 45.403 45.288 1.00 9.99 242 TYR B CA 1
ATOM 3004 C C . TYR B 1 62 ? 17.273 44.555 44.927 1.00 10.92 242 TYR B C 1
ATOM 3005 O O . TYR B 1 62 ? 18.386 45.102 44.724 1.00 12.56 242 TYR B O 1
ATOM 3014 N N . GLY B 1 63 ? 17.071 43.255 44.953 1.00 10.32 243 GLY B N 1
ATOM 3015 C CA . GLY B 1 63 ? 18.166 42.296 44.727 1.00 11.95 243 GLY B CA 1
ATOM 3016 C C . GLY B 1 63 ? 18.639 42.071 43.327 1.00 11.92 243 GLY B C 1
ATOM 3017 O O . GLY B 1 63 ? 18.239 42.745 42.420 1.00 14.80 243 GLY B O 1
ATOM 3018 N N . GLN B 1 64 ? 19.496 41.076 43.204 1.00 10.31 244 GLN B N 1
ATOM 3019 C CA . GLN B 1 64 ? 20.128 40.731 41.953 1.00 13.05 244 GLN B CA 1
ATOM 3020 C C . GLN B 1 64 ? 19.145 40.335 40.865 1.00 9.43 244 GLN B C 1
ATOM 3021 O O . GLN B 1 64 ? 19.420 40.595 39.711 1.00 11.84 244 GLN B O 1
ATOM 3027 N N . TYR B 1 65 ? 17.992 39.720 41.238 1.00 10.04 245 TYR B N 1
ATOM 3028 C CA . TYR B 1 65 ? 17.099 39.171 40.257 1.00 10.08 245 TYR B CA 1
ATOM 3029 C C . TYR B 1 65 ? 15.783 39.829 40.149 1.00 9.25 245 TYR B C 1
ATOM 3030 O O . TYR B 1 65 ? 14.946 39.415 39.370 1.00 9.46 245 TYR B O 1
ATOM 3039 N N . PHE B 1 66 ? 15.595 40.894 40.916 1.00 8.94 246 PHE B N 1
ATOM 3040 C CA . PHE B 1 66 ? 14.301 41.505 41.168 1.00 9.70 246 PHE B CA 1
ATOM 3041 C C . PHE B 1 66 ? 14.400 43.029 40.968 1.00 8.43 246 PHE B C 1
ATOM 3042 O O . PHE B 1 66 ? 15.335 43.648 41.407 1.00 9.04 246 PHE B O 1
ATOM 3050 N N . ARG B 1 67 ? 13.377 43.608 40.346 1.00 8.42 247 ARG B N 1
ATOM 3051 C CA . ARG B 1 67 ? 13.292 45.056 40.182 1.00 8.85 247 ARG B CA 1
ATOM 3052 C C . ARG B 1 67 ? 11.853 45.554 40.126 1.00 9.94 247 ARG B C 1
ATOM 3053 O O . ARG B 1 67 ? 10.996 44.825 39.804 1.00 9.09 247 ARG B O 1
ATOM 3061 N N . PRO B 1 68 ? 11.645 46.822 40.430 1.00 9.88 248 PRO B N 1
ATOM 3062 C CA . PRO B 1 68 ? 10.305 47.367 40.163 1.00 9.62 248 PRO B CA 1
ATOM 3063 C C . PRO B 1 68 ? 10.040 47.488 38.648 1.00 8.91 248 PRO B C 1
ATOM 3064 O O . PRO B 1 68 ? 10.941 47.362 37.824 1.00 8.99 248 PRO B O 1
ATOM 3068 N N . GLY B 1 69 ? 8.796 47.663 38.299 1.00 9.04 249 GLY B N 1
ATOM 3069 C CA . GLY B 1 69 ? 8.321 47.761 36.933 1.00 9.44 249 GLY B CA 1
ATOM 3070 C C . GLY B 1 69 ? 7.888 46.471 36.384 1.00 9.24 249 GLY B C 1
ATOM 3071 O O . GLY B 1 69 ? 7.649 45.517 37.085 1.00 9.70 249 GLY B O 1
ATOM 3072 N N . SER B 1 70 ? 7.634 46.425 35.073 1.00 10.12 250 SER B N 1
ATOM 3073 C CA . SER B 1 70 ? 7.068 45.292 34.375 1.00 10.39 250 SER B CA 1
ATOM 3074 C C . SER B 1 70 ? 7.908 45.011 33.144 1.00 10.28 250 SER B C 1
ATOM 3075 O O . SER B 1 70 ? 9.134 45.241 33.200 1.00 10.22 250 SER B O 1
ATOM 3078 N N . VAL B 1 71 ? 7.319 44.568 32.024 1.00 11.09 251 VAL B N 1
ATOM 3079 C CA . VAL B 1 71 ? 8.109 44.611 30.792 1.00 9.30 251 VAL B CA 1
ATOM 3080 C C . VAL B 1 71 ? 8.552 46.053 30.561 1.00 10.11 251 VAL B C 1
ATOM 3081 O O . VAL B 1 71 ? 9.600 46.286 29.962 1.00 10.15 251 VAL B O 1
ATOM 3085 N N . ARG B 1 72 ? 7.703 47.012 30.941 1.00 10.37 252 ARG B N 1
ATOM 3086 C CA . ARG B 1 72 ? 8.038 48.445 30.927 1.00 9.94 252 ARG B CA 1
ATOM 3087 C C . ARG B 1 72 ? 8.940 48.787 32.123 1.00 9.24 252 ARG B C 1
ATOM 3088 O O . ARG B 1 72 ? 8.632 48.396 33.263 1.00 10.12 252 ARG B O 1
ATOM 3096 N N . LEU B 1 73 ? 10.093 49.359 31.826 1.00 10.10 253 LEU B N 1
ATOM 3097 C CA . LEU B 1 73 ? 11.033 49.735 32.846 1.00 10.40 253 LEU B CA 1
ATOM 3098 C C . LEU B 1 73 ? 10.363 50.691 33.825 1.00 11.00 253 LEU B C 1
ATOM 3099 O O . LEU B 1 73 ? 9.439 51.419 33.497 1.00 11.66 253 LEU B O 1
ATOM 3104 N N . PRO B 1 74 ? 10.842 50.611 35.090 1.00 11.56 254 PRO B N 1
ATOM 3105 C CA . PRO B 1 74 ? 10.236 51.484 36.121 1.00 12.17 254 PRO B CA 1
ATOM 3106 C C . PRO B 1 74 ? 10.583 52.973 35.900 1.00 12.31 254 PRO B C 1
ATOM 3107 O O . PRO B 1 74 ? 11.660 53.264 35.394 1.00 13.33 254 PRO B O 1
ATOM 3111 N N . SER B 1 75 ? 9.590 53.778 36.303 1.00 13.31 255 SER B N 1
ATOM 3112 C CA . SER B 1 75 ? 9.863 55.208 36.419 1.00 13.91 255 SER B CA 1
ATOM 3113 C C . SER B 1 75 ? 10.961 55.550 37.396 1.00 13.58 255 SER B C 1
ATOM 3114 O O . SER B 1 75 ? 11.141 54.857 38.399 1.00 13.77 255 SER B O 1
ATOM 3117 N N . GLN B 1 76 ? 11.761 56.576 37.101 1.00 14.06 256 GLN B N 1
ATOM 3118 C CA . GLN B 1 76 ? 12.599 57.134 38.142 1.00 13.75 256 GLN B CA 1
ATOM 3119 C C . GLN B 1 76 ? 11.778 57.710 39.282 1.00 14.49 256 GLN B C 1
ATOM 3120 O O . GLN B 1 76 ? 12.286 57.676 40.428 1.00 16.22 256 GLN B O 1
ATOM 3126 N N . THR B 1 77 ? 10.549 58.081 39.064 1.00 13.56 257 THR B N 1
ATOM 3127 C CA . THR B 1 77 ? 9.681 58.652 40.152 1.00 15.21 257 THR B CA 1
ATOM 3128 C C . THR B 1 77 ? 8.921 57.529 40.776 1.00 13.07 257 THR B C 1
ATOM 3129 O O . THR B 1 77 ? 8.249 56.748 40.099 1.00 13.70 257 THR B O 1
ATOM 3133 N N . GLN B 1 78 ? 9.043 57.394 42.116 1.00 12.77 258 GLN B N 1
ATOM 3134 C CA . GLN B 1 78 ? 8.267 56.443 42.896 1.00 12.04 258 GLN B CA 1
ATOM 3135 C C . GLN B 1 78 ? 7.745 57.088 44.170 1.00 11.98 258 GLN B C 1
ATOM 3136 O O . GLN B 1 78 ? 8.578 57.496 44.934 1.00 15.62 258 GLN B O 1
ATOM 3142 N N . ASN B 1 79 ? 6.434 57.253 44.277 1.00 12.61 259 ASN B N 1
ATOM 3143 C CA . ASN B 1 79 ? 5.865 57.979 45.395 1.00 14.14 259 ASN B CA 1
ATOM 3144 C C . ASN B 1 79 ? 5.066 57.069 46.297 1.00 15.51 259 ASN B C 1
ATOM 3145 O O . ASN B 1 79 ? 4.581 56.033 45.844 1.00 18.84 259 ASN B O 1
ATOM 3150 N N . LEU B 1 80 ? 4.907 57.440 47.558 1.00 13.00 260 LEU B N 1
ATOM 3151 C CA . LEU B 1 80 ? 3.999 56.828 48.464 1.00 12.82 260 LEU B CA 1
ATOM 3152 C C . LEU B 1 80 ? 2.928 57.861 48.808 1.00 12.21 260 LEU B C 1
ATOM 3153 O O . LEU B 1 80 ? 3.275 59.067 49.036 1.00 13.68 260 LEU B O 1
ATOM 3158 N N . TYR B 1 81 ? 1.679 57.398 48.915 1.00 12.27 261 TYR B N 1
ATOM 3159 C CA . TYR B 1 81 ? 0.503 58.208 49.152 1.00 12.29 261 TYR B CA 1
ATOM 3160 C C . TYR B 1 81 ? -0.155 57.848 50.419 1.00 11.65 261 TYR B C 1
ATOM 3161 O O . TYR B 1 81 ? -0.018 56.803 50.932 1.00 11.04 261 TYR B O 1
ATOM 3170 N N . ASN B 1 82 ? -0.978 58.781 50.899 1.00 10.33 262 ASN B N 1
ATOM 3171 C CA . ASN B 1 82 ? -1.921 58.541 51.962 1.00 10.89 262 ASN B CA 1
ATOM 3172 C C . ASN B 1 82 ? -3.343 58.310 51.461 1.00 12.13 262 ASN B C 1
ATOM 3173 O O . ASN B 1 82 ? -3.590 58.322 50.242 1.00 12.38 262 ASN B O 1
ATOM 3178 N N . ALA B 1 83 ? -4.239 58.004 52.382 1.00 11.17 263 ALA B N 1
ATOM 3179 C CA . ALA B 1 83 ? -5.611 57.648 51.978 1.00 12.29 263 ALA B CA 1
ATOM 3180 C C . ALA B 1 83 ? -6.423 58.857 51.436 1.00 13.24 263 ALA B C 1
ATOM 3181 O O . ALA B 1 83 ? -7.488 58.621 50.825 1.00 15.06 263 ALA B O 1
ATOM 3183 N N . GLN B 1 84 ? -5.912 60.070 51.608 1.00 15.04 264 GLN B N 1
ATOM 3184 C CA . GLN B 1 84 ? -6.473 61.248 50.968 1.00 15.29 264 GLN B CA 1
ATOM 3185 C C . GLN B 1 84 ? -6.002 61.455 49.576 1.00 16.53 264 GLN B C 1
ATOM 3186 O O . GLN B 1 84 ? -6.458 62.408 48.891 1.00 18.54 264 GLN B O 1
ATOM 3192 N N . GLY B 1 85 ? -5.038 60.669 49.122 1.00 13.63 265 GLY B N 1
ATOM 3193 C CA . GLY B 1 85 ? -4.544 60.792 47.817 1.00 15.09 265 GLY B CA 1
ATOM 3194 C C . GLY B 1 85 ? -3.393 61.748 47.654 1.00 14.96 265 GLY B C 1
ATOM 3195 O O . GLY B 1 85 ? -3.087 62.115 46.528 1.00 19.63 265 GLY B O 1
ATOM 3196 N N . ASN B 1 86 ? -2.834 62.186 48.783 1.00 14.68 266 ASN B N 1
ATOM 3197 C CA . ASN B 1 86 ? -1.637 63.050 48.756 1.00 13.85 266 ASN B CA 1
ATOM 3198 C C . ASN B 1 86 ? -0.353 62.305 48.903 1.00 14.41 266 ASN B C 1
ATOM 3199 O O . ASN B 1 86 ? -0.264 61.296 49.649 1.00 13.90 266 ASN B O 1
ATOM 3204 N N . ILE B 1 87 ? 0.695 62.783 48.221 1.00 14.30 267 ILE B N 1
ATOM 3205 C CA . ILE B 1 87 ? 2.027 62.191 48.332 1.00 13.74 267 ILE B CA 1
ATOM 3206 C C . ILE B 1 87 ? 2.586 62.479 49.712 1.00 14.35 267 ILE B C 1
ATOM 3207 O O . ILE B 1 87 ? 2.619 63.680 50.160 1.00 18.39 267 ILE B O 1
ATOM 3212 N N . ILE B 1 88 ? 3.096 61.436 50.378 1.00 13.74 268 ILE B N 1
ATOM 3213 C CA . ILE B 1 88 ? 3.705 61.568 51.671 1.00 13.02 268 ILE B CA 1
ATOM 3214 C C . ILE B 1 88 ? 5.226 61.229 51.668 1.00 11.70 268 ILE B C 1
ATOM 3215 O O . ILE B 1 88 ? 5.951 61.537 52.643 1.00 13.46 268 ILE B O 1
ATOM 3220 N N . ALA B 1 89 ? 5.706 60.606 50.594 1.00 11.68 269 ALA B N 1
ATOM 3221 C CA . ALA B 1 89 ? 7.135 60.326 50.460 1.00 13.64 269 ALA B CA 1
ATOM 3222 C C . ALA B 1 89 ? 7.436 60.309 48.990 1.00 12.10 269 ALA B C 1
ATOM 3223 O O . ALA B 1 89 ? 6.707 59.702 48.152 1.00 13.12 269 ALA B O 1
ATOM 3225 N N . LYS B 1 90 ? 8.410 61.123 48.615 1.00 11.95 270 LYS B N 1
ATOM 3226 C CA . LYS B 1 90 ? 8.843 61.289 47.201 1.00 13.89 270 LYS B CA 1
ATOM 3227 C C . LYS B 1 90 ? 10.108 60.489 47.001 1.00 12.55 270 LYS B C 1
ATOM 3228 O O . LYS B 1 90 ? 11.101 60.698 47.652 1.00 13.59 270 LYS B O 1
ATOM 3234 N N . GLY B 1 91 ? 10.022 59.533 46.054 1.00 11.60 271 GLY B N 1
ATOM 3235 C CA . GLY B 1 91 ? 11.082 58.578 45.802 1.00 11.99 271 GLY B CA 1
ATOM 3236 C C . GLY B 1 91 ? 11.737 58.726 44.465 1.00 13.31 271 GLY B C 1
ATOM 3237 O O . GLY B 1 91 ? 11.093 59.172 43.478 1.00 14.73 271 GLY B O 1
ATOM 3238 N N . ILE B 1 92 ? 13.024 58.402 44.458 1.00 12.22 272 ILE B N 1
ATOM 3239 C CA . ILE B 1 92 ? 13.856 58.377 43.234 1.00 13.94 272 ILE B CA 1
ATOM 3240 C C . ILE B 1 92 ? 14.477 56.966 43.101 1.00 13.14 272 ILE B C 1
ATOM 3241 O O . ILE B 1 92 ? 15.205 56.566 43.961 1.00 11.98 272 ILE B O 1
ATOM 3246 N N . TYR B 1 93 ? 14.099 56.283 42.036 1.00 14.30 273 TYR B N 1
ATOM 3247 C CA . TYR B 1 93 ? 14.636 54.975 41.687 1.00 13.21 273 TYR B CA 1
ATOM 3248 C C . TYR B 1 93 ? 15.837 55.147 40.790 1.00 13.51 273 TYR B C 1
ATOM 3249 O O . TYR B 1 93 ? 15.703 55.832 39.772 1.00 16.15 273 TYR B O 1
ATOM 3258 N N . ASP B 1 94 ? 16.912 54.520 41.195 1.00 12.62 274 ASP B N 1
ATOM 3259 C CA A ASP B 1 94 ? 18.186 54.485 40.458 0.50 14.87 274 ASP B CA 1
ATOM 3260 C CA B ASP B 1 94 ? 18.189 54.489 40.451 0.50 14.78 274 ASP B CA 1
ATOM 3261 C C . ASP B 1 94 ? 18.401 53.049 39.970 1.00 13.84 274 ASP B C 1
ATOM 3262 O O . ASP B 1 94 ? 18.571 52.149 40.756 1.00 12.75 274 ASP B O 1
ATOM 3271 N N . SER B 1 95 ? 18.352 52.846 38.665 1.00 15.11 275 SER B N 1
ATOM 3272 C CA . SER B 1 95 ? 18.631 51.547 38.067 1.00 13.88 275 SER B CA 1
ATOM 3273 C C . SER B 1 95 ? 19.998 50.987 38.297 1.00 15.78 275 SER B C 1
ATOM 3274 O O . SER B 1 95 ? 20.138 49.777 38.365 1.00 20.48 275 SER B O 1
ATOM 3277 N N . LYS B 1 96 ? 20.993 51.863 38.349 1.00 18.30 276 LYS B N 1
ATOM 3278 C CA . LYS B 1 96 ? 22.349 51.398 38.618 1.00 18.95 276 LYS B CA 1
ATOM 3279 C C . LYS B 1 96 ? 22.572 50.744 39.935 1.00 19.00 276 LYS B C 1
ATOM 3280 O O . LYS B 1 96 ? 23.166 49.628 39.988 1.00 25.27 276 LYS B O 1
ATOM 3286 N N . THR B 1 97 ? 21.935 51.289 40.984 1.00 15.59 277 THR B N 1
ATOM 3287 C CA . THR B 1 97 ? 22.043 50.697 42.294 1.00 13.93 277 THR B CA 1
ATOM 3288 C C . THR B 1 97 ? 20.784 49.837 42.663 1.00 12.52 277 THR B C 1
ATOM 3289 O O . THR B 1 97 ? 20.744 49.289 43.747 1.00 14.61 277 THR B O 1
ATOM 3293 N N . ASN B 1 98 ? 19.843 49.818 41.716 1.00 12.45 278 ASN B N 1
ATOM 3294 C CA . ASN B 1 98 ? 18.552 49.093 41.933 1.00 10.30 278 ASN B CA 1
ATOM 3295 C C . ASN B 1 98 ? 17.892 49.473 43.290 1.00 12.02 278 ASN B C 1
ATOM 3296 O O . ASN B 1 98 ? 17.521 48.546 44.019 1.00 11.64 278 ASN B O 1
ATOM 3301 N N . THR B 1 99 ? 17.928 50.746 43.586 1.00 12.58 279 THR B N 1
ATOM 3302 C CA . THR B 1 99 ? 17.480 51.240 44.871 1.00 12.10 279 THR B CA 1
ATOM 3303 C C . THR B 1 99 ? 16.601 52.451 44.676 1.00 11.36 279 THR B C 1
ATOM 3304 O O . THR B 1 99 ? 16.880 53.309 43.879 1.00 11.45 279 THR B O 1
ATOM 3308 N N . THR B 1 100 ? 15.464 52.517 45.395 1.00 11.26 280 THR B N 1
ATOM 3309 C CA . THR B 1 100 ? 14.701 53.723 45.527 1.00 9.82 280 THR B CA 1
ATOM 3310 C C . THR B 1 100 ? 14.978 54.424 46.826 1.00 10.61 280 THR B C 1
ATOM 3311 O O . THR B 1 100 ? 14.964 53.772 47.882 1.00 11.15 280 THR B O 1
ATOM 3315 N N . THR B 1 101 ? 15.251 55.728 46.719 1.00 10.84 281 THR B N 1
ATOM 3316 C CA . THR B 1 101 ? 15.436 56.534 47.977 1.00 10.27 281 THR B CA 1
ATOM 3317 C C . THR B 1 101 ? 14.239 57.485 48.075 1.00 11.42 281 THR B C 1
ATOM 3318 O O . THR B 1 101 ? 13.951 58.239 47.174 1.00 12.07 281 THR B O 1
ATOM 3322 N N . TYR B 1 102 ? 13.515 57.291 49.152 1.00 12.56 282 TYR B N 1
ATOM 3323 C CA . TYR B 1 102 ? 12.308 58.046 49.504 1.00 12.03 282 TYR B CA 1
ATOM 3324 C C . TYR B 1 102 ? 12.633 59.124 50.532 1.00 11.76 282 TYR B C 1
ATOM 3325 O O . TYR B 1 102 ? 13.385 58.834 51.460 1.00 13.18 282 TYR B O 1
ATOM 3334 N N . THR B 1 103 ? 12.050 60.311 50.288 1.00 11.79 283 THR B N 1
ATOM 3335 C CA . THR B 1 103 ? 12.109 61.452 51.197 1.00 12.53 283 THR B CA 1
ATOM 3336 C C . THR B 1 103 ? 10.746 61.822 51.690 1.00 10.78 283 THR B C 1
ATOM 3337 O O . THR B 1 103 ? 9.909 62.131 50.914 1.00 11.57 283 THR B O 1
ATOM 3341 N N . PHE B 1 104 ? 10.548 61.865 53.032 1.00 12.59 284 PHE B N 1
ATOM 3342 C CA . PHE B 1 104 ? 9.287 62.227 53.640 1.00 11.68 284 PHE B CA 1
ATOM 3343 C C . PHE B 1 104 ? 8.969 63.663 53.482 1.00 13.06 284 PHE B C 1
ATOM 3344 O O . PHE B 1 104 ? 9.869 64.506 53.669 1.00 13.65 284 PHE B O 1
ATOM 3352 N N . THR B 1 105 ? 7.684 63.947 53.272 1.00 12.30 285 THR B N 1
ATOM 3353 C CA . THR B 1 105 ? 7.168 65.284 53.340 1.00 13.17 285 THR B CA 1
ATOM 3354 C C . THR B 1 105 ? 6.894 65.707 54.807 1.00 14.01 285 THR B C 1
ATOM 3355 O O . THR B 1 105 ? 7.146 64.941 55.732 1.00 14.21 285 THR B O 1
ATOM 3359 N N . ASN B 1 106 ? 6.265 66.864 54.978 1.00 12.98 286 ASN B N 1
ATOM 3360 C CA . ASN B 1 106 ? 5.821 67.222 56.270 1.00 12.02 286 ASN B CA 1
ATOM 3361 C C . ASN B 1 106 ? 4.681 66.490 56.869 1.00 12.75 286 ASN B C 1
ATOM 3362 O O . ASN B 1 106 ? 4.331 66.689 58.048 1.00 15.11 286 ASN B O 1
ATOM 3367 N N . TYR B 1 107 ? 4.198 65.471 56.142 1.00 13.18 287 TYR B N 1
ATOM 3368 C CA . TYR B 1 107 ? 3.141 64.648 56.686 1.00 13.04 287 TYR B CA 1
ATOM 3369 C C . TYR B 1 107 ? 3.615 63.965 57.983 1.00 12.56 287 TYR B C 1
ATOM 3370 O O . TYR B 1 107 ? 2.847 63.815 58.902 1.00 13.95 287 TYR B O 1
ATOM 3379 N N . VAL B 1 108 ? 4.882 63.632 58.066 1.00 10.93 288 VAL B N 1
ATOM 3380 C CA . VAL B 1 108 ? 5.355 62.860 59.195 1.00 11.62 288 VAL B CA 1
ATOM 3381 C C . VAL B 1 108 ? 5.727 63.835 60.376 1.00 14.27 288 VAL B C 1
ATOM 3382 O O . VAL B 1 108 ? 5.932 63.321 61.494 1.00 14.68 288 VAL B O 1
ATOM 3386 N N . ASP B 1 109 ? 5.587 65.119 60.145 1.00 13.60 289 ASP B N 1
ATOM 3387 C CA . ASP B 1 109 ? 5.624 66.034 61.285 1.00 12.25 289 ASP B CA 1
ATOM 3388 C C . ASP B 1 109 ? 4.200 66.465 61.744 1.00 15.98 289 ASP B C 1
ATOM 3389 O O . ASP B 1 109 ? 4.008 66.767 62.917 1.00 18.20 289 ASP B O 1
ATOM 3394 N N . GLN B 1 110 ? 3.265 66.519 60.824 1.00 13.84 290 GLN B N 1
ATOM 3395 C CA . GLN B 1 110 ? 1.874 66.971 61.107 1.00 14.63 290 GLN B CA 1
ATOM 3396 C C . GLN B 1 110 ? 0.988 65.884 61.605 1.00 15.88 290 GLN B C 1
ATOM 3397 O O . GLN B 1 110 ? -0.016 66.192 62.214 1.00 17.38 290 GLN B O 1
ATOM 3403 N N . TYR B 1 111 ? 1.398 64.620 61.376 1.00 15.01 291 TYR B N 1
ATOM 3404 C CA . TYR B 1 111 ? 0.647 63.442 61.805 1.00 15.99 291 TYR B CA 1
ATOM 3405 C C . TYR B 1 111 ? 1.464 62.510 62.641 1.00 15.33 291 TYR B C 1
ATOM 3406 O O . TYR B 1 111 ? 2.664 62.372 62.450 1.00 15.55 291 TYR B O 1
ATOM 3415 N N . THR B 1 112 ? 0.791 61.901 63.572 1.00 14.12 292 THR B N 1
ATOM 3416 C CA A THR B 1 112 ? 1.329 60.835 64.418 0.50 15.16 292 THR B CA 1
ATOM 3417 C CA B THR B 1 112 ? 1.331 60.828 64.413 0.50 15.90 292 THR B CA 1
ATOM 3418 C C . THR B 1 112 ? 0.670 59.524 64.133 1.00 12.83 292 THR B C 1
ATOM 3419 O O . THR B 1 112 ? -0.393 59.489 63.441 1.00 13.34 292 THR B O 1
ATOM 3426 N N . ASN B 1 113 ? 1.172 58.432 64.694 1.00 13.29 293 ASN B N 1
ATOM 3427 C CA . ASN B 1 113 ? 0.567 57.143 64.588 1.00 14.85 293 ASN B CA 1
ATOM 3428 C C . ASN B 1 113 ? 0.226 56.744 63.122 1.00 12.61 293 ASN B C 1
ATOM 3429 O O . ASN B 1 113 ? -0.860 56.178 62.804 1.00 11.94 293 ASN B O 1
ATOM 3434 N N . VAL B 1 114 ? 1.216 56.972 62.269 1.00 12.55 294 VAL B N 1
ATOM 3435 C CA . VAL B 1 114 ? 1.012 56.697 60.861 1.00 11.75 294 VAL B CA 1
ATOM 3436 C C . VAL B 1 114 ? 1.359 55.226 60.545 1.00 10.84 294 VAL B C 1
ATOM 3437 O O . VAL B 1 114 ? 2.422 54.704 60.873 1.00 12.27 294 VAL B O 1
ATOM 3441 N N . SER B 1 115 ? 0.428 54.625 59.816 1.00 13.73 295 SER B N 1
ATOM 3442 C CA . SER B 1 115 ? 0.604 53.289 59.242 1.00 11.99 295 SER B CA 1
ATOM 3443 C C . SER B 1 115 ? 0.096 53.304 57.833 1.00 12.52 295 SER B C 1
ATOM 3444 O O . SER B 1 115 ? -0.766 54.091 57.513 1.00 13.85 295 SER B O 1
ATOM 3447 N N . GLY B 1 116 ? 0.613 52.382 57.033 1.00 10.24 296 GLY B N 1
ATOM 3448 C CA . GLY B 1 116 ? 0.239 52.359 55.642 1.00 9.36 296 GLY B CA 1
ATOM 3449 C C . GLY B 1 116 ? 0.565 51.078 54.995 1.00 10.33 296 GLY B C 1
ATOM 3450 O O . GLY B 1 116 ? 0.908 50.072 55.625 1.00 10.90 296 GLY B O 1
ATOM 3451 N N . SER B 1 117 ? 0.397 51.047 53.674 1.00 9.44 297 SER B N 1
ATOM 3452 C CA . SER B 1 117 ? 0.726 49.892 52.876 1.00 8.99 297 SER B CA 1
ATOM 3453 C C . SER B 1 117 ? 1.013 50.323 51.456 1.00 8.78 297 SER B C 1
ATOM 3454 O O . SER B 1 117 ? 0.686 51.458 51.060 1.00 10.03 297 SER B O 1
ATOM 3457 N N . PHE B 1 118 ? 1.673 49.466 50.691 1.00 9.25 298 PHE B N 1
ATOM 3458 C CA . PHE B 1 118 ? 1.820 49.707 49.264 1.00 10.21 298 PHE B CA 1
ATOM 3459 C C . PHE B 1 118 ? 1.688 48.365 48.521 1.00 8.76 298 PHE B C 1
ATOM 3460 O O . PHE B 1 118 ? 1.938 47.293 49.088 1.00 10.29 298 PHE B O 1
ATOM 3468 N N A GLU B 1 119 ? 1.483 48.465 47.225 0.50 9.01 299 GLU B N 1
ATOM 3469 N N B GLU B 1 119 ? 1.486 48.465 47.225 0.50 9.24 299 GLU B N 1
ATOM 3470 C CA A GLU B 1 119 ? 1.514 47.349 46.273 0.50 9.35 299 GLU B CA 1
ATOM 3471 C CA B GLU B 1 119 ? 1.504 47.353 46.272 0.50 9.85 299 GLU B CA 1
ATOM 3472 C C A GLU B 1 119 ? 2.232 47.884 45.039 0.50 8.70 299 GLU B C 1
ATOM 3473 C C B GLU B 1 119 ? 2.241 47.890 45.053 0.50 8.65 299 GLU B C 1
ATOM 3474 O O A GLU B 1 119 ? 1.832 48.908 44.496 0.50 10.41 299 GLU B O 1
ATOM 3475 O O B GLU B 1 119 ? 1.832 48.906 44.496 0.50 11.00 299 GLU B O 1
ATOM 3486 N N . GLN B 1 120 ? 3.320 47.247 44.659 1.00 9.34 300 GLN B N 1
ATOM 3487 C CA . GLN B 1 120 ? 4.166 47.733 43.565 1.00 9.75 300 GLN B CA 1
ATOM 3488 C C . GLN B 1 120 ? 4.289 46.671 42.510 1.00 8.90 300 GLN B C 1
ATOM 3489 O O . GLN B 1 120 ? 4.492 45.462 42.832 1.00 10.98 300 GLN B O 1
ATOM 3495 N N . VAL B 1 121 ? 4.120 47.030 41.284 1.00 8.58 301 VAL B N 1
ATOM 3496 C CA . VAL B 1 121 ? 4.340 46.056 40.170 1.00 9.35 301 VAL B CA 1
ATOM 3497 C C . VAL B 1 121 ? 5.816 45.918 40.006 1.00 9.37 301 VAL B C 1
ATOM 3498 O O . VAL B 1 121 ? 6.572 46.919 40.038 1.00 9.54 301 VAL B O 1
ATOM 3502 N N . ALA B 1 122 ? 6.264 44.671 39.885 1.00 8.46 302 ALA B N 1
ATOM 3503 C CA . ALA B 1 122 ? 7.665 44.358 39.842 1.00 8.48 302 ALA B CA 1
ATOM 3504 C C . ALA B 1 122 ? 7.891 43.239 38.831 1.00 9.20 302 ALA B C 1
ATOM 3505 O O . ALA B 1 122 ? 6.997 42.708 38.255 1.00 9.54 302 ALA B O 1
ATOM 3507 N N . PHE B 1 123 ? 9.207 42.918 38.675 1.00 8.41 303 PHE B N 1
ATOM 3508 C CA . PHE B 1 123 ? 9.579 42.032 37.572 1.00 8.17 303 PHE B CA 1
ATOM 3509 C C . PHE B 1 123 ? 10.921 41.387 37.865 1.00 7.82 303 PHE B C 1
ATOM 3510 O O . PHE B 1 123 ? 11.649 41.731 38.819 1.00 9.29 303 PHE B O 1
ATOM 3518 N N . ALA B 1 124 ? 11.289 40.413 37.001 1.00 9.44 304 ALA B N 1
ATOM 3519 C CA . ALA B 1 124 ? 12.676 39.931 37.001 1.00 10.82 304 ALA B CA 1
ATOM 3520 C C . ALA B 1 124 ? 13.588 40.993 36.440 1.00 10.35 304 ALA B C 1
ATOM 3521 O O . ALA B 1 124 ? 13.276 41.745 35.490 1.00 10.64 304 ALA B O 1
ATOM 3523 N N . LYS B 1 125 ? 14.803 41.031 37.000 1.00 10.12 305 LYS B N 1
ATOM 3524 C CA . LYS B 1 125 ? 15.940 41.697 36.401 1.00 9.89 305 LYS B CA 1
ATOM 3525 C C . LYS B 1 125 ? 16.472 40.739 35.346 1.00 10.33 305 LYS B C 1
ATOM 3526 O O . LYS B 1 125 ? 17.213 39.790 35.653 1.00 11.80 305 LYS B O 1
ATOM 3532 N N . ARG B 1 126 ? 16.043 40.958 34.096 1.00 10.76 306 ARG B N 1
ATOM 3533 C CA . ARG B 1 126 ? 16.153 39.986 33.048 1.00 11.96 306 ARG B CA 1
ATOM 3534 C C . ARG B 1 126 ? 17.625 39.728 32.678 1.00 10.95 306 ARG B C 1
ATOM 3535 O O . ARG B 1 126 ? 17.889 38.650 32.168 1.00 13.42 306 ARG B O 1
ATOM 3543 N N . GLU B 1 127 ? 18.496 40.682 32.917 1.00 11.53 307 GLU B N 1
ATOM 3544 C CA . GLU B 1 127 ? 19.913 40.426 32.550 1.00 14.03 307 GLU B CA 1
ATOM 3545 C C . GLU B 1 127 ? 20.522 39.424 33.456 1.00 14.72 307 GLU B C 1
ATOM 3546 O O . GLU B 1 127 ? 21.548 38.858 33.094 1.00 14.62 307 GLU B O 1
ATOM 3552 N N . ASN B 1 128 ? 19.936 39.200 34.655 1.00 12.75 308 ASN B N 1
ATOM 3553 C CA . ASN B 1 128 ? 20.489 38.269 35.650 1.00 12.08 308 ASN B CA 1
ATOM 3554 C C . ASN B 1 128 ? 19.650 36.992 35.778 1.00 11.21 308 ASN B C 1
ATOM 3555 O O . ASN B 1 128 ? 20.179 35.911 35.973 1.00 12.92 308 ASN B O 1
ATOM 3560 N N . ALA B 1 129 ? 18.287 37.135 35.741 1.00 10.28 309 ALA B N 1
ATOM 3561 C CA . ALA B 1 129 ? 17.380 36.046 35.823 1.00 11.28 309 ALA B CA 1
ATOM 3562 C C . ALA B 1 129 ? 17.210 35.463 34.386 1.00 12.04 309 ALA B C 1
ATOM 3563 O O . ALA B 1 129 ? 16.238 35.730 33.722 1.00 14.01 309 ALA B O 1
ATOM 3565 N N . THR B 1 130 ? 18.226 34.825 33.900 1.00 11.18 310 THR B N 1
ATOM 3566 C CA . THR B 1 130 ? 18.353 34.573 32.449 1.00 12.49 310 THR B CA 1
ATOM 3567 C C . THR B 1 130 ? 17.645 33.366 31.917 1.00 13.81 310 THR B C 1
ATOM 3568 O O . THR B 1 130 ? 17.426 33.346 30.677 1.00 13.87 310 THR B O 1
ATOM 3572 N N . THR B 1 131 ? 17.392 32.321 32.719 1.00 12.40 311 THR B N 1
ATOM 3573 C CA . THR B 1 131 ? 17.154 31.008 32.214 1.00 13.79 311 THR B CA 1
ATOM 3574 C C . THR B 1 131 ? 15.755 30.477 32.504 1.00 13.99 311 THR B C 1
ATOM 3575 O O . THR B 1 131 ? 15.287 30.553 33.655 1.00 15.08 311 THR B O 1
ATOM 3579 N N . ASP B 1 132 ? 15.126 29.827 31.496 1.00 14.01 312 ASP B N 1
ATOM 3580 C CA . ASP B 1 132 ? 13.817 29.324 31.575 1.00 14.33 312 ASP B CA 1
ATOM 3581 C C . ASP B 1 132 ? 13.703 28.172 32.643 1.00 14.07 312 ASP B C 1
ATOM 3582 O O . ASP B 1 132 ? 14.657 27.381 32.780 1.00 16.38 312 ASP B O 1
ATOM 3587 N N . LYS B 1 133 ? 12.565 28.112 33.312 1.00 13.69 313 LYS B N 1
ATOM 3588 C CA . LYS B 1 133 ? 12.245 27.110 34.285 1.00 14.58 313 LYS B CA 1
ATOM 3589 C C . LYS B 1 133 ? 13.229 27.030 35.403 1.00 14.49 313 LYS B C 1
ATOM 3590 O O . LYS B 1 133 ? 13.333 25.983 36.050 1.00 22.35 313 LYS B O 1
ATOM 3596 N N . THR B 1 134 ? 13.874 28.156 35.783 1.00 13.69 314 THR B N 1
ATOM 3597 C CA . THR B 1 134 ? 14.875 28.267 36.789 1.00 14.28 314 THR B CA 1
ATOM 3598 C C . THR B 1 134 ? 14.263 29.148 37.894 1.00 13.24 314 THR B C 1
ATOM 3599 O O . THR B 1 134 ? 13.647 30.215 37.625 1.00 12.52 314 THR B O 1
ATOM 3603 N N . ALA B 1 135 ? 14.404 28.706 39.165 1.00 12.01 315 ALA B N 1
ATOM 3604 C CA . ALA B 1 135 ? 14.076 29.485 40.314 1.00 11.55 315 ALA B CA 1
ATOM 3605 C C . ALA B 1 135 ? 15.111 30.499 40.583 1.00 13.34 315 ALA B C 1
ATOM 3606 O O . ALA B 1 135 ? 16.306 30.187 40.703 1.00 15.69 315 ALA B O 1
ATOM 3608 N N . TYR B 1 136 ? 14.644 31.726 40.735 1.00 10.56 316 TYR B N 1
ATOM 3609 C CA . TYR B 1 136 ? 15.519 32.835 41.152 1.00 10.06 316 TYR B CA 1
ATOM 3610 C C . TYR B 1 136 ? 14.995 33.423 42.437 1.00 11.76 316 TYR B C 1
ATOM 3611 O O . TYR B 1 136 ? 13.778 33.687 42.546 1.00 12.48 316 TYR B O 1
ATOM 3620 N N . LYS B 1 137 ? 15.879 33.708 43.366 1.00 10.65 317 LYS B N 1
ATOM 3621 C CA . LYS B 1 137 ? 15.533 34.366 44.595 1.00 9.93 317 LYS B CA 1
ATOM 3622 C C . LYS B 1 137 ? 15.266 35.847 44.374 1.00 10.77 317 LYS B C 1
ATOM 3623 O O . LYS B 1 137 ? 16.125 36.532 44.047 1.00 13.10 317 LYS B O 1
ATOM 3629 N N . MET B 1 138 ? 14.033 36.269 44.605 1.00 10.62 318 MET B N 1
ATOM 3630 C CA . MET B 1 138 ? 13.581 37.639 44.452 1.00 11.91 318 MET B CA 1
ATOM 3631 C C . MET B 1 138 ? 13.682 38.287 45.835 1.00 12.26 318 MET B C 1
ATOM 3632 O O . MET B 1 138 ? 12.927 37.852 46.713 1.00 13.54 318 MET B O 1
ATOM 3637 N N . GLU B 1 139 ? 14.631 39.209 46.020 1.00 10.79 319 GLU B N 1
ATOM 3638 C CA . GLU B 1 139 ? 14.949 39.728 47.352 1.00 11.57 319 GLU B CA 1
ATOM 3639 C C . GLU B 1 139 ? 14.742 41.247 47.310 1.00 10.29 319 GLU B C 1
ATOM 3640 O O . GLU B 1 139 ? 15.020 41.920 46.316 1.00 11.25 319 GLU B O 1
ATOM 3646 N N . VAL B 1 140 ? 14.312 41.751 48.459 1.00 10.94 320 VAL B N 1
ATOM 3647 C CA . VAL B 1 140 ? 14.225 43.179 48.691 1.00 10.24 320 VAL B CA 1
ATOM 3648 C C . VAL B 1 140 ? 14.447 43.512 50.143 1.00 11.58 320 VAL B C 1
ATOM 3649 O O . VAL B 1 140 ? 14.114 42.685 50.986 1.00 13.28 320 VAL B O 1
ATOM 3653 N N . THR B 1 141 ? 14.958 44.703 50.401 1.00 10.20 321 THR B N 1
ATOM 3654 C CA . THR B 1 141 ? 15.084 45.207 51.766 1.00 10.30 321 THR B CA 1
ATOM 3655 C C . THR B 1 141 ? 14.346 46.516 51.835 1.00 10.70 321 THR B C 1
ATOM 3656 O O . THR B 1 141 ? 14.641 47.438 51.036 1.00 10.37 321 THR B O 1
ATOM 3660 N N . LEU B 1 142 ? 13.276 46.549 52.639 1.00 12.70 322 LEU B N 1
ATOM 3661 C CA . LEU B 1 142 ? 12.418 47.723 52.817 1.00 11.33 322 LEU B CA 1
ATOM 3662 C C . LEU B 1 142 ? 12.806 48.375 54.098 1.00 10.37 322 LEU B C 1
ATOM 3663 O O . LEU B 1 142 ? 12.644 47.719 55.148 1.00 11.13 322 LEU B O 1
ATOM 3668 N N . GLY B 1 143 ? 13.427 49.519 54.044 1.00 11.49 323 GLY B N 1
ATOM 3669 C CA . GLY B 1 143 ? 14.068 50.038 55.335 1.00 13.08 323 GLY B CA 1
ATOM 3670 C C . GLY B 1 143 ? 15.219 49.114 55.698 1.00 12.26 323 GLY B C 1
ATOM 3671 O O . GLY B 1 143 ? 16.106 48.929 54.855 1.00 15.80 323 GLY B O 1
ATOM 3672 N N . ASN B 1 144 ? 15.179 48.441 56.876 1.00 13.30 324 ASN B N 1
ATOM 3673 C CA . ASN B 1 144 ? 16.064 47.384 57.229 1.00 13.35 324 ASN B CA 1
ATOM 3674 C C . ASN B 1 144 ? 15.459 46.038 57.238 1.00 14.20 324 ASN B C 1
ATOM 3675 O O . ASN B 1 144 ? 16.041 45.089 57.684 1.00 20.03 324 ASN B O 1
ATOM 3680 N N . ASP B 1 145 ? 14.195 45.915 56.781 1.00 12.70 325 ASP B N 1
ATOM 3681 C CA . ASP B 1 145 ? 13.515 44.674 56.753 1.00 11.88 325 ASP B CA 1
ATOM 3682 C C . ASP B 1 145 ? 13.654 43.908 55.448 1.00 12.32 325 ASP B C 1
ATOM 3683 O O . ASP B 1 145 ? 13.246 44.374 54.383 1.00 14.78 325 ASP B O 1
ATOM 3688 N N . THR B 1 146 ? 14.263 42.791 55.513 1.00 13.94 326 THR B N 1
ATOM 3689 C CA . THR B 1 146 ? 14.524 41.943 54.329 1.00 14.03 326 THR B CA 1
ATOM 3690 C C . THR B 1 146 ? 13.466 40.885 54.100 1.00 15.16 326 THR B C 1
ATOM 3691 O O . THR B 1 146 ? 12.833 40.428 55.033 1.00 16.01 326 THR B O 1
ATOM 3695 N N . TYR B 1 147 ? 13.264 40.572 52.844 1.00 13.47 327 TYR B N 1
ATOM 3696 C CA . TYR B 1 147 ? 12.385 39.517 52.465 1.00 13.54 327 TYR B CA 1
ATOM 3697 C C . TYR B 1 147 ? 12.893 38.870 51.189 1.00 12.68 327 TYR B C 1
ATOM 3698 O O . TYR B 1 147 ? 13.457 39.570 50.309 1.00 13.71 327 TYR B O 1
ATOM 3707 N N . SER B 1 148 ? 12.681 37.577 51.050 1.00 13.08 328 SER B N 1
ATOM 3708 C CA . SER B 1 148 ? 12.957 36.943 49.771 1.00 15.75 328 SER B CA 1
ATOM 3709 C C . SER B 1 148 ? 11.950 35.866 49.440 1.00 13.79 328 SER B C 1
ATOM 3710 O O . SER B 1 148 ? 11.321 35.299 50.353 1.00 16.77 328 SER B O 1
ATOM 3713 N N . LYS B 1 149 ? 11.781 35.573 48.163 1.00 14.25 329 LYS B N 1
ATOM 3714 C CA . LYS B 1 149 ? 10.894 34.534 47.729 1.00 15.63 329 LYS B CA 1
ATOM 3715 C C . LYS B 1 149 ? 11.450 33.949 46.429 1.00 14.27 329 LYS B C 1
ATOM 3716 O O . LYS B 1 149 ? 11.794 34.681 45.511 1.00 12.06 329 LYS B O 1
ATOM 3722 N N . ASP B 1 150 ? 11.540 32.616 46.334 1.00 12.51 330 ASP B N 1
ATOM 3723 C CA . ASP B 1 150 ? 12.028 32.008 45.078 1.00 13.61 330 ASP B CA 1
ATOM 3724 C C . ASP B 1 150 ? 10.883 32.082 44.105 1.00 11.65 330 ASP B C 1
ATOM 3725 O O . ASP B 1 150 ? 9.735 31.722 44.433 1.00 14.30 330 ASP B O 1
ATOM 3730 N N . VAL B 1 151 ? 11.175 32.436 42.859 1.00 11.09 331 VAL B N 1
ATOM 3731 C CA . VAL B 1 151 ? 10.212 32.475 41.774 1.00 10.21 331 VAL B CA 1
ATOM 3732 C C . VAL B 1 151 ? 10.764 31.799 40.553 1.00 10.84 331 VAL B C 1
ATOM 3733 O O . VAL B 1 151 ? 11.899 32.134 40.145 1.00 10.63 331 VAL B O 1
ATOM 3737 N N . ILE B 1 152 ? 10.025 30.825 40.011 1.00 9.82 332 ILE B N 1
ATOM 3738 C CA . ILE B 1 152 ? 10.386 30.141 38.787 1.00 10.77 332 ILE B CA 1
ATOM 3739 C C . ILE B 1 152 ? 9.959 30.966 37.611 1.00 10.98 332 ILE B C 1
ATOM 3740 O O . ILE B 1 152 ? 8.758 31.290 37.470 1.00 12.13 332 ILE B O 1
ATOM 3745 N N . VAL B 1 153 ? 10.936 31.364 36.763 1.00 11.11 333 VAL B N 1
ATOM 3746 C CA . VAL B 1 153 ? 10.645 32.221 35.619 1.00 11.90 333 VAL B CA 1
ATOM 3747 C C . VAL B 1 153 ? 10.622 31.352 34.378 1.00 14.82 333 VAL B C 1
ATOM 3748 O O . VAL B 1 153 ? 11.368 30.385 34.283 1.00 15.07 333 VAL B O 1
ATOM 3752 N N . ASP B 1 154 ? 9.769 31.754 33.425 1.00 12.49 334 ASP B N 1
ATOM 3753 C CA . ASP B 1 154 ? 9.844 31.176 32.049 1.00 12.95 334 ASP B CA 1
ATOM 3754 C C . ASP B 1 154 ? 9.563 32.311 31.073 1.00 14.02 334 ASP B C 1
ATOM 3755 O O . ASP B 1 154 ? 8.614 33.083 31.216 1.00 15.73 334 ASP B O 1
ATOM 3760 N N . TYR B 1 155 ? 10.446 32.439 30.104 1.00 13.12 335 TYR B N 1
ATOM 3761 C CA . TYR B 1 155 ? 10.297 33.377 28.989 1.00 12.29 335 TYR B CA 1
ATOM 3762 C C . TYR B 1 155 ? 9.913 32.696 27.688 1.00 11.70 335 TYR B C 1
ATOM 3763 O O . TYR B 1 155 ? 9.586 33.377 26.734 1.00 14.46 335 TYR B O 1
ATOM 3772 N N . GLY B 1 156 ? 9.871 31.359 27.665 1.00 13.19 336 GLY B N 1
ATOM 3773 C CA . GLY B 1 156 ? 9.467 30.710 26.442 1.00 17.24 336 GLY B CA 1
ATOM 3774 C C . GLY B 1 156 ? 10.475 30.718 25.321 1.00 15.30 336 GLY B C 1
ATOM 3775 O O . GLY B 1 156 ? 10.042 30.815 24.159 1.00 15.57 336 GLY B O 1
ATOM 3776 N N . ASN B 1 157 ? 11.747 30.655 25.618 1.00 15.96 337 ASN B N 1
ATOM 3777 C CA . ASN B 1 157 ? 12.718 30.592 24.513 1.00 13.88 337 ASN B CA 1
ATOM 3778 C C . ASN B 1 157 ? 12.686 29.171 23.915 1.00 19.08 337 ASN B C 1
ATOM 3779 O O . ASN B 1 157 ? 13.270 28.299 24.416 1.00 30.35 337 ASN B O 1
ATOM 3784 N N . GLN B 1 158 ? 12.275 29.050 22.750 1.00 20.55 338 GLN B N 1
ATOM 3785 C CA . GLN B 1 158 ? 12.217 27.736 22.029 1.00 22.53 338 GLN B CA 1
ATOM 3786 C C . GLN B 1 158 ? 13.497 27.669 21.182 1.00 21.02 338 GLN B C 1
ATOM 3787 O O . GLN B 1 158 ? 13.579 28.329 20.155 1.00 25.27 338 GLN B O 1
ATOM 3793 N N . LYS B 1 159 ? 14.524 26.960 21.674 1.00 22.96 339 LYS B N 1
ATOM 3794 C CA . LYS B 1 159 ? 15.886 27.017 21.149 1.00 28.90 339 LYS B CA 1
ATOM 3795 C C . LYS B 1 159 ? 15.954 26.315 19.762 1.00 28.44 339 LYS B C 1
ATOM 3796 O O . LYS B 1 159 ? 16.921 26.500 19.009 1.00 32.12 339 LYS B O 1
ATOM 3802 N N . GLY B 1 160 ? 14.917 25.529 19.471 1.00 26.37 340 GLY B N 1
ATOM 3803 C CA . GLY B 1 160 ? 14.809 24.854 18.181 1.00 31.42 340 GLY B CA 1
ATOM 3804 C C . GLY B 1 160 ? 14.331 25.704 17.039 1.00 32.37 340 GLY B C 1
ATOM 3805 O O . GLY B 1 160 ? 14.413 25.241 15.890 1.00 33.09 340 GLY B O 1
ATOM 3806 N N . GLN B 1 161 ? 13.877 26.956 17.328 1.00 26.99 341 GLN B N 1
ATOM 3807 C CA . GLN B 1 161 ? 13.311 27.836 16.319 1.00 25.17 341 GLN B CA 1
ATOM 3808 C C . GLN B 1 161 ? 14.496 28.532 15.640 1.00 27.58 341 GLN B C 1
ATOM 3809 O O . GLN B 1 161 ? 15.411 28.963 16.290 1.00 31.78 341 GLN B O 1
ATOM 3815 N N . GLN B 1 162 ? 14.454 28.637 14.322 1.00 20.70 342 GLN B N 1
ATOM 3816 C CA . GLN B 1 162 ? 15.502 29.355 13.612 1.00 18.35 342 GLN B CA 1
ATOM 3817 C C . GLN B 1 162 ? 15.307 30.877 13.763 1.00 16.34 342 GLN B C 1
ATOM 3818 O O . GLN B 1 162 ? 16.214 31.601 13.516 1.00 15.89 342 GLN B O 1
ATOM 3824 N N . LEU B 1 163 ? 14.119 31.268 14.158 1.00 16.95 343 LEU B N 1
ATOM 3825 C CA . LEU B 1 163 ? 13.844 32.713 14.367 1.00 15.14 343 LEU B CA 1
ATOM 3826 C C . LEU B 1 163 ? 12.902 32.802 15.584 1.00 14.07 343 LEU B C 1
ATOM 3827 O O . LEU B 1 163 ? 11.779 32.282 15.541 1.00 15.99 343 LEU B O 1
ATOM 3832 N N . ILE B 1 164 ? 13.236 33.619 16.585 1.00 11.66 344 ILE B N 1
ATOM 3833 C CA . ILE B 1 164 ? 12.329 33.807 17.707 1.00 12.28 344 ILE B CA 1
ATOM 3834 C C . ILE B 1 164 ? 12.664 35.194 18.244 1.00 11.30 344 ILE B C 1
ATOM 3835 O O . ILE B 1 164 ? 13.812 35.607 18.240 1.00 12.98 344 ILE B O 1
ATOM 3840 N N . SER B 1 165 ? 11.655 35.915 18.664 1.00 10.54 345 SER B N 1
ATOM 3841 C CA . SER B 1 165 ? 11.798 37.298 19.144 1.00 10.67 345 SER B CA 1
ATOM 3842 C C . SER B 1 165 ? 11.039 37.503 20.427 1.00 10.19 345 SER B C 1
ATOM 3843 O O . SER B 1 165 ? 10.052 36.780 20.712 1.00 12.33 345 SER B O 1
ATOM 3846 N N . SER B 1 166 ? 11.413 38.554 21.157 1.00 10.69 346 SER B N 1
ATOM 3847 C CA . SER B 1 166 ? 10.704 38.938 22.346 1.00 9.67 346 SER B CA 1
ATOM 3848 C C . SER B 1 166 ? 10.957 40.433 22.597 1.00 11.57 346 SER B C 1
ATOM 3849 O O . SER B 1 166 ? 11.958 40.995 22.148 1.00 10.80 346 SER B O 1
ATOM 3852 N N . THR B 1 167 ? 10.059 41.053 23.297 1.00 10.11 347 THR B N 1
ATOM 3853 C CA . THR B 1 167 ? 10.307 42.339 23.891 1.00 9.29 347 THR B CA 1
ATOM 3854 C C . THR B 1 167 ? 11.385 42.217 24.938 1.00 12.75 347 THR B C 1
ATOM 3855 O O . THR B 1 167 ? 11.260 41.388 25.786 1.00 18.42 347 THR B O 1
ATOM 3859 N N . ASN B 1 168 ? 12.460 42.949 24.835 1.00 8.68 348 ASN B N 1
ATOM 3860 C CA . ASN B 1 168 ? 13.496 43.052 25.846 1.00 10.49 348 ASN B CA 1
ATOM 3861 C C . ASN B 1 168 ? 12.960 43.999 26.923 1.00 10.08 348 ASN B C 1
ATOM 3862 O O . ASN B 1 168 ? 12.877 43.559 28.091 1.00 10.86 348 ASN B O 1
ATOM 3867 N N . TYR B 1 169 ? 12.550 45.200 26.564 1.00 9.52 349 TYR B N 1
ATOM 3868 C CA . TYR B 1 169 ? 11.865 46.062 27.469 1.00 9.77 349 TYR B CA 1
ATOM 3869 C C . TYR B 1 169 ? 11.085 47.106 26.715 1.00 9.39 349 TYR B C 1
ATOM 3870 O O . TYR B 1 169 ? 11.341 47.338 25.484 1.00 9.92 349 TYR B O 1
ATOM 3879 N N . ILE B 1 170 ? 10.118 47.718 27.401 1.00 8.79 350 ILE B N 1
ATOM 3880 C CA . ILE B 1 170 ? 9.502 48.942 26.958 1.00 8.36 350 ILE B CA 1
ATOM 3881 C C . ILE B 1 170 ? 10.070 50.159 27.695 1.00 9.27 350 ILE B C 1
ATOM 3882 O O . ILE B 1 170 ? 10.170 50.140 28.905 1.00 10.09 350 ILE B O 1
ATOM 3887 N N . ASN B 1 171 ? 10.519 51.143 26.938 1.00 9.30 351 ASN B N 1
ATOM 3888 C CA . ASN B 1 171 ? 11.047 52.330 27.558 1.00 11.64 351 ASN B CA 1
ATOM 3889 C C . ASN B 1 171 ? 9.992 53.144 28.239 1.00 11.70 351 ASN B C 1
ATOM 3890 O O . ASN B 1 171 ? 8.912 53.368 27.674 1.00 11.93 3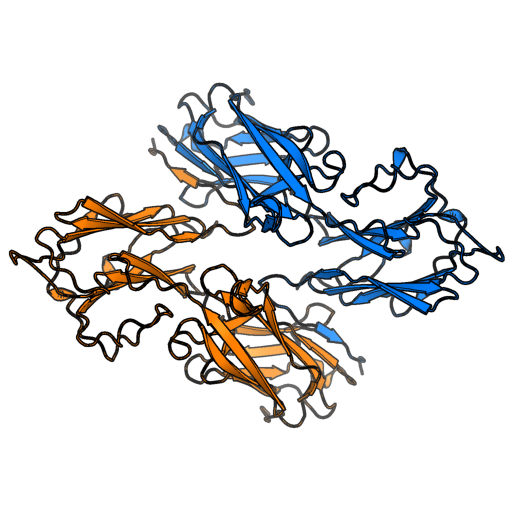51 ASN B O 1
ATOM 3895 N N . ASN B 1 172 ? 10.251 53.505 29.508 1.00 11.96 352 ASN B N 1
ATOM 3896 C CA . ASN B 1 172 ? 9.164 54.107 30.287 1.00 13.20 352 ASN B CA 1
ATOM 3897 C C . ASN B 1 172 ? 8.839 55.534 29.809 1.00 13.12 352 ASN B C 1
ATOM 3898 O O . ASN B 1 172 ? 7.713 56.005 30.016 1.00 15.42 352 ASN B O 1
ATOM 3903 N N . GLU B 1 173 ? 9.839 56.206 29.238 1.00 14.80 353 GLU B N 1
ATOM 3904 C CA . GLU B 1 173 ? 9.668 57.621 28.893 1.00 18.00 353 GLU B CA 1
ATOM 3905 C C . GLU B 1 173 ? 9.097 57.813 27.501 1.00 19.47 353 GLU B C 1
ATOM 3906 O O . GLU B 1 173 ? 8.311 58.731 27.316 1.00 23.00 353 GLU B O 1
ATOM 3912 N N . ASP B 1 174 ? 9.430 56.920 26.566 1.00 16.60 354 ASP B N 1
ATOM 3913 C CA . ASP B 1 174 ? 8.965 57.136 25.183 1.00 14.64 354 ASP B CA 1
ATOM 3914 C C . ASP B 1 174 ? 8.120 55.973 24.642 1.00 13.64 354 ASP B C 1
ATOM 3915 O O . ASP B 1 174 ? 7.579 55.997 23.532 1.00 15.19 354 ASP B O 1
ATOM 3920 N N . LEU B 1 175 ? 7.913 54.932 25.502 1.00 12.04 355 LEU B N 1
ATOM 3921 C CA . LEU B 1 175 ? 7.115 53.789 25.146 1.00 11.41 355 LEU B CA 1
ATOM 3922 C C . LEU B 1 175 ? 7.644 52.980 23.943 1.00 10.68 355 LEU B C 1
ATOM 3923 O O . LEU B 1 175 ? 6.958 52.112 23.404 1.00 12.50 355 LEU B O 1
ATOM 3928 N N . SER B 1 176 ? 8.879 53.193 23.599 1.00 10.51 356 SER B N 1
ATOM 3929 C CA . SER B 1 176 ? 9.483 52.419 22.528 1.00 9.99 356 SER B CA 1
ATOM 3930 C C . SER B 1 176 ? 9.563 50.952 22.936 1.00 10.06 356 SER B C 1
ATOM 3931 O O . SER B 1 176 ? 9.879 50.623 24.104 1.00 9.75 356 SER B O 1
ATOM 3934 N N . ARG B 1 177 ? 9.411 50.090 21.943 1.00 10.09 357 ARG B N 1
ATOM 3935 C CA . ARG B 1 177 ? 9.645 48.652 22.115 1.00 11.60 357 ARG B CA 1
ATOM 3936 C C . ARG B 1 177 ? 11.109 48.407 21.820 1.00 10.19 357 ARG B C 1
ATOM 3937 O O . ARG B 1 177 ? 11.569 48.789 20.742 1.00 12.09 357 ARG B O 1
ATOM 3945 N N . ASN B 1 178 ? 11.803 47.823 22.762 1.00 8.75 358 ASN B N 1
ATOM 3946 C CA . ASN B 1 178 ? 13.254 47.487 22.612 1.00 8.89 358 ASN B CA 1
ATOM 3947 C C . ASN B 1 178 ? 13.226 45.994 22.474 1.00 9.32 358 ASN B C 1
ATOM 3948 O O . ASN B 1 178 ? 12.863 45.278 23.412 1.00 9.31 358 ASN B O 1
ATOM 3953 N N . MET B 1 179 ? 13.516 45.534 21.269 1.00 8.24 359 MET B N 1
ATOM 3954 C CA . MET B 1 179 ? 13.308 44.139 20.892 1.00 9.12 359 MET B CA 1
ATOM 3955 C C . MET B 1 179 ? 14.622 43.339 20.832 1.00 8.27 359 MET B C 1
ATOM 3956 O O . MET B 1 179 ? 15.674 43.927 20.568 1.00 8.84 359 MET B O 1
ATOM 3961 N N . THR B 1 180 ? 14.518 42.042 21.087 1.00 8.80 360 THR B N 1
ATOM 3962 C CA . THR B 1 180 ? 15.600 41.096 20.900 1.00 9.55 360 THR B CA 1
ATOM 3963 C C . THR B 1 180 ? 15.139 39.972 19.982 1.00 9.99 360 THR B C 1
ATOM 3964 O O . THR B 1 180 ? 14.080 39.383 20.212 1.00 10.69 360 THR B O 1
ATOM 3968 N N . VAL B 1 181 ? 15.944 39.708 18.914 1.00 8.94 361 VAL B N 1
ATOM 3969 C CA . VAL B 1 181 ? 15.612 38.648 17.959 1.00 9.96 361 VAL B CA 1
ATOM 3970 C C . VAL B 1 181 ? 16.809 37.671 17.933 1.00 10.27 361 VAL B C 1
ATOM 3971 O O . VAL B 1 181 ? 18.011 38.117 17.835 1.00 10.57 361 VAL B O 1
ATOM 3975 N N . TYR B 1 182 ? 16.521 36.370 18.046 1.00 10.83 362 TYR B N 1
ATOM 3976 C CA . TYR B 1 182 ? 17.562 35.328 17.994 1.00 11.47 362 TYR B CA 1
ATOM 3977 C C . TYR B 1 182 ? 17.394 34.611 16.647 1.00 13.09 362 TYR B C 1
ATOM 3978 O O . TYR B 1 182 ? 16.323 34.055 16.376 1.00 12.73 362 TYR B O 1
ATOM 3987 N N . VAL B 1 183 ? 18.474 34.598 15.889 1.00 12.51 363 VAL B N 1
ATOM 3988 C CA . VAL B 1 183 ? 18.510 33.929 14.632 1.00 13.47 363 VAL B CA 1
ATOM 3989 C C . VAL B 1 183 ? 19.505 32.759 14.622 1.00 13.70 363 VAL B C 1
ATOM 3990 O O . VAL B 1 183 ? 20.677 32.943 15.000 1.00 14.14 363 VAL B O 1
ATOM 3994 N N . ASN B 1 184 ? 18.986 31.599 14.309 1.00 15.65 364 ASN B N 1
ATOM 3995 C CA . ASN B 1 184 ? 19.810 30.418 14.148 1.00 16.15 364 ASN B CA 1
ATOM 3996 C C . ASN B 1 184 ? 20.373 29.863 15.447 1.00 16.42 364 ASN B C 1
ATOM 3997 O O . ASN B 1 184 ? 21.519 29.434 15.513 1.00 15.79 364 ASN B O 1
ATOM 4002 N N . GLN B 1 185 ? 19.546 29.833 16.494 1.00 16.50 365 GLN B N 1
ATOM 4003 C CA . GLN B 1 185 ? 19.949 29.176 17.714 1.00 18.19 365 GLN B CA 1
ATOM 4004 C C . GLN B 1 185 ? 20.406 27.784 17.528 1.00 19.80 365 GLN B C 1
ATOM 4005 O O . GLN B 1 185 ? 21.366 27.384 18.209 1.00 21.35 365 GLN B O 1
ATOM 4011 N N . HIS B 1 186 ? 19.766 27.020 16.610 1.00 21.77 366 HIS B N 1
ATOM 4012 C CA . HIS B 1 186 ? 20.116 25.567 16.451 1.00 23.81 366 HIS B CA 1
ATOM 4013 C C . HIS B 1 186 ? 21.250 25.369 15.416 1.00 26.37 366 HIS B C 1
ATOM 4014 O O . HIS B 1 186 ? 21.651 24.182 15.096 1.00 31.25 366 HIS B O 1
ATOM 4021 N N . LYS B 1 187 ? 21.823 26.416 14.871 1.00 25.51 367 LYS B N 1
ATOM 4022 C CA . LYS B 1 187 ? 23.037 26.331 14.061 1.00 22.50 367 LYS B CA 1
ATOM 4023 C C . LYS B 1 187 ? 22.966 25.515 12.803 1.00 24.84 367 LYS B C 1
ATOM 4024 O O . LYS B 1 187 ? 23.768 24.584 12.603 1.00 33.91 367 LYS B O 1
ATOM 4030 N N . LYS B 1 188 ? 22.096 25.907 11.955 1.00 23.08 368 LYS B N 1
ATOM 4031 C CA . LYS B 1 188 ? 21.950 25.365 10.645 1.00 21.92 368 LYS B CA 1
ATOM 4032 C C . LYS B 1 188 ? 22.731 26.194 9.670 1.00 21.11 368 LYS B C 1
ATOM 4033 O O . LYS B 1 188 ? 23.224 27.284 9.986 1.00 20.99 368 LYS B O 1
ATOM 4039 N N . THR B 1 189 ? 22.857 25.642 8.436 1.00 25.89 369 THR B N 1
ATOM 4040 C CA . THR B 1 189 ? 23.536 26.372 7.358 1.00 22.50 369 THR B CA 1
ATOM 4041 C C . THR B 1 189 ? 22.563 26.883 6.358 1.00 23.89 369 THR B C 1
ATOM 4042 O O . THR B 1 189 ? 21.689 26.101 5.910 1.00 26.39 369 THR B O 1
ATOM 4046 N N . TYR B 1 190 ? 22.686 28.183 6.019 1.00 24.26 370 TYR B N 1
ATOM 4047 C CA . TYR B 1 190 ? 21.788 28.824 5.073 1.00 22.77 370 TYR B CA 1
ATOM 4048 C C . TYR B 1 190 ? 22.448 29.295 3.795 1.00 19.99 370 TYR B C 1
ATOM 4049 O O . TYR B 1 190 ? 23.593 29.736 3.813 1.00 20.88 370 TYR B O 1
ATOM 4058 N N . THR B 1 191 ? 21.725 29.174 2.684 1.00 27.97 371 THR B N 1
ATOM 4059 C CA . THR B 1 191 ? 22.189 29.693 1.381 1.00 24.27 371 THR B CA 1
ATOM 4060 C C . THR B 1 191 ? 21.245 30.761 0.817 1.00 28.49 371 THR B C 1
ATOM 4061 O O . THR B 1 191 ? 21.492 31.287 -0.244 1.00 26.77 371 THR B O 1
ATOM 4065 N N . LYS B 1 192 ? 20.282 31.179 1.689 1.00 27.65 372 LYS B N 1
ATOM 4066 C CA . LYS B 1 192 ? 19.431 32.357 1.479 1.00 25.01 372 LYS B CA 1
ATOM 4067 C C . LYS B 1 192 ? 19.067 32.693 2.947 1.00 21.92 372 LYS B C 1
ATOM 4068 O O . LYS B 1 192 ? 18.839 31.744 3.739 1.00 20.59 372 LYS B O 1
ATOM 4074 N N . GLU B 1 193 ? 19.097 33.961 3.257 1.00 23.02 373 GLU B N 1
ATOM 4075 C CA . GLU B 1 193 ? 18.876 34.324 4.701 1.00 20.09 373 GLU B CA 1
ATOM 4076 C C . GLU B 1 193 ? 18.455 35.779 4.802 1.00 18.94 373 GLU B C 1
ATOM 4077 O O . GLU B 1 193 ? 19.233 36.663 5.127 1.00 21.50 373 GLU B O 1
ATOM 4083 N N . THR B 1 194 ? 17.224 36.042 4.320 1.00 16.87 374 THR B N 1
ATOM 4084 C CA . THR B 1 194 ? 16.723 37.396 4.353 1.00 17.68 374 THR B CA 1
ATOM 4085 C C . THR B 1 194 ? 15.807 37.619 5.553 1.00 15.91 374 THR B C 1
ATOM 4086 O O . THR B 1 194 ? 14.830 36.929 5.723 1.00 18.08 374 THR B O 1
ATOM 4090 N N . PHE B 1 195 ? 16.235 38.648 6.353 1.00 13.86 375 PHE B N 1
ATOM 4091 C CA . PHE B 1 195 ? 15.530 38.891 7.594 1.00 13.06 375 PHE B CA 1
ATOM 4092 C C . PHE B 1 195 ? 14.766 40.195 7.429 1.00 11.63 375 PHE B C 1
ATOM 4093 O O . PHE B 1 195 ? 15.298 41.261 7.120 1.00 15.07 375 PHE B O 1
ATOM 4101 N N . VAL B 1 196 ? 13.458 40.117 7.639 1.00 13.39 376 VAL B N 1
ATOM 4102 C CA . VAL B 1 196 ? 12.587 41.286 7.473 1.00 13.43 376 VAL B CA 1
ATOM 4103 C C . VAL B 1 196 ? 11.802 41.501 8.772 1.00 13.77 376 VAL B C 1
ATOM 4104 O O . VAL B 1 196 ? 11.324 40.548 9.399 1.00 13.32 376 VAL B O 1
ATOM 4108 N N . THR B 1 197 ? 11.675 42.784 9.137 1.00 11.46 377 THR B N 1
ATOM 4109 C CA . THR B 1 197 ? 10.857 43.225 10.254 1.00 10.87 377 THR B CA 1
ATOM 4110 C C . THR B 1 197 ? 9.797 44.133 9.674 1.00 11.60 377 THR B C 1
ATOM 4111 O O . THR B 1 197 ? 10.122 45.072 8.940 1.00 13.52 377 THR B O 1
ATOM 4115 N N . ASN B 1 198 ? 8.539 43.903 10.018 1.00 11.51 378 ASN B N 1
ATOM 4116 C CA . ASN B 1 198 ? 7.453 44.783 9.635 1.00 11.86 378 ASN B CA 1
ATOM 4117 C C . ASN B 1 198 ? 6.720 45.247 10.923 1.00 13.89 378 ASN B C 1
ATOM 4118 O O . ASN B 1 198 ? 6.278 44.412 11.699 1.00 13.33 378 ASN B O 1
ATOM 4123 N N . LEU B 1 199 ? 6.559 46.545 11.012 1.00 10.34 379 LEU B N 1
ATOM 4124 C CA . LEU B 1 199 ? 5.964 47.233 12.217 1.00 10.44 379 LEU B CA 1
ATOM 4125 C C . LEU B 1 199 ? 4.551 47.641 11.843 1.00 11.50 379 LEU B C 1
ATOM 4126 O O . LEU B 1 199 ? 4.249 48.213 10.752 1.00 14.15 379 LEU B O 1
ATOM 4131 N N . THR B 1 200 ? 3.617 47.490 12.768 1.00 10.72 380 THR B N 1
ATOM 4132 C CA . THR B 1 200 ? 2.268 48.014 12.675 1.00 11.28 380 THR B CA 1
ATOM 4133 C C . THR B 1 200 ? 2.052 48.890 13.907 1.00 10.36 380 THR B C 1
ATOM 4134 O O . THR B 1 200 ? 2.097 48.358 15.073 1.00 11.18 380 THR B O 1
ATOM 4138 N N . GLY B 1 201 ? 1.841 50.157 13.744 1.00 11.62 381 GLY B N 1
ATOM 4139 C CA . GLY B 1 201 ? 1.700 51.065 14.851 1.00 12.32 381 GLY B CA 1
ATOM 4140 C C . GLY B 1 201 ? 2.984 51.651 15.400 1.00 9.78 381 GLY B C 1
ATOM 4141 O O . GLY B 1 201 ? 2.914 52.482 16.324 1.00 10.98 381 GLY B O 1
ATOM 4142 N N . TYR B 1 202 ? 4.106 51.295 14.780 1.00 11.17 382 TYR B N 1
ATOM 4143 C CA . TYR B 1 202 ? 5.411 51.769 15.203 1.00 10.00 382 TYR B CA 1
ATOM 4144 C C . TYR B 1 202 ? 6.254 52.064 13.988 1.00 10.56 382 TYR B C 1
ATOM 4145 O O . TYR B 1 202 ? 5.899 51.659 12.901 1.00 11.26 382 TYR B O 1
ATOM 4154 N N . LYS B 1 203 ? 7.309 52.834 14.210 1.00 10.25 383 LYS B N 1
ATOM 4155 C CA . LYS B 1 203 ? 8.319 53.138 13.184 1.00 10.11 383 LYS B CA 1
ATOM 4156 C C . LYS B 1 203 ? 9.702 53.005 13.781 1.00 11.12 383 LYS B C 1
ATOM 4157 O O . LYS B 1 203 ? 9.928 53.244 14.951 1.00 11.08 383 LYS B O 1
ATOM 4163 N N . PHE B 1 204 ? 10.648 52.654 12.911 1.00 11.03 384 PHE B N 1
ATOM 4164 C CA . PHE B 1 204 ? 12.090 52.777 13.190 1.00 10.38 384 PHE B CA 1
ATOM 4165 C C . PHE B 1 204 ? 12.502 54.217 13.040 1.00 12.35 384 PHE B C 1
ATOM 4166 O O . PHE B 1 204 ? 11.914 54.923 12.224 1.00 13.45 384 PHE B O 1
ATOM 4174 N N . ASN B 1 205 ? 13.613 54.522 13.731 1.00 12.94 385 ASN B N 1
ATOM 4175 C CA . ASN B 1 205 ? 14.333 55.756 13.472 1.00 14.96 385 ASN B CA 1
ATOM 4176 C C . ASN B 1 205 ? 15.680 55.369 12.969 1.00 16.71 385 ASN B C 1
ATOM 4177 O O . ASN B 1 205 ? 16.610 55.160 13.775 1.00 20.19 385 ASN B O 1
ATOM 4182 N N . PRO B 1 206 ? 15.858 55.430 11.695 1.00 17.99 386 PRO B N 1
ATOM 4183 C CA . PRO B 1 206 ? 17.203 54.964 11.190 1.00 26.35 386 PRO B CA 1
ATOM 4184 C C . PRO B 1 206 ? 18.337 55.844 11.696 1.00 24.38 386 PRO B C 1
ATOM 4185 O O . PRO B 1 206 ? 19.470 55.374 12.075 1.00 32.11 386 PRO B O 1
ATOM 4189 N N . ASP B 1 207 ? 18.091 57.112 11.833 1.00 23.77 387 ASP B N 1
ATOM 4190 C CA . ASP B 1 207 ? 19.156 57.977 12.270 1.00 30.68 387 ASP B CA 1
ATOM 4191 C C . ASP B 1 207 ? 19.672 57.698 13.660 1.00 26.39 387 ASP B C 1
ATOM 4192 O O . ASP B 1 207 ? 20.748 58.120 13.974 1.00 26.45 387 ASP B O 1
ATOM 4197 N N . ALA B 1 208 ? 18.869 57.040 14.495 1.00 23.48 388 ALA B N 1
ATOM 4198 C CA . ALA B 1 208 ? 19.197 56.872 15.861 1.00 22.84 388 ALA B CA 1
ATOM 4199 C C . ALA B 1 208 ? 20.328 55.811 16.074 1.00 21.04 388 ALA B C 1
ATOM 4200 O O . ALA B 1 208 ? 20.753 55.627 17.219 1.00 23.20 388 ALA B O 1
ATOM 4202 N N . LYS B 1 209 ? 20.714 55.045 15.060 1.00 20.67 389 LYS B N 1
ATOM 4203 C CA . LYS B 1 209 ? 21.722 54.041 15.181 1.00 23.88 389 LYS B CA 1
ATOM 4204 C C . LYS B 1 209 ? 21.526 53.031 16.323 1.00 21.57 389 LYS B C 1
ATOM 4205 O O . LYS B 1 209 ? 22.423 52.754 17.143 1.00 21.47 389 LYS B O 1
ATOM 4211 N N . ASN B 1 210 ? 20.316 52.501 16.342 1.00 17.96 390 ASN B N 1
ATOM 4212 C CA . ASN B 1 210 ? 19.971 51.557 17.407 1.00 16.49 390 ASN B CA 1
ATOM 4213 C C . ASN B 1 210 ? 19.491 50.191 16.913 1.00 13.81 390 ASN B C 1
ATOM 4214 O O . ASN B 1 210 ? 18.913 49.387 17.650 1.00 14.32 390 ASN B O 1
ATOM 4219 N N . PHE B 1 211 ? 19.707 49.927 15.629 1.00 12.82 391 PHE B N 1
ATOM 4220 C CA . PHE B 1 211 ? 19.455 48.604 15.051 1.00 12.45 391 PHE B CA 1
ATOM 4221 C C . PHE B 1 211 ? 20.821 47.928 15.060 1.00 13.78 391 PHE B C 1
ATOM 4222 O O . PHE B 1 211 ? 21.680 48.327 14.345 1.00 15.90 391 PHE B O 1
ATOM 4230 N N . LYS B 1 212 ? 20.996 46.972 15.969 1.00 11.28 392 LYS B N 1
ATOM 4231 C CA . LYS B 1 212 ? 22.283 46.348 16.242 1.00 11.54 392 LYS B CA 1
ATOM 4232 C C . LYS B 1 212 ? 22.242 44.919 15.944 1.00 12.08 392 LYS B C 1
ATOM 4233 O O . LYS B 1 212 ? 21.257 44.194 16.251 1.00 12.26 392 LYS B O 1
ATOM 4239 N N . ILE B 1 213 ? 23.341 44.423 15.310 1.00 11.40 393 ILE B N 1
ATOM 4240 C CA . ILE B 1 213 ? 23.524 43.010 14.945 1.00 11.61 393 ILE B CA 1
ATOM 4241 C C . ILE B 1 213 ? 24.773 42.494 15.646 1.00 10.56 393 ILE B C 1
ATOM 4242 O O . ILE B 1 213 ? 25.848 43.068 15.392 1.00 13.40 393 ILE B O 1
ATOM 4247 N N . TYR B 1 214 ? 24.607 41.453 16.446 1.00 11.52 394 TYR B N 1
ATOM 4248 C CA . TYR B 1 214 ? 25.716 40.839 17.157 1.00 12.36 394 TYR B CA 1
ATOM 4249 C C . TYR B 1 214 ? 25.890 39.394 16.678 1.00 12.86 394 TYR B C 1
ATOM 4250 O O . TYR B 1 214 ? 24.956 38.620 16.576 1.00 13.70 394 TYR B O 1
ATOM 4259 N N . GLU B 1 215 ? 27.125 39.011 16.361 1.00 13.78 395 GLU B N 1
ATOM 4260 C CA . GLU B 1 215 ? 27.463 37.678 15.965 1.00 15.14 395 GLU B CA 1
ATOM 4261 C C . GLU B 1 215 ? 27.776 36.871 17.237 1.00 13.80 395 GLU B C 1
ATOM 4262 O O . GLU B 1 215 ? 28.717 37.250 17.987 1.00 15.78 395 GLU B O 1
ATOM 4268 N N . VAL B 1 216 ? 26.987 35.881 17.487 1.00 15.42 396 VAL B N 1
ATOM 4269 C CA . VAL B 1 216 ? 27.125 34.994 18.659 1.00 16.31 396 VAL B CA 1
ATOM 4270 C C . VAL B 1 216 ? 28.442 34.157 18.465 1.00 16.40 396 VAL B C 1
ATOM 4271 O O . VAL B 1 216 ? 28.705 33.562 17.418 1.00 17.91 396 VAL B O 1
ATOM 4275 N N . THR B 1 217 ? 29.247 34.120 19.526 1.00 14.13 397 THR B N 1
ATOM 4276 C CA . THR B 1 217 ? 30.481 33.367 19.531 1.00 15.17 397 THR B CA 1
ATOM 4277 C C . THR B 1 217 ? 30.475 32.250 20.558 1.00 17.42 397 THR B C 1
ATOM 4278 O O . THR B 1 217 ? 31.459 31.501 20.645 1.00 19.13 397 THR B O 1
ATOM 4282 N N . ASP B 1 218 ? 29.375 32.122 21.351 1.00 17.82 398 ASP B N 1
ATOM 4283 C CA . ASP B 1 218 ? 29.198 31.111 22.375 1.00 16.18 398 ASP B CA 1
ATOM 4284 C C . ASP B 1 218 ? 27.731 30.920 22.581 1.00 15.92 398 ASP B C 1
ATOM 4285 O O . ASP B 1 218 ? 27.024 31.965 22.831 1.00 18.62 398 ASP B O 1
ATOM 4290 N N . GLN B 1 219 ? 27.230 29.678 22.466 1.00 19.25 399 GLN B N 1
ATOM 4291 C CA . GLN B 1 219 ? 25.803 29.412 22.617 1.00 19.62 399 GLN B CA 1
ATOM 4292 C C . GLN B 1 219 ? 25.222 30.072 23.895 1.00 19.79 399 GLN B C 1
ATOM 4293 O O . GLN B 1 219 ? 24.018 30.456 23.858 1.00 18.85 399 GLN B O 1
ATOM 4299 N N A ASN B 1 220 ? 26.010 30.140 24.974 0.50 18.68 400 ASN B N 1
ATOM 4300 N N B ASN B 1 220 ? 25.970 30.113 25.020 0.50 18.04 400 ASN B N 1
ATOM 4301 C CA A ASN B 1 220 ? 25.576 30.755 26.234 0.50 18.42 400 ASN B CA 1
ATOM 4302 C CA B ASN B 1 220 ? 25.465 30.744 26.284 0.50 18.61 400 ASN B CA 1
ATOM 4303 C C A ASN B 1 220 ? 25.049 32.148 26.133 0.50 16.17 400 ASN B C 1
ATOM 4304 C C B ASN B 1 220 ? 25.142 32.231 26.218 0.50 15.72 400 ASN B C 1
ATOM 4305 O O A ASN B 1 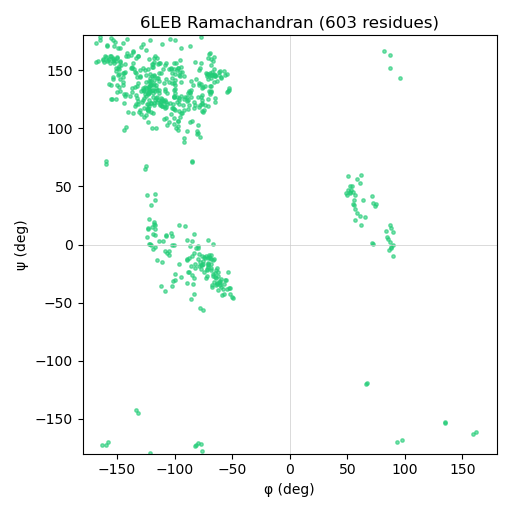220 ? 24.229 32.553 26.928 0.50 17.19 400 ASN B O 1
ATOM 4306 O O B ASN B 1 220 ? 24.600 32.830 27.160 0.50 16.39 400 ASN B O 1
ATOM 4315 N N . GLN B 1 221 ? 25.475 32.866 25.089 1.00 15.05 401 GLN B N 1
ATOM 4316 C CA . GLN B 1 221 ? 25.135 34.241 24.900 1.00 16.59 401 GLN B CA 1
ATOM 4317 C C . GLN B 1 221 ? 23.666 34.388 24.582 1.00 17.17 401 GLN B C 1
ATOM 4318 O O . GLN B 1 221 ? 23.135 35.461 24.856 1.00 15.92 401 GLN B O 1
ATOM 4324 N N . PHE B 1 222 ? 23.028 33.340 24.083 1.00 14.51 402 PHE B N 1
ATOM 4325 C CA . PHE B 1 222 ? 21.574 33.352 23.901 1.00 16.02 402 PHE B CA 1
ATOM 4326 C C . PHE B 1 222 ? 20.929 33.050 25.282 1.00 18.13 402 PHE B C 1
ATOM 4327 O O . PHE B 1 222 ? 20.534 31.959 25.578 1.00 26.07 402 PHE B O 1
ATOM 4335 N N . VAL B 1 223 ? 20.574 34.096 25.976 1.00 14.42 403 VAL B N 1
ATOM 4336 C CA . VAL B 1 223 ? 19.879 33.967 27.265 1.00 12.89 403 VAL B CA 1
ATOM 4337 C C . VAL B 1 223 ? 18.394 33.843 26.988 1.00 12.09 403 VAL B C 1
ATOM 4338 O O . VAL B 1 223 ? 17.846 34.532 26.145 1.00 14.35 403 VAL B O 1
ATOM 4342 N N . ASP B 1 224 ? 17.735 32.989 27.758 1.00 11.74 404 ASP B N 1
ATOM 4343 C CA . ASP B 1 224 ? 16.326 32.764 27.554 1.00 12.93 404 ASP B CA 1
ATOM 4344 C C . ASP B 1 224 ? 15.534 33.992 27.838 1.00 12.91 404 ASP B C 1
ATOM 4345 O O . ASP B 1 224 ? 14.414 34.095 27.336 1.00 12.59 404 ASP B O 1
ATOM 4350 N N . SER B 1 225 ? 16.046 34.897 28.667 1.00 11.20 405 SER B N 1
ATOM 4351 C CA . SER B 1 225 ? 15.328 36.152 29.053 1.00 11.18 405 SER B CA 1
ATOM 4352 C C . SER B 1 225 ? 15.222 37.157 27.936 1.00 9.96 405 SER B C 1
ATOM 4353 O O . SER B 1 225 ? 14.533 38.146 28.110 1.00 12.10 405 SER B O 1
ATOM 4356 N N . PHE B 1 226 ? 15.935 36.959 26.815 1.00 10.00 406 PHE B N 1
ATOM 4357 C CA . PHE B 1 226 ? 16.000 37.929 25.734 1.00 11.65 406 PHE B CA 1
ATOM 4358 C C . PHE B 1 226 ? 16.579 39.268 26.159 1.00 11.00 406 PHE B C 1
ATOM 4359 O O . PHE B 1 226 ? 16.441 40.293 25.450 1.00 11.70 406 PHE B O 1
ATOM 4367 N N . THR B 1 227 ? 17.414 39.270 27.256 1.00 11.12 407 THR B N 1
ATOM 4368 C CA . THR B 1 227 ? 18.168 40.386 27.697 1.00 10.80 407 THR B CA 1
ATOM 4369 C C . THR B 1 227 ? 19.645 40.032 27.806 1.00 12.69 407 THR B C 1
ATOM 4370 O O . THR B 1 227 ? 20.179 39.933 28.871 1.00 13.73 407 THR B O 1
ATOM 4374 N N . PRO B 1 228 ? 20.270 39.783 26.654 1.00 12.85 408 PRO B N 1
ATOM 4375 C CA . PRO B 1 228 ? 21.680 39.418 26.643 1.00 13.64 408 PRO B CA 1
ATOM 4376 C C . PRO B 1 228 ? 22.486 40.586 27.060 1.00 14.29 408 PRO B C 1
ATOM 4377 O O . PRO B 1 228 ? 22.157 41.727 27.011 1.00 15.06 408 PRO B O 1
ATOM 4381 N N . ASP B 1 229 ? 23.668 40.191 27.472 1.00 18.66 409 ASP B N 1
ATOM 4382 C CA . ASP B 1 229 ? 24.609 41.084 27.966 1.00 18.64 409 ASP B CA 1
ATOM 4383 C C . ASP B 1 229 ? 25.417 41.720 26.742 1.00 20.59 409 ASP B C 1
ATOM 4384 O O . ASP B 1 229 ? 26.332 41.070 26.286 1.00 20.39 409 ASP B O 1
ATOM 4389 N N A THR B 1 230 ? 25.201 42.871 26.080 0.50 15.48 410 THR B N 1
ATOM 4390 N N B THR B 1 230 ? 25.124 42.844 26.007 0.50 16.00 410 THR B N 1
ATOM 4391 C CA A THR B 1 230 ? 25.690 43.209 24.787 0.50 17.94 410 THR B CA 1
ATOM 4392 C CA B THR B 1 230 ? 25.674 43.245 24.750 0.50 19.28 410 THR B CA 1
ATOM 4393 C C A THR B 1 230 ? 27.220 43.493 24.937 0.50 21.05 410 THR B C 1
ATOM 4394 C C B THR B 1 230 ? 27.092 43.821 24.814 0.50 22.09 410 THR B C 1
ATOM 4395 O O A THR B 1 230 ? 27.882 43.583 23.974 0.50 18.79 410 THR B O 1
ATOM 4396 O O B THR B 1 230 ? 27.897 43.491 24.026 0.50 21.16 410 THR B O 1
ATOM 4403 N N A SER B 1 231 ? 27.699 43.566 26.184 0.50 14.03 411 SER B N 1
ATOM 4404 N N B SER B 1 231 ? 27.327 44.728 25.751 0.50 16.82 411 SER B N 1
ATOM 4405 C CA A SER B 1 231 ? 29.161 43.703 26.514 0.50 14.77 411 SER B CA 1
ATOM 4406 C CA B SER B 1 231 ? 28.747 45.168 25.927 0.50 13.55 411 SER B CA 1
ATOM 4407 C C A SER B 1 231 ? 30.018 42.435 26.308 0.50 15.03 411 SER B C 1
ATOM 4408 C C B SER B 1 231 ? 29.760 44.061 25.784 0.50 18.33 411 SER B C 1
ATOM 4409 O O A SER B 1 231 ? 31.268 42.489 26.288 0.50 15.93 411 SER B O 1
ATOM 4410 O O B SER B 1 231 ? 30.966 44.329 25.611 0.50 18.65 411 SER B O 1
ATOM 4415 N N A LYS B 1 232 ? 29.371 41.291 26.234 0.50 16.20 412 LYS B N 1
ATOM 4416 N N B LYS B 1 232 ? 29.300 42.836 25.866 0.50 14.63 412 LYS B N 1
ATOM 4417 C CA A LYS B 1 232 ? 30.030 40.006 26.020 0.50 13.71 412 LYS B CA 1
ATOM 4418 C CA B LYS B 1 232 ? 30.158 41.656 25.857 0.50 16.58 412 LYS B CA 1
ATOM 4419 C C A LYS B 1 232 ? 30.011 39.644 24.552 0.50 13.14 412 LYS B C 1
ATOM 4420 C C B LYS B 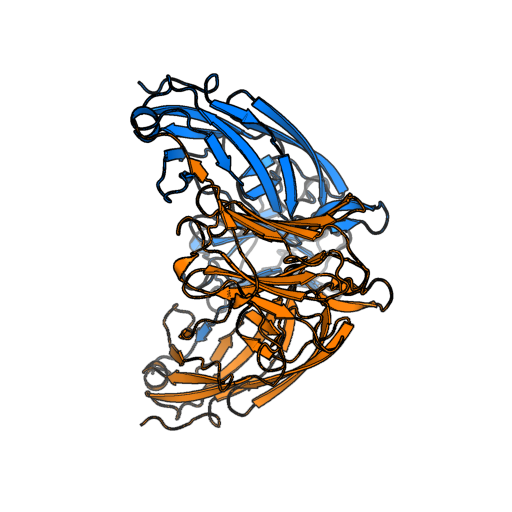1 232 ? 30.132 40.893 24.535 0.50 16.19 412 LYS B C 1
ATOM 4421 O O A LYS B 1 232 ? 30.651 38.704 24.157 0.50 13.37 412 LYS B O 1
ATOM 4422 O O B LYS B 1 232 ? 30.850 39.873 24.393 0.50 14.78 412 LYS B O 1
ATOM 4433 N N A LEU B 1 233 ? 29.300 40.423 23.759 0.50 15.21 413 LEU B N 1
ATOM 4434 N N B LEU B 1 233 ? 29.279 41.349 23.611 0.50 16.59 413 LEU B N 1
ATOM 4435 C CA A LEU B 1 233 ? 29.020 40.143 22.379 0.50 14.86 413 LEU B CA 1
ATOM 4436 C CA B LEU B 1 233 ? 28.996 40.525 22.418 0.50 17.30 413 LEU B CA 1
ATOM 4437 C C A LEU B 1 233 ? 29.921 40.900 21.386 0.50 15.64 413 LEU B C 1
ATOM 4438 C C B LEU B 1 233 ? 29.877 41.062 21.312 0.50 16.99 413 LEU B C 1
ATOM 4439 O O A LEU B 1 233 ? 30.419 41.935 21.639 0.50 18.08 413 LEU B O 1
ATOM 4440 O O B LEU B 1 233 ? 30.359 42.154 21.435 0.50 20.85 413 LEU B O 1
ATOM 4449 N N . LYS B 1 234 ? 30.017 40.305 20.236 1.00 18.09 414 LYS B N 1
ATOM 4450 C CA . LYS B 1 234 ? 30.719 40.809 19.039 1.00 15.65 414 LYS B CA 1
ATOM 4451 C C . LYS B 1 234 ? 29.758 41.602 18.154 1.00 16.97 414 LYS B C 1
ATOM 4452 O O . LYS B 1 234 ? 28.894 41.028 17.515 1.00 17.43 414 LYS B O 1
ATOM 4458 N N . ASP B 1 235 ? 29.897 42.914 18.142 1.00 16.04 415 ASP B N 1
ATOM 4459 C CA . ASP B 1 235 ? 29.068 43.809 17.333 1.00 15.14 415 ASP B CA 1
ATOM 4460 C C . ASP B 1 235 ? 29.552 43.790 15.909 1.00 15.59 415 ASP B C 1
ATOM 4461 O O . ASP B 1 235 ? 30.721 44.188 15.678 1.00 16.55 415 ASP B O 1
ATOM 4466 N N . VAL B 1 236 ? 28.669 43.341 14.968 1.00 14.59 416 VAL B N 1
ATOM 4467 C CA . VAL B 1 236 ? 29.001 43.319 13.544 1.00 13.79 416 VAL B CA 1
ATOM 4468 C C . VAL B 1 236 ? 28.083 44.208 12.779 1.00 15.62 416 VAL B C 1
ATOM 4469 O O . VAL B 1 236 ? 28.009 44.121 11.550 1.00 15.79 416 VAL B O 1
ATOM 4473 N N . THR B 1 237 ? 27.428 45.128 13.454 1.00 15.34 417 THR B N 1
ATOM 4474 C CA . THR B 1 237 ? 26.424 45.943 12.770 1.00 14.97 417 THR B CA 1
ATOM 4475 C C . THR B 1 237 ? 26.897 46.555 11.500 1.00 20.04 417 THR B C 1
ATOM 4476 O O . THR B 1 237 ? 26.170 46.587 10.531 1.00 17.91 417 THR B O 1
ATOM 4480 N N . GLY B 1 238 ? 28.119 47.123 11.563 1.00 17.97 418 GLY B N 1
ATOM 4481 C CA . GLY B 1 238 ? 28.570 47.990 10.405 1.00 18.73 418 GLY B CA 1
ATOM 4482 C C . GLY B 1 238 ? 28.898 47.122 9.196 1.00 22.67 418 GLY B C 1
ATOM 4483 O O . GLY B 1 238 ? 29.122 47.692 8.149 1.00 25.34 418 GLY B O 1
ATOM 4484 N N . GLN B 1 239 ? 28.955 45.826 9.332 1.00 18.27 419 GLN B N 1
ATOM 4485 C CA . GLN B 1 239 ? 29.248 44.965 8.186 1.00 23.67 419 GLN B CA 1
ATOM 4486 C C . GLN B 1 239 ? 28.007 44.760 7.307 1.00 19.27 419 GLN B C 1
ATOM 4487 O O . GLN B 1 239 ? 28.123 44.302 6.205 1.00 22.75 419 GLN B O 1
ATOM 4493 N N . PHE B 1 240 ? 26.799 45.031 7.831 1.00 18.29 420 PHE B N 1
ATOM 4494 C CA . PHE B 1 240 ? 25.523 44.648 7.188 1.00 17.42 420 PHE B CA 1
ATOM 4495 C C . PHE B 1 240 ? 24.867 45.902 6.641 1.00 18.08 420 PHE B C 1
ATOM 4496 O O . PHE B 1 240 ? 25.050 47.030 7.195 1.00 21.39 420 PHE B O 1
ATOM 4504 N N . ASP B 1 241 ? 23.993 45.637 5.612 1.00 19.26 421 ASP B N 1
ATOM 4505 C CA . ASP B 1 241 ? 23.174 46.716 5.016 1.00 18.47 421 ASP B CA 1
ATOM 4506 C C . ASP B 1 241 ? 21.704 46.591 5.453 1.00 17.28 421 ASP B C 1
ATOM 4507 O O . ASP B 1 241 ? 21.041 45.732 4.967 1.00 18.23 421 ASP B O 1
ATOM 4512 N N . VAL B 1 242 ? 21.287 47.425 6.387 1.00 13.92 422 VAL B N 1
ATOM 4513 C CA . VAL B 1 242 ? 19.889 47.366 6.842 1.00 14.95 422 VAL B CA 1
ATOM 4514 C C . VAL B 1 242 ? 19.122 48.412 6.061 1.00 13.84 422 VAL B C 1
ATOM 4515 O O . VAL B 1 242 ? 19.387 49.593 6.074 1.00 16.87 422 VAL B O 1
ATOM 4519 N N . ILE B 1 243 ? 18.202 47.873 5.263 1.00 13.90 423 ILE B N 1
ATOM 4520 C CA . ILE B 1 243 ? 17.452 48.656 4.257 1.00 14.46 423 ILE B CA 1
ATOM 4521 C C . ILE B 1 243 ? 16.028 49.019 4.795 1.00 12.67 423 ILE B C 1
ATOM 4522 O O . ILE B 1 243 ? 15.294 48.062 5.086 1.00 13.00 423 ILE B O 1
ATOM 4527 N N . TYR B 1 244 ? 15.758 50.296 4.958 1.00 11.65 424 TYR B N 1
ATOM 4528 C CA . TYR B 1 244 ? 14.489 50.755 5.439 1.00 12.12 424 TYR B CA 1
ATOM 4529 C C . TYR B 1 244 ? 13.537 51.107 4.323 1.00 14.06 424 TYR B C 1
ATOM 4530 O O . TYR B 1 244 ? 13.946 51.651 3.305 1.00 16.48 424 TYR B O 1
ATOM 4539 N N . SER B 1 245 ? 12.247 50.741 4.486 1.00 13.71 425 SER B N 1
ATOM 4540 C CA . SER B 1 245 ? 11.270 51.073 3.457 1.00 13.39 425 SER B CA 1
ATOM 4541 C C . SER B 1 245 ? 9.903 51.155 4.138 1.00 13.02 425 SER B C 1
ATOM 4542 O O . SER B 1 245 ? 9.787 50.985 5.390 1.00 13.50 425 SER B O 1
ATOM 4545 N N . ASN B 1 246 ? 8.879 51.528 3.390 1.00 13.11 426 ASN B N 1
ATOM 4546 C CA . ASN B 1 246 ? 7.473 51.571 3.831 1.00 13.36 426 ASN B CA 1
ATOM 4547 C C . ASN B 1 246 ? 7.296 52.512 4.972 1.00 14.41 426 ASN B C 1
ATOM 4548 O O . ASN B 1 246 ? 6.823 52.056 6.056 1.00 15.74 426 ASN B O 1
ATOM 4553 N N . ASP B 1 247 ? 7.751 53.752 4.829 1.00 14.09 427 ASP B N 1
ATOM 4554 C CA . ASP B 1 247 ? 7.513 54.740 5.873 1.00 15.35 427 ASP B CA 1
ATOM 4555 C C . ASP B 1 247 ? 8.203 54.334 7.173 1.00 15.04 427 ASP B C 1
ATOM 4556 O O . ASP B 1 247 ? 7.720 54.627 8.264 1.00 15.26 427 ASP B O 1
ATOM 4561 N N . ASN B 1 248 ? 9.390 53.776 7.027 1.00 12.72 428 ASN B N 1
ATOM 4562 C CA . ASN B 1 248 ? 10.211 53.292 8.193 1.00 11.94 428 ASN B CA 1
ATOM 4563 C C . ASN B 1 248 ? 9.417 52.319 9.048 1.00 14.88 428 ASN B C 1
ATOM 4564 O O . ASN B 1 248 ? 9.830 52.101 10.196 1.00 13.40 428 ASN B O 1
ATOM 4569 N N . LYS B 1 249 ? 8.567 51.500 8.406 1.00 10.87 429 LYS B N 1
ATOM 4570 C CA . LYS B 1 249 ? 7.906 50.406 9.038 1.00 12.67 429 LYS B CA 1
ATOM 4571 C C . LYS B 1 249 ? 8.462 49.044 8.631 1.00 12.37 429 LYS B C 1
ATOM 4572 O O . LYS B 1 249 ? 8.102 48.049 9.217 1.00 13.29 429 LYS B O 1
ATOM 4578 N N . THR B 1 250 ? 9.389 48.971 7.620 1.00 12.80 430 THR B N 1
ATOM 4579 C CA . THR B 1 250 ? 9.945 47.772 7.198 1.00 10.99 430 THR B CA 1
ATOM 4580 C C . THR B 1 250 ? 11.466 47.896 7.159 1.00 11.23 430 THR B C 1
ATOM 4581 O O . THR B 1 250 ? 11.968 48.917 6.741 1.00 12.85 430 THR B O 1
ATOM 4585 N N . ALA B 1 251 ? 12.137 46.903 7.737 1.00 11.68 431 ALA B N 1
ATOM 4586 C CA . ALA B 1 251 ? 13.601 46.810 7.654 1.00 11.91 431 ALA B CA 1
ATOM 4587 C C . ALA B 1 251 ? 13.950 45.447 7.136 1.00 10.98 431 ALA B C 1
ATOM 4588 O O . ALA B 1 251 ? 13.410 44.457 7.587 1.00 12.36 431 ALA B O 1
ATOM 4590 N N . THR B 1 252 ? 14.868 45.448 6.152 1.00 10.98 432 THR B N 1
ATOM 4591 C CA . THR B 1 252 ? 15.266 44.222 5.470 1.00 11.14 432 THR B CA 1
ATOM 4592 C C . THR B 1 252 ? 16.812 44.143 5.525 1.00 12.60 432 THR B C 1
ATOM 4593 O O . THR B 1 252 ? 17.511 45.127 5.266 1.00 15.03 432 THR B O 1
ATOM 4597 N N . VAL B 1 253 ? 17.281 42.953 5.904 1.00 12.60 433 VAL B N 1
ATOM 4598 C CA . VAL B 1 253 ? 18.752 42.678 5.919 1.00 13.87 433 VAL B CA 1
ATOM 4599 C C . VAL B 1 253 ? 19.032 41.309 5.353 1.00 14.45 433 VAL B C 1
ATOM 4600 O O . VAL B 1 253 ? 18.420 40.305 5.704 1.00 15.33 433 VAL B O 1
ATOM 4604 N N . ASP B 1 254 ? 20.018 41.317 4.420 1.00 16.64 434 ASP B N 1
ATOM 4605 C CA . ASP B 1 254 ? 20.531 40.021 3.865 1.00 17.27 434 ASP B CA 1
ATOM 4606 C C . ASP B 1 254 ? 21.618 39.580 4.841 1.00 16.06 434 ASP B C 1
ATOM 4607 O O . ASP B 1 254 ? 22.751 40.138 4.788 1.00 18.52 434 ASP B O 1
ATOM 4612 N N . LEU B 1 255 ? 21.301 38.587 5.657 1.00 15.67 435 LEU B N 1
ATOM 4613 C CA . LEU B 1 255 ? 22.215 38.129 6.664 1.00 18.87 435 LEU B CA 1
ATOM 4614 C C . LEU B 1 255 ? 23.349 37.281 6.057 1.00 19.66 435 LEU B C 1
ATOM 4615 O O . LEU B 1 255 ? 24.322 37.063 6.729 1.00 19.68 435 LEU B O 1
ATOM 4620 N N . LEU B 1 256 ? 23.233 36.826 4.812 1.00 19.00 436 LEU B N 1
ATOM 4621 C CA . LEU B 1 256 ? 24.357 36.148 4.185 1.00 17.91 436 LEU B CA 1
ATOM 4622 C C . LEU B 1 256 ? 25.478 37.111 3.964 1.00 24.75 436 LEU B C 1
ATOM 4623 O O . LEU B 1 256 ? 26.655 36.724 3.929 1.00 21.74 436 LEU B O 1
ATOM 4628 N N . ASN B 1 257 ? 25.105 38.335 3.668 1.00 27.70 437 ASN B N 1
ATOM 4629 C CA . ASN B 1 257 ? 26.098 39.413 3.566 1.00 27.45 437 ASN B CA 1
ATOM 4630 C C . ASN B 1 257 ? 27.297 39.160 2.568 1.00 27.73 437 ASN B C 1
ATOM 4631 O O . ASN B 1 257 ? 28.480 39.368 2.928 1.00 33.54 437 ASN B O 1
ATOM 4636 N N . GLY B 1 258 ? 26.969 38.674 1.400 1.00 32.81 438 GLY B N 1
ATOM 4637 C CA . GLY B 1 258 ? 27.936 38.525 0.353 1.00 31.18 438 GLY B CA 1
ATOM 4638 C C . GLY B 1 258 ? 28.722 37.251 0.422 1.00 28.61 438 GLY B C 1
ATOM 4639 O O . GLY B 1 258 ? 29.631 37.055 -0.380 1.00 30.93 438 GLY B O 1
ATOM 4640 N N . GLN B 1 259 ? 28.356 36.359 1.342 1.00 28.26 439 GLN B N 1
ATOM 4641 C CA . GLN B 1 259 ? 28.813 34.978 1.345 1.00 24.58 439 GLN B CA 1
ATOM 4642 C C . GLN B 1 259 ? 27.803 34.016 0.706 1.00 27.42 439 GLN B C 1
ATOM 4643 O O . GLN B 1 259 ? 26.587 34.298 0.633 1.00 32.36 439 GLN B O 1
ATOM 4649 N N . SER B 1 260 ? 28.310 32.920 0.157 1.00 26.06 440 SER B N 1
ATOM 4650 C CA . SER B 1 260 ? 27.384 31.960 -0.460 1.00 29.65 440 SER B CA 1
ATOM 4651 C C . SER B 1 260 ? 26.578 31.115 0.523 1.00 28.44 440 SER B C 1
ATOM 4652 O O . SER B 1 260 ? 25.497 30.615 0.214 1.00 27.59 440 SER B O 1
ATOM 4655 N N . SER B 1 261 ? 27.118 30.991 1.705 1.00 26.70 441 SER B N 1
ATOM 4656 C CA . SER B 1 261 ? 26.432 30.272 2.748 1.00 27.20 441 SER B CA 1
ATOM 4657 C C . SER B 1 261 ? 26.818 30.872 4.126 1.00 23.59 441 SER B C 1
ATOM 4658 O O . SER B 1 261 ? 27.816 31.574 4.242 1.00 22.41 441 SER B O 1
ATOM 4661 N N . SER B 1 262 ? 26.005 30.582 5.125 1.00 23.58 442 SER B N 1
ATOM 4662 C CA . SER B 1 262 ? 26.282 31.032 6.454 1.00 20.47 442 SER B CA 1
ATOM 4663 C C . SER B 1 262 ? 25.724 30.060 7.492 1.00 18.92 442 SER B C 1
ATOM 4664 O O . SER B 1 262 ? 24.501 29.709 7.409 1.00 19.90 442 SER B O 1
ATOM 4667 N N . ASP B 1 263 ? 26.520 29.802 8.520 1.00 19.23 443 ASP B N 1
ATOM 4668 C CA . ASP B 1 263 ? 26.049 29.046 9.678 1.00 20.04 443 ASP B CA 1
ATOM 4669 C C . ASP B 1 263 ? 26.181 29.962 10.895 1.00 19.18 443 ASP B C 1
ATOM 4670 O O . ASP B 1 263 ? 26.190 29.438 12.011 1.00 18.78 443 ASP B O 1
ATOM 4675 N N . LYS B 1 264 ? 26.362 31.271 10.673 1.00 16.77 444 LYS B N 1
ATOM 4676 C CA . LYS B 1 264 ? 26.520 32.205 11.799 1.00 15.69 444 LYS B CA 1
ATOM 4677 C C . LYS B 1 264 ? 25.179 32.263 12.573 1.00 17.27 444 LYS B C 1
ATOM 4678 O O . LYS B 1 264 ? 24.078 31.991 12.089 1.00 18.44 444 LYS B O 1
ATOM 4684 N N . GLN B 1 265 ? 25.319 32.681 13.824 1.00 15.07 445 GLN B N 1
ATOM 4685 C CA . GLN B 1 265 ? 24.182 32.814 14.788 1.00 13.25 445 GLN B CA 1
ATOM 4686 C C . GLN B 1 265 ? 24.191 34.296 15.187 1.00 12.67 445 GLN B C 1
ATOM 4687 O O . GLN B 1 265 ? 25.227 34.870 15.453 1.00 14.53 445 GLN B O 1
ATOM 4693 N N . TYR B 1 266 ? 22.988 34.875 15.313 1.00 12.69 446 TYR B N 1
ATOM 4694 C CA . TYR B 1 266 ? 22.873 36.289 15.534 1.00 10.95 446 TYR B CA 1
ATOM 4695 C C . TYR B 1 266 ? 21.906 36.637 16.663 1.00 11.25 446 TYR B C 1
ATOM 4696 O O . TYR B 1 266 ? 20.879 35.977 16.787 1.00 11.43 446 TYR B O 1
ATOM 4705 N N . ILE B 1 267 ? 22.282 37.679 17.385 1.00 10.88 447 ILE B N 1
ATOM 4706 C CA . ILE B 1 267 ? 21.367 38.414 18.248 1.00 11.70 447 ILE B CA 1
ATOM 4707 C C . ILE B 1 267 ? 21.164 39.782 17.613 1.00 10.98 447 ILE B C 1
ATOM 4708 O O . ILE B 1 267 ? 22.123 40.512 17.399 1.00 11.92 447 ILE B O 1
ATOM 4713 N N . ILE B 1 268 ? 19.896 40.181 17.355 1.00 9.89 448 ILE B N 1
ATOM 4714 C CA . ILE B 1 268 ? 19.585 41.446 16.741 1.00 10.37 448 ILE B CA 1
ATOM 4715 C C . ILE B 1 268 ? 18.714 42.204 17.777 1.00 10.81 448 ILE B C 1
ATOM 4716 O O . ILE B 1 268 ? 17.783 41.604 18.297 1.00 11.28 448 ILE B O 1
ATOM 4721 N N . GLN B 1 269 ? 19.081 43.465 17.978 1.00 9.54 449 GLN B N 1
ATOM 4722 C CA . GLN B 1 269 ? 18.253 44.362 18.795 1.00 9.31 449 GLN B CA 1
ATOM 4723 C C . GLN B 1 269 ? 17.786 45.553 17.996 1.00 10.49 449 GLN B C 1
ATOM 4724 O O . GLN B 1 269 ? 18.505 46.083 17.141 1.00 11.52 449 GLN B O 1
ATOM 4730 N N . GLN B 1 270 ? 16.564 45.971 18.321 1.00 9.51 450 GLN B N 1
ATOM 4731 C CA . GLN B 1 270 ? 15.921 47.050 17.630 1.00 10.28 450 GLN B CA 1
ATOM 4732 C C . GLN B 1 270 ? 15.123 47.965 18.492 1.00 9.30 450 GLN B C 1
ATOM 4733 O O . GLN B 1 270 ? 14.807 47.526 19.654 1.00 10.83 450 GLN B O 1
ATOM 4739 N N . VAL B 1 271 ? 14.758 49.136 18.000 1.00 10.56 451 VAL B N 1
ATOM 4740 C CA . VAL B 1 271 ? 13.969 50.073 18.784 1.00 10.85 451 VAL B CA 1
ATOM 4741 C C . VAL B 1 271 ? 12.845 50.583 17.877 1.00 10.49 451 VAL B C 1
ATOM 4742 O O . VAL B 1 271 ? 13.093 51.078 16.742 1.00 11.34 451 VAL B O 1
ATOM 4746 N N . ALA B 1 272 ? 11.575 50.348 18.308 1.00 9.88 452 ALA B N 1
ATOM 4747 C CA . ALA B 1 272 ? 10.428 50.724 17.507 1.00 11.84 452 ALA B CA 1
ATOM 4748 C C . ALA B 1 272 ? 9.540 51.673 18.295 1.00 10.73 452 ALA B C 1
ATOM 4749 O O . ALA B 1 272 ? 9.219 51.460 19.433 1.00 10.74 452 ALA B O 1
ATOM 4751 N N . TYR B 1 273 ? 9.264 52.840 17.727 1.00 9.67 453 TYR B N 1
ATOM 4752 C CA . TYR B 1 273 ? 8.592 53.966 18.406 1.00 10.76 453 TYR B CA 1
ATOM 4753 C C . TYR B 1 273 ? 7.132 54.019 18.044 1.00 9.77 453 TYR B C 1
ATOM 4754 O O . TYR B 1 273 ? 6.800 54.000 16.865 1.00 10.39 453 TYR B O 1
ATOM 4763 N N . PRO B 1 274 ? 6.218 54.192 19.014 1.00 10.42 454 PRO B N 1
ATOM 4764 C CA . PRO B 1 274 ? 4.795 54.358 18.656 1.00 10.20 454 PRO B CA 1
ATOM 4765 C C . PRO B 1 274 ? 4.544 55.479 17.708 1.00 9.87 454 PRO B C 1
ATOM 4766 O O . PRO B 1 274 ? 5.142 56.552 17.851 1.00 11.35 454 PRO B O 1
ATOM 4770 N N . ASP B 1 275 ? 3.536 55.261 16.833 1.00 10.67 455 ASP B N 1
ATOM 4771 C CA . ASP B 1 275 ? 3.125 56.362 15.906 1.00 10.49 455 ASP B CA 1
ATOM 4772 C C . ASP B 1 275 ? 2.709 57.633 16.640 1.00 12.07 455 ASP B C 1
ATOM 4773 O O . ASP B 1 275 ? 2.970 58.715 16.150 1.00 13.96 455 ASP B O 1
ATOM 4778 N N . ASN B 1 276 ? 1.952 57.467 17.708 1.00 11.10 456 ASN B N 1
ATOM 4779 C CA . ASN B 1 276 ? 1.515 58.614 18.502 1.00 12.67 456 ASN B CA 1
ATOM 4780 C C . ASN B 1 276 ? 1.282 58.316 19.924 1.00 13.83 456 ASN B C 1
ATOM 4781 O O . ASN B 1 276 ? 1.316 57.149 20.301 1.00 16.69 456 ASN B O 1
ATOM 4786 N N . SER B 1 277 ? 0.992 59.352 20.740 1.00 15.28 457 SER B N 1
ATOM 4787 C CA . SER B 1 277 ? 0.783 59.144 22.127 1.00 16.10 457 SER B CA 1
ATOM 4788 C C . SER B 1 277 ? -0.555 58.663 22.615 1.00 15.35 457 SER B C 1
ATOM 4789 O O . SER B 1 277 ? -0.772 58.453 23.835 1.00 19.88 457 SER B O 1
ATOM 4792 N N . SER B 1 278 ? -1.533 58.502 21.712 1.00 14.36 458 SER B N 1
ATOM 4793 C CA . SER B 1 278 ? -2.841 58.079 22.101 1.00 16.00 458 SER B CA 1
ATOM 4794 C C . SER B 1 278 ? -2.904 56.628 22.508 1.00 13.74 458 SER B C 1
ATOM 4795 O O . SER B 1 278 ? -3.753 56.197 23.291 1.00 17.44 458 SER B O 1
ATOM 4798 N N . THR B 1 279 ? -1.908 55.912 22.033 1.00 13.76 459 THR B N 1
ATOM 4799 C CA . THR B 1 279 ? -1.812 54.443 22.355 1.00 11.89 459 THR B CA 1
ATOM 4800 C C . THR B 1 279 ? -0.395 53.952 22.086 1.00 13.46 459 THR B C 1
ATOM 4801 O O . THR B 1 279 ? 0.284 54.576 21.257 1.00 13.09 459 THR B O 1
ATOM 4805 N N . ASP B 1 280 ? -0.041 52.846 22.700 1.00 12.18 460 ASP B N 1
ATOM 4806 C CA . ASP B 1 280 ? 1.133 52.117 22.243 1.00 11.49 460 ASP B CA 1
ATOM 4807 C C . ASP B 1 280 ? 0.799 50.727 21.732 1.00 11.62 460 ASP B C 1
ATOM 4808 O O . ASP B 1 280 ? 1.666 49.895 21.615 1.00 13.31 460 ASP B O 1
ATOM 4813 N N . ASN B 1 281 ? -0.467 50.483 21.434 1.00 10.59 461 ASN B N 1
ATOM 4814 C CA . ASN B 1 281 ? -0.804 49.198 20.852 1.00 11.94 461 ASN B CA 1
ATOM 4815 C C . ASN B 1 281 ? -0.262 49.015 19.429 1.00 12.80 461 ASN B C 1
ATOM 4816 O O . ASN B 1 281 ? -0.090 50.040 18.686 1.00 11.85 461 ASN B O 1
ATOM 4821 N N . GLY B 1 282 ? -0.036 47.780 19.000 1.00 11.55 462 GLY B N 1
ATOM 4822 C CA . GLY B 1 282 ? 0.462 47.486 17.676 1.00 11.60 462 GLY B CA 1
ATOM 4823 C C . GLY B 1 282 ? 1.088 46.129 17.620 1.00 11.38 462 GLY B C 1
ATOM 4824 O O . GLY B 1 282 ? 0.762 45.300 18.508 1.00 11.68 462 GLY B O 1
ATOM 4825 N N . LYS B 1 283 ? 1.863 45.887 16.586 1.00 10.22 463 LYS B N 1
ATOM 4826 C CA . LYS B 1 283 ? 2.416 44.526 16.402 1.00 11.60 463 LYS B CA 1
ATOM 4827 C C . LYS B 1 283 ? 3.732 44.653 15.685 1.00 10.90 463 LYS B C 1
ATOM 4828 O O . LYS B 1 283 ? 3.955 45.628 14.927 1.00 12.65 463 LYS B O 1
ATOM 4834 N N . ILE B 1 284 ? 4.618 43.682 15.949 1.00 10.77 464 ILE B N 1
ATOM 4835 C CA . ILE B 1 284 ? 5.889 43.585 15.209 1.00 12.47 464 ILE B CA 1
ATOM 4836 C C . ILE B 1 284 ? 5.956 42.191 14.664 1.00 12.83 464 ILE B C 1
ATOM 4837 O O . ILE B 1 284 ? 5.912 41.209 15.414 1.00 14.80 464 ILE B O 1
ATOM 4842 N N . ASP B 1 285 ? 6.164 42.099 13.336 1.00 12.59 465 ASP B N 1
ATOM 4843 C CA . ASP B 1 285 ? 6.258 40.844 12.679 1.00 12.61 465 ASP B CA 1
ATOM 4844 C C . ASP B 1 285 ? 7.696 40.614 12.120 1.00 13.21 465 ASP B C 1
ATOM 4845 O O . ASP B 1 285 ? 8.174 41.455 11.380 1.00 15.85 465 ASP B O 1
ATOM 4850 N N . TYR B 1 286 ? 8.252 39.462 12.353 1.00 11.90 466 TYR B N 1
ATOM 4851 C CA . TYR B 1 286 ? 9.566 39.102 11.873 1.00 11.99 466 TYR B CA 1
ATOM 4852 C C . TYR B 1 286 ? 9.416 37.946 10.964 1.00 12.86 466 TYR B C 1
ATOM 4853 O O . TYR B 1 286 ? 8.642 37.003 11.249 1.00 14.45 466 TYR B O 1
ATOM 4862 N N . THR B 1 287 ? 10.205 37.944 9.883 1.00 13.65 467 THR B N 1
ATOM 4863 C CA . THR B 1 287 ? 10.264 36.734 8.983 1.00 15.68 467 THR B CA 1
ATOM 4864 C C . THR B 1 287 ? 11.721 36.525 8.636 1.00 15.86 467 THR B C 1
ATOM 4865 O O . THR B 1 287 ? 12.513 37.466 8.502 1.00 14.85 467 THR B O 1
ATOM 4869 N N . LEU B 1 288 ? 12.083 35.267 8.375 1.00 15.94 468 LEU B N 1
ATOM 4870 C CA . LEU B 1 288 ? 13.354 34.851 7.937 1.00 16.67 468 LEU B CA 1
ATOM 4871 C C . LEU B 1 288 ? 13.152 33.947 6.712 1.00 18.72 468 LEU B C 1
ATOM 4872 O O . LEU B 1 288 ? 12.483 32.939 6.850 1.00 20.35 468 LEU B O 1
ATOM 4877 N N . GLU B 1 289 ? 13.631 34.378 5.577 1.00 17.59 469 GLU B N 1
ATOM 4878 C CA . GLU B 1 289 ? 13.447 33.611 4.360 1.00 20.05 469 GLU B CA 1
ATOM 4879 C C . GLU B 1 289 ? 14.756 32.878 4.029 1.00 20.81 469 GLU B C 1
ATOM 4880 O O . GLU B 1 289 ? 15.766 33.537 3.863 1.00 24.88 469 GLU B O 1
ATOM 4886 N N . THR B 1 290 ? 14.701 31.582 4.030 1.00 23.08 470 THR B N 1
ATOM 4887 C CA . THR B 1 290 ? 15.885 30.775 3.778 1.00 24.89 470 THR B CA 1
ATOM 4888 C C . THR B 1 290 ? 15.609 29.920 2.581 1.00 29.96 470 THR B C 1
ATOM 4889 O O . THR B 1 290 ? 14.531 29.984 1.947 1.00 27.87 470 THR B O 1
ATOM 4893 N N . GLN B 1 291 ? 16.643 29.149 2.148 1.00 22.55 471 GLN B N 1
ATOM 4894 C CA . GLN B 1 291 ? 16.434 28.157 1.069 1.00 29.07 471 GLN B CA 1
ATOM 4895 C C . GLN B 1 291 ? 15.261 27.187 1.379 1.00 29.81 471 GLN B C 1
ATOM 4896 O O . GLN B 1 291 ? 14.644 26.539 0.422 1.00 33.08 471 GLN B O 1
ATOM 4902 N N . ASN B 1 292 ? 14.952 27.022 2.650 1.00 32.92 472 ASN B N 1
ATOM 4903 C CA . ASN B 1 292 ? 13.956 26.044 3.042 1.00 38.75 472 ASN B CA 1
ATOM 4904 C C . ASN B 1 292 ? 12.494 26.586 3.073 1.00 39.72 472 ASN B C 1
ATOM 4905 O O . ASN B 1 292 ? 11.581 25.808 3.234 1.00 43.33 472 ASN B O 1
ATOM 4910 N N . GLY B 1 293 ? 12.314 27.895 2.999 1.00 33.88 473 GLY B N 1
ATOM 4911 C CA . GLY B 1 293 ? 11.003 28.518 3.095 1.00 27.58 473 GLY B CA 1
ATOM 4912 C C . GLY B 1 293 ? 11.082 29.710 4.029 1.00 34.78 473 GLY B C 1
ATOM 4913 O O . GLY B 1 293 ? 12.181 30.225 4.246 1.00 30.30 473 GLY B O 1
ATOM 4914 N N . LYS B 1 294 ? 9.981 30.076 4.653 1.00 27.30 474 LYS B N 1
ATOM 4915 C CA . LYS B 1 294 ? 9.933 31.231 5.506 1.00 23.75 474 LYS B CA 1
ATOM 4916 C C . LYS B 1 294 ? 9.476 30.909 6.906 1.00 25.45 474 LYS B C 1
ATOM 4917 O O . LYS B 1 294 ? 8.518 30.169 7.097 1.00 27.78 474 LYS B O 1
ATOM 4923 N N . SER B 1 295 ? 10.256 31.398 7.870 1.00 23.03 475 SER B N 1
ATOM 4924 C CA . SER B 1 295 ? 9.909 31.274 9.302 1.00 25.01 475 SER B CA 1
ATOM 4925 C C . SER B 1 295 ? 9.383 32.630 9.751 1.00 20.16 475 SER B C 1
ATOM 4926 O O . SER B 1 295 ? 9.750 33.620 9.180 1.00 22.11 475 SER B O 1
ATOM 4929 N N . SER B 1 296 ? 8.510 32.632 10.733 1.00 20.52 476 SER B N 1
ATOM 4930 C CA . SER B 1 296 ? 7.953 33.905 11.215 1.00 17.05 476 SER B CA 1
ATOM 4931 C C . SER B 1 296 ? 7.758 33.870 12.730 1.00 19.74 476 SER B C 1
ATOM 4932 O O . SER B 1 296 ? 7.574 32.819 13.290 1.00 21.96 476 SER B O 1
ATOM 4935 N N . TRP B 1 297 ? 7.886 35.006 13.363 1.00 14.54 477 TRP B N 1
ATOM 4936 C CA . TRP B 1 297 ? 7.590 35.132 14.769 1.00 15.38 477 TRP B CA 1
ATOM 4937 C C . TRP B 1 297 ? 6.992 36.560 14.906 1.00 13.98 477 TRP B C 1
ATOM 4938 O O . TRP B 1 297 ? 7.471 37.473 14.194 1.00 16.61 477 TRP B O 1
ATOM 4949 N N . SER B 1 298 ? 6.001 36.744 15.793 1.00 14.53 478 SER B N 1
ATOM 4950 C CA A SER B 1 298 ? 5.448 38.089 15.997 0.50 16.35 478 SER B CA 1
ATOM 4951 C CA B SER B 1 298 ? 5.441 38.083 16.002 0.50 16.35 478 SER B CA 1
ATOM 4952 C C . SER B 1 298 ? 5.293 38.416 17.435 1.00 13.39 478 SER B C 1
ATOM 4953 O O . SER B 1 298 ? 5.178 37.479 18.303 1.00 17.95 478 SER B O 1
ATOM 4958 N N . ASN B 1 299 ? 5.200 39.689 17.729 1.00 13.88 479 ASN B N 1
ATOM 4959 C CA . ASN B 1 299 ? 4.998 40.192 19.074 1.00 12.86 479 ASN B CA 1
ATOM 4960 C C . ASN B 1 299 ? 3.887 41.210 19.016 1.00 14.38 479 ASN B C 1
ATOM 4961 O O . ASN B 1 299 ? 4.014 42.215 18.283 1.00 14.54 479 ASN B O 1
ATOM 4966 N N . SER B 1 300 ? 2.814 40.985 19.762 1.00 13.26 480 SER B N 1
ATOM 4967 C CA . SER B 1 300 ? 1.653 41.874 19.741 1.00 12.15 480 SER B CA 1
ATOM 4968 C C . SER B 1 300 ? 1.527 42.634 21.021 1.00 14.00 480 SER B C 1
ATOM 4969 O O . SER B 1 300 ? 1.935 42.164 22.111 1.00 14.89 480 SER B O 1
ATOM 4972 N N . TYR B 1 301 ? 0.952 43.818 20.929 1.00 12.64 481 TYR B N 1
ATOM 4973 C CA . TYR B 1 301 ? 0.781 44.715 22.073 1.00 11.44 481 TYR B CA 1
ATOM 4974 C C . TYR B 1 301 ? -0.689 45.117 22.049 1.00 13.10 481 TYR B C 1
ATOM 4975 O O . TYR B 1 301 ? -1.084 45.885 21.146 1.00 11.67 481 TYR B O 1
ATOM 4984 N N . SER B 1 302 ? -1.407 44.668 23.033 1.00 14.32 482 SER B N 1
ATOM 4985 C CA . SER B 1 302 ? -2.879 44.955 23.115 1.00 13.88 482 SER B CA 1
ATOM 4986 C C . SER B 1 302 ? -3.249 45.152 24.537 1.00 13.59 482 SER B C 1
ATOM 4987 O O . SER B 1 302 ? -3.398 44.171 25.290 1.00 17.06 482 SER B O 1
ATOM 4990 N N . ASN B 1 303 ? -3.345 46.394 24.922 1.00 14.75 483 ASN B N 1
ATOM 4991 C CA . ASN B 1 303 ? -3.578 46.869 26.329 1.00 13.95 483 ASN B CA 1
ATOM 4992 C C . ASN B 1 303 ? -5.077 46.696 26.721 1.00 17.24 483 ASN B C 1
ATOM 4993 O O . ASN B 1 303 ? -5.853 46.146 25.936 1.00 18.80 483 ASN B O 1
ATOM 4998 N N . VAL B 1 304 ? -5.400 47.064 27.961 1.00 19.23 484 VAL B N 1
ATOM 4999 C CA . VAL B 1 304 ? -6.816 46.903 28.399 1.00 19.87 484 VAL B CA 1
ATOM 5000 C C . VAL B 1 304 ? -7.647 48.135 28.123 1.00 18.71 484 VAL B C 1
ATOM 5001 O O . VAL B 1 304 ? -8.715 48.261 28.610 1.00 20.95 484 VAL B O 1
ATOM 5005 N N . ASN B 1 305 ? -7.154 49.026 27.287 1.00 14.73 485 ASN B N 1
ATOM 5006 C CA . ASN B 1 305 ? -7.778 50.268 27.004 1.00 15.29 485 ASN B CA 1
ATOM 5007 C C . ASN B 1 305 ? -8.512 50.292 25.662 1.00 14.99 485 ASN B C 1
ATOM 5008 O O . ASN B 1 305 ? -9.423 51.053 25.527 1.00 18.61 485 ASN B O 1
ATOM 5013 N N . GLY B 1 306 ? -7.989 49.625 24.689 1.00 14.16 486 GLY B N 1
ATOM 5014 C CA . GLY B 1 306 ? -8.462 49.802 23.322 1.00 14.73 486 GLY B CA 1
ATOM 5015 C C . GLY B 1 306 ? -7.737 50.934 22.659 1.00 13.21 486 GLY B C 1
ATOM 5016 O O . GLY B 1 306 ? -7.102 51.768 23.257 1.00 14.25 486 GLY B O 1
ATOM 5017 N N . SER B 1 307 ? -7.837 50.934 21.313 1.00 10.50 487 SER B N 1
ATOM 5018 C CA . SER B 1 307 ? -7.199 51.998 20.486 1.00 11.21 487 SER B CA 1
ATOM 5019 C C . SER B 1 307 ? -7.761 51.958 19.102 1.00 10.59 487 SER B C 1
ATOM 5020 O O . SER B 1 307 ? -8.522 51.044 18.710 1.00 11.40 487 SER B O 1
ATOM 5023 N N . SER B 1 308 ? -7.334 52.916 18.308 1.00 9.72 488 SER B N 1
ATOM 5024 C CA . SER B 1 308 ? -7.726 52.941 16.913 1.00 10.86 488 SER B CA 1
ATOM 5025 C C . SER B 1 308 ? -6.692 53.771 16.132 1.00 10.34 488 SER B C 1
ATOM 5026 O O . SER B 1 308 ? -5.971 54.603 16.733 1.00 11.55 488 SER B O 1
ATOM 5029 N N . THR B 1 309 ? -6.619 53.559 14.816 1.00 10.21 489 THR B N 1
ATOM 5030 C CA . THR B 1 309 ? -5.803 54.319 13.935 1.00 10.28 489 THR B CA 1
ATOM 5031 C C . THR B 1 309 ? -6.399 54.460 12.564 1.00 10.43 489 THR B C 1
ATOM 5032 O O . THR B 1 309 ? -7.361 53.789 12.263 1.00 10.18 489 THR B O 1
ATOM 5036 N N . ALA B 1 310 ? -5.815 55.333 11.758 1.00 10.77 490 ALA B N 1
ATOM 5037 C CA . ALA B 1 310 ? -6.259 55.539 10.402 1.00 11.20 490 ALA B CA 1
ATOM 5038 C C . ALA B 1 310 ? -5.209 56.378 9.673 1.00 12.06 490 ALA B C 1
ATOM 5039 O O . ALA B 1 310 ? -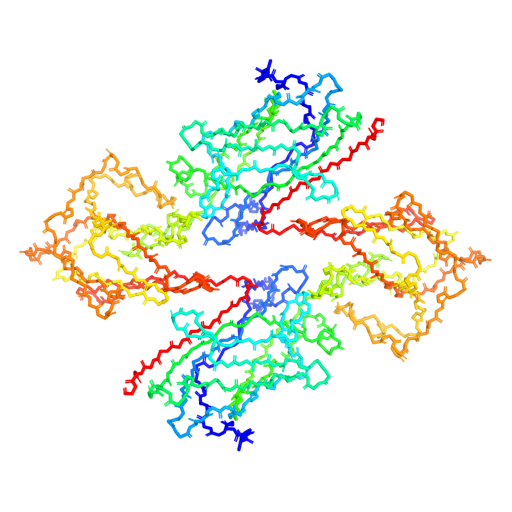4.453 57.117 10.257 1.00 13.77 490 ALA B O 1
ATOM 5041 N N . ASN B 1 311 ? -5.226 56.252 8.347 1.00 11.95 491 ASN B N 1
ATOM 5042 C CA . ASN B 1 311 ? -4.284 57.045 7.494 1.00 16.77 491 ASN B CA 1
ATOM 5043 C C . ASN B 1 311 ? -5.027 57.297 6.206 1.00 18.34 491 ASN B C 1
ATOM 5044 O O . ASN B 1 311 ? -5.984 56.620 5.866 1.00 18.10 491 ASN B O 1
ATOM 5049 N N . GLY B 1 312 ? -4.654 58.372 5.569 1.00 15.78 492 GLY B N 1
ATOM 5050 C CA . GLY B 1 312 ? -5.198 58.737 4.293 1.00 16.83 492 GLY B CA 1
ATOM 5051 C C . GLY B 1 312 ? -4.276 59.703 3.585 1.00 17.20 492 GLY B C 1
ATOM 5052 O O . GLY B 1 312 ? -3.148 59.915 3.970 1.00 18.92 492 GLY B O 1
ATOM 5053 N N . ASP B 1 313 ? -4.804 60.198 2.478 1.00 17.26 493 ASP B N 1
ATOM 5054 C CA . ASP B 1 313 ? -4.040 61.175 1.639 1.00 17.03 493 ASP B CA 1
ATOM 5055 C C . ASP B 1 313 ? -4.631 62.553 1.824 1.00 20.93 493 ASP B C 1
ATOM 5056 O O . ASP B 1 313 ? -5.867 62.832 1.582 1.00 19.71 493 ASP B O 1
ATOM 5061 N N . GLN B 1 314 ? -3.753 63.448 2.293 1.00 24.91 494 GLN B N 1
ATOM 5062 C CA . GLN B 1 314 ? -4.174 64.783 2.623 1.00 30.31 494 GLN B CA 1
ATOM 5063 C C . GLN B 1 314 ? -4.482 65.443 1.300 1.00 26.46 494 GLN B C 1
ATOM 5064 O O . GLN B 1 314 ? -3.708 65.321 0.382 1.00 29.79 494 GLN B O 1
ATOM 5070 N N . LYS B 1 315 ? -5.604 66.092 1.176 1.00 26.59 495 LYS B N 1
ATOM 5071 C CA . LYS B 1 315 ? -6.022 66.681 -0.107 1.00 37.42 495 LYS B CA 1
ATOM 5072 C C . LYS B 1 315 ? -5.076 67.740 -0.658 1.00 44.00 495 LYS B C 1
ATOM 5073 O O . LYS B 1 315 ? -4.499 68.455 0.138 1.00 47.75 495 LYS B O 1
#

Foldseek 3Di:
DQAADLVFKDKDPWDKDKVVFDQDPPPRDTARQQQPPIWIKTKIKIWGALPDAFFHKFKKFWDDWKAFDGLADDDQWDFDADPVGDTAWTWGADPVRRMIMITGHRVSVVDHGDMGMDMTTMHTPCQRVFAAQDWDWTWMAGSNRIDIDTHGYHHPDPLPDQKEKGFNGQYNPFRKGKMKIKGQSVQDKFQWKKKKKFWWQWAFDVVVVFWWKWWDPDSPQNTRSSNGDCVVTHTPRVLWDWDADDRRRMTMTGPCSPPRMDRIIIMIIGIIGGPDDPDSWIKMKMWIQTPVGIDIYMDGDDDPPDDDDDDDDDD/DQAAVLVFKDKAPWDKDKVVFDADPPPRDTARQQQVPIWIKTKIKIWGALVDAFFYKFKKFWDDWKAFDGLADDDQWDFDDDPVGDTAWTWGADPVRRMIMITGHRPSVVDDGDMDMDMTIMHTPCQRLFAAQDWDWTWMAGSNRIDIDTHGYHHPDPLPAQKEKGFLGQYNPFRKGKMKMKGQSVQDKFQWKKKKKFWWQWAADVVVPWWWKFWAPDSVQNTRSSNGDPVPTHTPRVLWDWDADDRRRMTMTGVCSPPRMDRIIIMIIGIIGGPDDVDRWIKMKMWIQTPVGIDIYMDGDDDPPDDDDDDDDDD